Protein AF-0000000084809237 (afdb_homodimer)

Organism: NCBI:txid717959

Foldseek 3Di:
DDPPPPPPPPPPVPPPPDDDPVVLVQLADAFQFFDLPDFDDPVLLVQLQVCLVPFDADVNPSFKDKDKAGQVCQVLQVVWFADPPVPVVDRTPDPSGGFRIKIFMFGNDDDDPRNVVSVVRSVVSSQSSLVVVQKYKHKTQGGDFVSVCVSVVDPTGGGIMIGMHHGDAAEEEDEDAPPDDQGWDDDPRYIYGYDYDPVRVDDD/DDPPPPPPPPPPVPPPPDDDPVNLVQLADAFQFFDLPDFDDPVLLVQLQVCLVPFDADVNPSFKDKDKAGQVCQVLQVVWFADCPVPVVDRTPDPSGGFRIKIFMFGNDDDDPRNVVSVVRSVVSSQSSLVVVQKYKHKTQGGDFVSVCVSVVDPTGGGIMIGMHHGDAAEEEDEDAPPDDQGWDDDPRYIYGYDYDPVRVDDD

Radius of gyration: 23.4 Å; Cα contacts (8 Å, |Δi|>4): 788; chains: 2; bounding box: 49×76×89 Å

Nearest PDB structures (foldseek):
  2r01-assembly1_A-2  TM=9.510E-01  e=5.692E-21  Chlorobaculum tepidum TLS
  2b67-assembly2_C  TM=7.710E-01  e=4.991E-11  Streptococcus pneumoniae TIGR4
  3g14-assembly1_B  TM=8.096E-01  e=2.480E-10  Clostridium novyi NT
  4eo3-assembly1_B  TM=7.801E-01  e=1.232E-09  Thermotoga maritima
  4ttb-assembly1_B  TM=6.899E-01  e=2.369E-07  Homo sapiens

Solvent-accessible surface area (backbone atoms only — not comparable to full-atom values): 22695 Å² total; per-residue (Å²): 137,81,81,75,75,74,72,74,76,73,72,69,72,76,71,73,74,68,53,44,71,68,55,34,39,66,61,42,46,77,44,61,34,21,44,65,85,63,79,75,48,69,69,57,53,49,55,26,58,41,48,63,49,43,54,81,39,67,90,42,62,68,50,62,35,33,31,77,32,43,59,91,51,22,64,71,53,60,76,40,48,58,55,46,81,90,37,69,89,48,68,40,39,47,90,76,12,49,63,43,24,36,37,40,34,22,28,76,56,82,84,45,67,57,53,27,22,35,46,14,33,44,52,44,50,24,41,38,45,29,29,71,74,69,30,33,31,30,85,40,73,52,54,48,57,68,60,51,31,62,76,60,67,49,90,44,51,71,70,40,34,34,39,36,33,42,53,68,70,48,72,46,78,39,82,37,54,74,86,49,81,45,66,68,47,74,58,95,82,30,40,38,42,45,26,47,37,56,76,64,34,50,48,129,138,81,79,76,75,74,73,74,75,72,73,70,71,76,70,72,76,66,53,44,70,67,57,33,39,68,62,42,45,76,45,60,32,22,44,66,84,62,78,75,49,69,69,56,52,49,55,25,57,40,50,66,49,44,55,82,37,69,91,42,62,67,51,60,34,32,32,77,33,43,58,91,52,23,64,72,52,59,74,41,50,59,53,44,83,90,36,69,87,49,67,38,38,48,90,76,13,50,63,43,24,35,37,40,33,23,28,77,57,83,86,44,66,59,52,27,23,34,48,13,33,44,53,45,50,25,42,40,44,29,30,71,75,68,30,32,30,30,84,40,73,52,52,48,59,68,61,52,32,60,76,59,66,50,90,42,50,71,69,39,32,34,39,38,35,42,53,68,71,47,72,44,81,38,80,36,55,75,86,49,82,44,67,67,48,73,56,96,83,29,42,36,42,44,25,49,37,57,76,63,34,50,46,130

Structure (mmCIF, N/CA/C/O backbone):
data_AF-0000000084809237-model_v1
#
loop_
_entity.id
_entity.type
_entity.pdbx_description
1 polymer Nitroreductase
#
loop_
_atom_site.group_PDB
_atom_site.id
_atom_site.type_symbol
_atom_site.label_atom_id
_atom_site.label_alt_id
_atom_site.label_comp_id
_atom_site.label_asym_id
_atom_site.label_e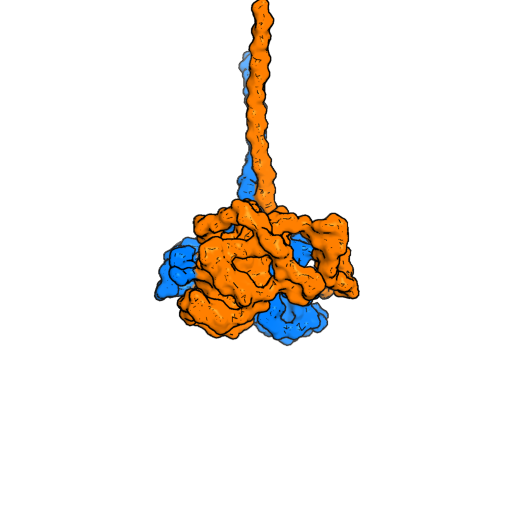ntity_id
_atom_site.label_seq_id
_atom_site.pdbx_PDB_ins_code
_atom_site.Cartn_x
_atom_site.Cartn_y
_atom_site.Cartn_z
_atom_site.occupancy
_atom_site.B_iso_or_equiv
_atom_site.auth_seq_id
_atom_site.auth_comp_id
_atom_site.auth_asym_id
_atom_site.auth_atom_id
_atom_site.pdbx_PDB_model_num
ATOM 1 N N . MET A 1 1 ? -10.711 48.562 -44.969 1 30.33 1 MET A N 1
ATOM 2 C CA . MET A 1 1 ? -11.586 47.906 -43.969 1 30.33 1 MET A CA 1
ATOM 3 C C . MET A 1 1 ? -11.219 46.438 -43.812 1 30.33 1 MET A C 1
ATOM 5 O O . MET A 1 1 ? -11.578 45.594 -44.656 1 30.33 1 MET A O 1
ATOM 9 N N . GLU A 1 2 ? -9.922 46.062 -43.406 1 31.2 2 GLU A N 1
ATOM 10 C CA . GLU A 1 2 ? -9.172 44.812 -43.25 1 31.2 2 GLU A CA 1
ATOM 11 C C . GLU A 1 2 ? -9.82 43.875 -42.219 1 31.2 2 GLU A C 1
ATOM 13 O O . GLU A 1 2 ? -10.031 44.281 -41.094 1 31.2 2 GLU A O 1
ATOM 18 N N . GLU A 1 3 ? -10.719 42.969 -42.688 1 29.38 3 GLU A N 1
ATOM 19 C CA . GLU A 1 3 ? -11.391 41.938 -41.906 1 29.38 3 GLU A CA 1
ATOM 20 C C . GLU A 1 3 ? -10.391 41.125 -41.094 1 29.38 3 GLU A C 1
ATOM 22 O O . GLU A 1 3 ? -9.484 40.5 -41.656 1 29.38 3 GLU A O 1
ATOM 27 N N . TYR A 1 4 ? -10.031 41.594 -39.906 1 32.72 4 TYR A N 1
ATOM 28 C CA . TYR A 1 4 ? -9.312 40.844 -38.875 1 32.72 4 TYR A CA 1
ATOM 29 C C . TYR A 1 4 ? -9.977 39.5 -38.656 1 32.72 4 TYR A C 1
ATOM 31 O O . TYR A 1 4 ? -11.086 39.406 -38.125 1 32.72 4 TYR A O 1
ATOM 39 N N . LEU A 1 5 ? -9.883 38.562 -39.594 1 31.36 5 LEU A N 1
ATOM 40 C CA . LEU A 1 5 ? -10.336 37.219 -39.281 1 31.36 5 LEU A CA 1
ATOM 41 C C . LEU A 1 5 ? -9.758 36.75 -37.938 1 31.36 5 LEU A C 1
ATOM 43 O O . LEU A 1 5 ? -8.539 36.688 -37.781 1 31.36 5 LEU A O 1
ATOM 47 N N . ALA A 1 6 ? -10.398 37 -36.812 1 28.19 6 ALA A N 1
ATOM 48 C CA . ALA A 1 6 ? -10.203 36.375 -35.531 1 28.19 6 ALA A CA 1
ATOM 49 C C . ALA A 1 6 ? -9.984 34.875 -35.688 1 28.19 6 ALA A C 1
ATOM 51 O O . ALA A 1 6 ? -10.883 34.156 -36.156 1 28.19 6 ALA A O 1
ATOM 52 N N . ARG A 1 7 ? -8.805 34.406 -36.031 1 33.22 7 ARG A N 1
ATOM 53 C CA . ARG A 1 7 ? -8.5 32.969 -35.906 1 33.22 7 ARG A CA 1
ATOM 54 C C . ARG A 1 7 ? -9.086 32.406 -34.625 1 33.22 7 ARG A C 1
ATOM 56 O O . ARG A 1 7 ? -8.922 32.969 -33.531 1 33.22 7 ARG A O 1
ATOM 63 N N . SER A 1 8 ? -10.219 31.844 -34.656 1 33.25 8 SER A N 1
ATOM 64 C CA . SER A 1 8 ? -10.797 31.047 -33.594 1 33.25 8 SER A CA 1
ATOM 65 C C . SER A 1 8 ? -9.727 30.219 -32.875 1 33.25 8 SER A C 1
ATOM 67 O O . SER A 1 8 ? -9.016 29.438 -33.531 1 33.25 8 SER A O 1
ATOM 69 N N . ALA A 1 9 ? -9.023 30.781 -31.875 1 35.31 9 ALA A N 1
ATOM 70 C CA . ALA A 1 9 ? -8.203 30 -30.953 1 35.31 9 ALA A CA 1
ATOM 71 C C . ALA A 1 9 ? -8.844 28.641 -30.672 1 35.31 9 ALA A C 1
ATOM 73 O O . ALA A 1 9 ? -9.891 28.562 -30.016 1 35.31 9 ALA A O 1
ATOM 74 N N . SER A 1 10 ? -8.93 27.75 -31.625 1 34.94 10 SER A N 1
ATOM 75 C CA . SER A 1 10 ? -9.273 26.359 -31.328 1 34.94 10 SER A CA 1
ATOM 76 C C . SER A 1 10 ? -8.648 25.906 -30.016 1 34.94 10 SER A C 1
ATOM 78 O O . SER A 1 10 ? -7.43 26 -29.828 1 34.94 10 SER A O 1
ATOM 80 N N . GLY A 1 11 ? -9.266 26.266 -28.859 1 34.59 11 GLY A N 1
ATOM 81 C CA . GLY A 1 11 ? -8.938 25.75 -27.547 1 34.59 11 GLY A CA 1
ATOM 82 C C . GLY A 1 11 ? -8.398 24.328 -27.562 1 34.59 11 GLY A C 1
ATOM 83 O O . GLY A 1 11 ? -9.125 23.391 -27.891 1 34.59 11 GLY A O 1
ATOM 84 N N . GLN A 1 12 ? -7.23 24.172 -28.094 1 35.22 12 GLN A N 1
ATOM 85 C CA . GLN A 1 12 ? -6.605 22.875 -27.797 1 35.22 12 GLN A CA 1
ATOM 86 C C . GLN A 1 12 ? -6.957 22.406 -26.391 1 35.22 12 GLN A C 1
ATOM 88 O O . GLN A 1 12 ? -6.668 23.094 -25.406 1 35.22 12 GLN A O 1
ATOM 93 N N . ALA A 1 13 ? -8.078 21.859 -26.219 1 36.31 13 ALA A N 1
ATOM 94 C CA . ALA A 1 13 ? -8.352 21.141 -24.969 1 36.31 13 ALA A CA 1
ATOM 95 C C . ALA A 1 13 ? -7.074 20.562 -24.375 1 36.31 13 ALA A C 1
ATOM 97 O O . ALA A 1 13 ? -6.359 19.797 -25.031 1 36.31 13 ALA A O 1
ATOM 98 N N . SER A 1 14 ? -6.23 21.25 -23.703 1 38.31 14 SER A N 1
ATOM 99 C CA . SER A 1 14 ? -5.078 20.797 -22.938 1 38.31 14 SER A CA 1
ATOM 100 C C . SER A 1 14 ? -5.312 19.391 -22.375 1 38.31 14 SER A C 1
ATOM 102 O O . SER A 1 14 ? -6.211 19.203 -21.547 1 38.31 14 SER A O 1
ATOM 104 N N . ARG A 1 15 ? -5.391 18.344 -23.047 1 39.03 15 ARG A N 1
ATOM 105 C CA . ARG A 1 15 ? -5.5 16.953 -22.656 1 39.03 15 ARG A CA 1
ATOM 106 C C . ARG A 1 15 ? -4.734 16.688 -21.359 1 39.03 15 ARG A C 1
ATOM 108 O O . ARG A 1 15 ? -3.529 16.938 -21.297 1 39.03 15 ARG A O 1
ATOM 115 N N . ARG A 1 16 ? -5.289 16.922 -20.188 1 44.25 16 ARG A N 1
ATOM 116 C CA . ARG A 1 16 ? -4.668 16.516 -18.922 1 44.25 16 ARG A CA 1
ATOM 117 C C . ARG A 1 16 ? -3.855 15.242 -19.094 1 44.25 16 ARG A C 1
ATOM 119 O O . ARG A 1 16 ? -4.344 14.258 -19.656 1 44.25 16 ARG A O 1
ATOM 126 N N . PRO A 1 17 ? -2.543 15.359 -19.031 1 50.41 17 PRO A N 1
ATOM 127 C CA . PRO A 1 17 ? -1.72 14.164 -19.234 1 50.41 17 PRO A CA 1
ATOM 128 C C . PRO A 1 17 ? -2.277 12.945 -18.516 1 50.41 17 PRO A C 1
ATOM 130 O O . PRO A 1 17 ? -2.932 13.078 -17.484 1 50.41 17 PRO A O 1
ATOM 133 N N . LEU A 1 18 ? -2.424 11.781 -19.125 1 58.38 18 LEU A N 1
ATOM 134 C CA . LEU A 1 18 ? -2.844 10.477 -18.641 1 58.38 18 LEU A CA 1
ATOM 135 C C . LEU A 1 18 ? -2.152 10.141 -17.312 1 58.38 18 LEU A C 1
ATOM 137 O O . LEU A 1 18 ? -0.933 10.281 -17.203 1 58.38 18 LEU A O 1
ATOM 141 N N . VAL A 1 19 ? -2.881 10.188 -16.125 1 73.31 19 VAL A N 1
ATOM 142 C CA . VAL A 1 19 ? -2.283 9.797 -14.852 1 73.31 19 VAL A CA 1
ATOM 143 C C . VAL A 1 19 ? -1.89 8.328 -14.891 1 73.31 19 VAL A C 1
ATOM 145 O O . VAL A 1 19 ? -2.701 7.469 -15.25 1 73.31 19 VAL A O 1
ATOM 148 N N . THR A 1 20 ? -0.489 8.07 -14.812 1 89.38 20 THR A N 1
ATOM 149 C CA . THR A 1 20 ? 0.042 6.719 -14.688 1 89.38 20 THR A CA 1
ATOM 150 C C . THR A 1 20 ? 0.407 6.418 -13.234 1 89.38 20 THR A C 1
ATOM 152 O O . THR A 1 20 ? 0.555 7.332 -12.422 1 89.38 20 THR A O 1
ATOM 155 N N . LEU A 1 21 ? 0.332 5.168 -12.914 1 95.88 21 LEU A N 1
ATOM 156 C CA . LEU A 1 21 ? 0.786 4.789 -11.586 1 95.88 21 LEU A CA 1
ATOM 157 C C . LEU A 1 21 ? 2.182 5.336 -11.305 1 95.88 21 LEU A C 1
ATOM 159 O O . LEU A 1 21 ? 2.455 5.824 -10.211 1 95.88 21 LEU A O 1
ATOM 163 N N . SER A 1 22 ? 3.016 5.309 -12.344 1 94.62 22 SER A N 1
ATOM 164 C CA . SER A 1 22 ? 4.387 5.789 -12.195 1 94.62 22 SER A CA 1
ATOM 165 C C . SER A 1 22 ? 4.418 7.25 -11.766 1 94.62 22 SER A C 1
ATOM 167 O O . SER A 1 22 ? 5.191 7.629 -10.883 1 94.62 22 SER A O 1
ATOM 169 N N . ARG A 1 23 ? 3.627 8.023 -12.32 1 94.62 23 ARG A N 1
ATOM 170 C CA . ARG A 1 23 ? 3.566 9.445 -11.969 1 94.62 23 ARG A CA 1
ATOM 171 C C . ARG A 1 23 ? 3.072 9.633 -10.539 1 94.62 23 ARG A C 1
ATOM 173 O O . ARG A 1 23 ? 3.592 10.477 -9.805 1 94.62 23 ARG A O 1
ATOM 180 N N . LEU A 1 24 ? 2.037 8.867 -10.172 1 96.69 24 LEU A N 1
ATOM 181 C CA . LEU A 1 24 ? 1.517 8.969 -8.812 1 96.69 24 LEU A CA 1
ATOM 182 C C . LEU A 1 24 ? 2.57 8.539 -7.797 1 96.69 24 LEU A C 1
ATOM 184 O O . LEU A 1 24 ? 2.73 9.188 -6.758 1 96.69 24 LEU A O 1
ATOM 188 N N . LEU A 1 25 ? 3.277 7.465 -8.125 1 97.38 25 LEU A N 1
ATOM 189 C CA . LEU A 1 25 ? 4.32 6.984 -7.223 1 97.38 25 LEU A CA 1
ATOM 190 C C . LEU A 1 25 ? 5.422 8.023 -7.062 1 97.38 25 LEU A C 1
ATOM 192 O O . LEU A 1 25 ? 5.957 8.203 -5.965 1 97.38 25 LEU A O 1
ATOM 196 N N . LEU A 1 26 ? 5.762 8.742 -8.086 1 95.88 26 LEU A N 1
ATOM 197 C CA . LEU A 1 26 ? 6.809 9.758 -8.039 1 95.88 26 LEU A CA 1
ATOM 198 C C . LEU A 1 26 ? 6.34 10.977 -7.25 1 95.88 26 LEU A C 1
ATOM 200 O O . LEU A 1 26 ? 7.125 11.594 -6.527 1 95.88 26 LEU A O 1
ATOM 204 N N . LYS A 1 27 ? 5.129 11.266 -7.395 1 95.56 27 LYS A N 1
ATOM 205 C CA . LYS A 1 27 ? 4.566 12.438 -6.727 1 95.56 27 LYS A CA 1
ATOM 206 C C . LYS A 1 27 ? 4.355 12.164 -5.238 1 95.56 27 LYS A C 1
ATOM 208 O O . LYS A 1 27 ? 4.359 13.094 -4.426 1 95.56 27 LYS A O 1
ATOM 213 N N . ASN A 1 28 ? 4.094 10.953 -4.906 1 97.25 28 ASN A N 1
ATOM 214 C CA . ASN A 1 28 ? 3.836 10.57 -3.521 1 97.25 28 ASN A CA 1
ATOM 215 C C . ASN A 1 28 ? 5.117 10.562 -2.695 1 97.25 28 ASN A C 1
ATOM 217 O O . ASN A 1 28 ? 5.773 9.523 -2.574 1 97.25 28 ASN A O 1
ATOM 221 N N . ARG A 1 29 ? 5.418 11.695 -2.184 1 96.69 29 ARG A N 1
ATOM 222 C CA . ARG A 1 29 ? 6.586 11.891 -1.327 1 96.69 29 ARG A CA 1
ATOM 223 C C . ARG A 1 29 ? 6.172 12.344 0.07 1 96.69 29 ARG A C 1
ATOM 225 O O . ARG A 1 29 ? 5.109 12.945 0.245 1 96.69 29 ARG A O 1
ATOM 232 N N . SER A 1 30 ? 7.043 12.047 0.99 1 94.5 30 SER A N 1
ATOM 233 C CA . SER A 1 30 ? 6.785 12.469 2.363 1 94.5 30 SER A CA 1
ATOM 234 C C . SER A 1 30 ? 7.098 13.953 2.553 1 94.5 30 SER A C 1
ATOM 236 O O . SER A 1 30 ? 8.266 14.336 2.676 1 94.5 30 SER A O 1
ATOM 238 N N . HIS A 1 31 ? 6.098 14.711 2.611 1 93 31 HIS A N 1
ATOM 239 C CA . HIS A 1 31 ? 6.242 16.141 2.852 1 93 31 HIS A CA 1
ATOM 240 C C . HIS A 1 31 ? 6.164 16.453 4.34 1 93 31 HIS A C 1
ATOM 242 O O . HIS A 1 31 ? 5.328 15.898 5.055 1 93 31 HIS A O 1
ATOM 248 N N . ARG A 1 32 ? 6.992 17.391 4.746 1 89.25 32 ARG A N 1
ATOM 249 C CA . ARG A 1 32 ? 7.008 17.781 6.152 1 89.25 32 ARG A CA 1
ATOM 250 C C . ARG A 1 32 ? 6.715 19.266 6.312 1 89.25 32 ARG A C 1
ATOM 252 O O . ARG A 1 32 ? 6.734 19.797 7.43 1 89.25 32 ARG A O 1
ATOM 259 N N . GLY A 1 33 ? 6.543 19.938 5.234 1 91.44 33 GLY A N 1
ATOM 260 C CA . GLY A 1 33 ? 6.059 21.312 5.152 1 91.44 33 GLY A CA 1
ATOM 261 C C . GLY A 1 33 ? 4.898 21.484 4.191 1 91.44 33 GLY A C 1
ATOM 262 O O . GLY A 1 33 ? 4.879 20.875 3.119 1 91.44 33 GLY A O 1
ATOM 263 N N . TYR A 1 34 ? 3.945 22.344 4.621 1 95 34 TYR A N 1
ATOM 264 C CA . TYR A 1 34 ? 2.723 22.5 3.84 1 95 34 TYR A CA 1
ATOM 265 C C . TYR A 1 34 ? 2.371 23.969 3.648 1 95 34 TYR A C 1
ATOM 267 O O . TYR A 1 34 ? 2.791 24.812 4.434 1 95 34 TYR A O 1
ATOM 275 N N . ASP A 1 35 ? 1.616 24.25 2.623 1 95.69 35 ASP A N 1
ATOM 276 C CA . ASP A 1 35 ? 1.082 25.578 2.383 1 95.69 35 ASP A CA 1
ATOM 277 C C . ASP A 1 35 ? 0.02 25.938 3.418 1 95.69 35 ASP A C 1
ATOM 279 O O . ASP A 1 35 ? -1.079 25.375 3.408 1 95.69 35 ASP A O 1
ATOM 283 N N . PRO A 1 36 ? 0.334 26.891 4.227 1 92.19 36 PRO A N 1
ATOM 284 C CA . PRO A 1 36 ? -0.611 27.219 5.293 1 92.19 36 PRO A CA 1
ATOM 285 C C . PRO A 1 36 ? -1.89 27.875 4.766 1 92.19 36 PRO A C 1
ATOM 287 O O . PRO A 1 36 ? -2.887 27.953 5.484 1 92.19 36 PRO A O 1
ATOM 290 N N . ARG A 1 37 ? -1.903 28.359 3.551 1 94.75 37 ARG A N 1
ATOM 291 C CA . ARG A 1 37 ? -3.061 29.031 2.977 1 94.75 37 ARG A CA 1
ATOM 292 C C . ARG A 1 37 ? -4.039 28.031 2.373 1 94.75 37 ARG A C 1
ATOM 294 O O . ARG A 1 37 ? -5.191 28.375 2.098 1 94.75 37 ARG A O 1
ATOM 301 N N . PHE A 1 38 ? -3.578 26.922 2.172 1 96.5 38 PHE A N 1
ATOM 302 C CA . PHE A 1 38 ? -4.441 25.891 1.588 1 96.5 38 PHE A CA 1
ATOM 303 C C . PHE A 1 38 ? -5.207 25.156 2.672 1 96.5 38 PHE A C 1
ATOM 305 O O . PHE A 1 38 ? -4.605 24.594 3.59 1 96.5 38 PHE A O 1
ATOM 312 N N . ILE A 1 39 ? -6.492 25.094 2.533 1 96.38 39 ILE A N 1
ATOM 313 C CA . ILE A 1 39 ? -7.332 24.406 3.508 1 96.38 39 ILE A CA 1
ATOM 314 C C . ILE A 1 39 ? -7.852 23.094 2.908 1 96.38 39 ILE A C 1
ATOM 316 O O . ILE A 1 39 ? -8.539 23.109 1.882 1 96.38 39 ILE A O 1
ATOM 320 N N . VAL A 1 40 ? -7.512 21.984 3.559 1 98.19 40 VAL A N 1
ATOM 321 C CA . VAL A 1 40 ? -8.008 20.672 3.127 1 98.19 40 VAL A CA 1
ATOM 322 C C . VAL A 1 40 ? -9.484 20.547 3.504 1 98.19 40 VAL A C 1
ATOM 324 O O . VAL A 1 40 ? -9.859 20.781 4.652 1 98.19 40 VAL A O 1
ATOM 327 N N . ARG A 1 41 ? -10.266 20.109 2.566 1 98.31 41 ARG A N 1
ATOM 328 C CA . ARG A 1 41 ? -11.703 20 2.783 1 98.31 41 ARG A CA 1
ATOM 329 C C . ARG A 1 41 ? -12.078 18.609 3.275 1 98.31 41 ARG A C 1
ATOM 331 O O . ARG A 1 41 ? -11.359 17.641 3.023 1 98.31 41 ARG A O 1
ATOM 338 N N . GLU A 1 42 ? -13.227 18.656 3.881 1 97.88 42 GLU A N 1
ATOM 339 C CA . GLU A 1 42 ? -13.734 17.391 4.398 1 97.88 42 GLU A CA 1
ATOM 340 C C . GLU A 1 42 ? -13.945 16.375 3.271 1 97.88 42 GLU A C 1
ATOM 342 O O . GLU A 1 42 ? -13.664 15.188 3.434 1 97.88 42 GLU A O 1
ATOM 347 N N . ASP A 1 43 ? -14.516 16.812 2.154 1 98.44 43 ASP A N 1
ATOM 348 C CA . ASP A 1 43 ? -14.797 15.898 1.044 1 98.44 43 ASP A CA 1
ATOM 349 C C . ASP A 1 43 ? -13.508 15.312 0.48 1 98.44 43 ASP A C 1
ATOM 351 O O . ASP A 1 43 ? -13.5 14.188 -0.03 1 98.44 43 ASP A O 1
ATOM 355 N N . GLN A 1 44 ? -12.398 16.031 0.511 1 98.56 44 GLN A N 1
ATOM 356 C CA . GLN A 1 44 ? -11.102 15.531 0.071 1 98.56 44 GLN A CA 1
ATOM 357 C C . GLN A 1 44 ? -10.609 14.406 0.984 1 98.56 44 GLN A C 1
ATOM 359 O O . GLN A 1 44 ? -10.156 13.367 0.507 1 98.56 44 GLN A O 1
ATOM 364 N N . LEU A 1 45 ? -10.758 14.625 2.309 1 98.75 45 LEU A N 1
ATOM 365 C CA . LEU A 1 45 ? -10.359 13.562 3.234 1 98.75 45 LEU A CA 1
ATOM 366 C C . LEU A 1 45 ? -11.234 12.328 3.057 1 98.75 45 LEU A C 1
ATOM 368 O O . LEU A 1 45 ? -10.742 11.203 3.109 1 98.75 45 LEU A O 1
ATOM 372 N N . ARG A 1 46 ? -12.492 12.562 2.857 1 98.62 46 ARG A N 1
ATOM 373 C CA . ARG A 1 46 ? -13.406 11.445 2.645 1 98.62 46 ARG A CA 1
ATOM 374 C C . ARG A 1 46 ? -13.039 10.664 1.392 1 98.62 46 ARG A C 1
ATOM 376 O O . ARG A 1 46 ? -13.07 9.43 1.39 1 98.62 46 ARG A O 1
ATOM 383 N N . ARG A 1 47 ? -12.719 11.383 0.376 1 98.44 47 ARG A N 1
ATOM 384 C CA . ARG A 1 47 ? -12.289 10.742 -0.864 1 98.44 47 ARG A CA 1
ATOM 385 C C . ARG A 1 47 ? -11.016 9.93 -0.645 1 98.44 47 ARG A C 1
ATOM 387 O O . ARG A 1 47 ? -10.898 8.812 -1.143 1 98.44 47 ARG A O 1
ATOM 394 N N . ILE A 1 48 ? -10.102 10.461 0.068 1 98.81 48 ILE A N 1
ATOM 395 C CA . ILE A 1 48 ? -8.852 9.781 0.387 1 98.81 48 ILE A CA 1
ATOM 396 C C . ILE A 1 48 ? -9.148 8.516 1.188 1 98.81 48 ILE A C 1
ATOM 398 O O . ILE A 1 48 ? -8.641 7.438 0.865 1 98.81 48 ILE A O 1
ATOM 402 N N . ILE A 1 49 ? -10 8.594 2.176 1 98.94 49 ILE A N 1
ATOM 403 C CA . ILE A 1 49 ? -10.367 7.449 3.008 1 98.94 49 ILE A CA 1
ATOM 404 C C . ILE A 1 49 ? -11.141 6.43 2.178 1 98.94 49 ILE A C 1
ATOM 406 O O . ILE A 1 49 ? -11.008 5.223 2.381 1 98.94 49 ILE A O 1
ATOM 410 N N . GLY A 1 50 ? -11.867 6.906 1.2 1 98.75 50 GLY A N 1
ATOM 411 C CA . GLY A 1 50 ? -12.766 6.094 0.399 1 98.75 50 GLY A CA 1
ATOM 412 C C . GLY A 1 50 ? -12.062 4.98 -0.351 1 98.75 50 GLY A C 1
ATOM 413 O O . GLY A 1 50 ? -12.68 3.977 -0.71 1 98.75 50 GLY A O 1
ATOM 414 N N . VAL A 1 51 ? -10.766 5.062 -0.583 1 98.75 51 VAL A N 1
ATOM 415 C CA . VAL A 1 51 ? -10.031 4.027 -1.303 1 98.75 51 VAL A CA 1
ATOM 416 C C . VAL A 1 51 ? -10.109 2.709 -0.535 1 98.75 51 VAL A C 1
ATOM 418 O O . VAL A 1 51 ? -9.977 1.632 -1.121 1 98.75 51 VAL A O 1
ATOM 421 N N . ASN A 1 52 ? -10.344 2.777 0.759 1 98.75 52 ASN A N 1
ATOM 422 C CA . ASN A 1 52 ? -10.344 1.597 1.617 1 98.75 52 ASN A CA 1
ATOM 423 C C . ASN A 1 52 ? -11.555 0.708 1.347 1 98.75 52 ASN A C 1
ATOM 425 O O . ASN A 1 52 ? -11.602 -0.438 1.799 1 98.75 52 ASN A O 1
ATOM 429 N N . THR A 1 53 ? -12.492 1.174 0.557 1 98.5 53 THR A N 1
ATOM 430 C CA . THR A 1 53 ? -13.633 0.36 0.149 1 98.5 53 THR A CA 1
ATOM 431 C C . THR A 1 53 ? -13.258 -0.54 -1.026 1 98.5 53 THR A C 1
ATOM 433 O O . THR A 1 53 ? -14.047 -1.404 -1.425 1 98.5 53 THR A O 1
ATOM 436 N N . ARG A 1 54 ? -12.016 -0.42 -1.487 1 98.12 54 ARG A N 1
ATOM 437 C CA . ARG A 1 54 ? -11.672 -1.107 -2.727 1 98.12 54 ARG A CA 1
ATOM 438 C C . ARG A 1 54 ? -10.367 -1.884 -2.578 1 98.12 54 ARG A C 1
ATOM 440 O O . ARG A 1 54 ? -9.93 -2.562 -3.512 1 98.12 54 ARG A O 1
ATOM 447 N N . ILE A 1 55 ? -9.742 -1.8 -1.472 1 98.5 55 ILE A N 1
ATOM 448 C CA . ILE A 1 55 ? -8.422 -2.404 -1.332 1 98.5 55 ILE A CA 1
ATOM 449 C C . ILE A 1 55 ? -8.539 -3.736 -0.598 1 98.5 55 ILE A C 1
ATOM 451 O O . ILE A 1 55 ? -9.547 -4.004 0.063 1 98.5 55 ILE A O 1
ATOM 455 N N . PRO A 1 56 ? -7.516 -4.578 -0.744 1 97.38 56 PRO A N 1
ATOM 456 C CA . PRO A 1 56 ? -7.543 -5.859 -0.034 1 97.38 56 PRO A CA 1
ATOM 457 C C . PRO A 1 56 ? -7.297 -5.707 1.466 1 97.38 56 PRO A C 1
ATOM 459 O O . PRO A 1 56 ? -6.762 -4.688 1.907 1 97.38 56 PRO A O 1
ATOM 462 N N . SER A 1 57 ? -7.781 -6.648 2.193 1 97.19 57 SER A N 1
ATOM 463 C CA . SER A 1 57 ? -7.5 -6.832 3.613 1 97.19 57 SER A CA 1
ATOM 464 C C . SER A 1 57 ? -7.367 -8.312 3.961 1 97.19 57 SER A C 1
ATOM 466 O O . SER A 1 57 ? -7.988 -9.164 3.32 1 97.19 57 SER A O 1
ATOM 468 N N . ALA A 1 58 ? -6.508 -8.594 4.902 1 96.12 58 ALA A N 1
ATOM 469 C CA . ALA A 1 58 ? -6.328 -9.969 5.34 1 96.12 58 ALA A CA 1
ATOM 470 C C . ALA A 1 58 ? -7.664 -10.602 5.719 1 96.12 58 ALA A C 1
ATOM 472 O O . ALA A 1 58 ? -8.391 -10.078 6.562 1 96.12 58 ALA A O 1
ATOM 473 N N . ARG A 1 59 ? -7.945 -11.703 5.016 1 91.94 59 ARG A N 1
ATOM 474 C CA . ARG A 1 59 ? -9.172 -12.469 5.25 1 91.94 59 ARG A CA 1
ATOM 475 C C . ARG A 1 59 ? -10.398 -11.578 5.109 1 91.94 59 ARG A C 1
ATOM 477 O O . ARG A 1 59 ? -11.445 -11.859 5.695 1 91.94 59 ARG A O 1
ATOM 484 N N . ASN A 1 60 ? -10.227 -10.469 4.512 1 95.62 60 ASN A N 1
ATOM 485 C CA . ASN A 1 60 ? -11.273 -9.484 4.281 1 95.62 60 ASN A CA 1
ATOM 486 C C . ASN A 1 60 ? -11.898 -9.008 5.59 1 95.62 60 ASN A C 1
ATOM 488 O O . ASN A 1 60 ? -13.086 -8.664 5.629 1 95.62 60 ASN A O 1
ATOM 492 N N . GLN A 1 61 ? -11.117 -8.922 6.605 1 96.06 61 GLN A N 1
ATOM 493 C CA . GLN A 1 61 ? -11.641 -8.562 7.918 1 96.06 61 GLN A CA 1
ATOM 494 C C . GLN A 1 61 ? -11.938 -7.066 8 1 96.06 61 GLN A C 1
ATOM 496 O O . GLN A 1 61 ? -12.805 -6.641 8.758 1 96.06 61 GLN A O 1
ATOM 501 N N . GLN A 1 62 ? -11.133 -6.273 7.297 1 98.12 62 GLN A N 1
ATOM 502 C CA . GLN A 1 62 ? -11.375 -4.84 7.199 1 98.12 62 GLN A CA 1
ATOM 503 C C . GLN A 1 62 ? -11.453 -4.195 8.578 1 98.12 62 GLN A C 1
ATOM 505 O O . GLN A 1 62 ? -12.414 -3.498 8.898 1 98.12 62 GLN A O 1
ATOM 510 N N . VAL A 1 63 ? -10.359 -4.238 9.297 1 98.12 63 VAL A N 1
ATOM 511 C CA . VAL A 1 63 ? -10.367 -3.943 10.727 1 98.12 63 VAL A CA 1
ATOM 512 C C . VAL A 1 63 ? -9.984 -2.484 10.953 1 98.12 63 VAL A C 1
ATOM 514 O O . VAL A 1 63 ? -10 -1.999 12.086 1 98.12 63 VAL A O 1
ATOM 517 N N . LEU A 1 64 ? -9.617 -1.749 9.938 1 98.81 64 LEU A N 1
ATOM 518 C CA . LEU A 1 64 ? -9.156 -0.373 10.094 1 98.81 64 LEU A CA 1
ATOM 519 C C . LEU A 1 64 ? -10.336 0.592 10.125 1 98.81 64 LEU A C 1
ATOM 521 O O . LEU A 1 64 ? -11.359 0.347 9.484 1 98.81 64 LEU A O 1
ATOM 525 N N . ARG A 1 65 ? -10.18 1.639 10.883 1 98.88 65 ARG A N 1
ATOM 526 C CA . ARG A 1 65 ? -11.094 2.77 10.977 1 98.88 65 ARG A CA 1
ATOM 527 C C . ARG A 1 65 ? -10.344 4.094 10.914 1 98.88 65 ARG A C 1
ATOM 529 O O . ARG A 1 65 ? -9.156 4.152 11.242 1 98.88 65 ARG A O 1
ATOM 536 N N . PHE A 1 66 ? -11.078 5.105 10.523 1 98.88 66 PHE A N 1
ATOM 537 C CA . PHE A 1 66 ? -10.383 6.344 10.188 1 98.88 66 PHE A CA 1
ATOM 538 C C . PHE A 1 66 ? -11.078 7.543 10.828 1 98.88 66 PHE A C 1
ATOM 540 O O . PHE A 1 66 ? -12.281 7.734 10.648 1 98.88 66 PHE A O 1
ATOM 547 N N . ARG A 1 67 ? -10.312 8.367 11.477 1 98.88 67 ARG A N 1
ATOM 548 C CA . ARG A 1 67 ? -10.805 9.617 12.055 1 98.88 67 ARG A CA 1
ATOM 549 C C . ARG A 1 67 ? -10.203 10.828 11.336 1 98.88 67 ARG A C 1
ATOM 551 O O . ARG A 1 67 ? -9.047 11.188 11.578 1 98.88 67 ARG A O 1
ATOM 558 N N . PRO A 1 68 ? -11.023 11.453 10.477 1 98.81 68 PRO A N 1
ATOM 559 C CA . PRO A 1 68 ? -10.531 12.672 9.844 1 98.81 68 PRO A CA 1
ATOM 560 C C . PRO A 1 68 ? -10.391 13.828 10.828 1 98.81 68 PRO A C 1
ATOM 562 O O . PRO A 1 68 ? -11.211 13.977 11.742 1 98.81 68 PRO A O 1
ATOM 565 N N . VAL A 1 69 ? -9.352 14.578 10.664 1 98.69 69 VAL A N 1
ATOM 566 C CA . VAL A 1 69 ? -9.07 15.758 11.469 1 98.69 69 VAL A CA 1
ATOM 567 C C . VAL A 1 69 ? -8.891 16.969 10.555 1 98.69 69 VAL A C 1
ATOM 569 O O . VAL A 1 69 ? -7.973 17.016 9.734 1 98.69 69 VAL A O 1
ATOM 572 N N . LEU A 1 70 ? -9.75 17.922 10.75 1 97.81 70 LEU A N 1
ATOM 573 C CA . LEU A 1 70 ? -9.688 19.141 9.938 1 97.81 70 LEU A CA 1
ATOM 574 C C . LEU A 1 70 ? -8.945 20.25 10.672 1 97.81 70 LEU A C 1
ATOM 576 O O . LEU A 1 70 ? -8.43 20.031 11.773 1 97.81 70 LEU A O 1
ATOM 580 N N . ALA A 1 71 ? -8.906 21.391 10.031 1 96.31 71 ALA A N 1
ATOM 581 C CA . ALA A 1 71 ? -8.039 22.484 10.461 1 96.31 71 ALA A CA 1
ATOM 582 C C . ALA A 1 71 ? -8.359 22.922 11.883 1 96.31 71 ALA A C 1
ATOM 584 O O . ALA A 1 71 ? -7.457 23.234 12.664 1 96.31 71 ALA A O 1
ATOM 585 N N . ASP A 1 72 ? -9.562 22.922 12.258 1 95.81 72 ASP A N 1
ATOM 586 C CA . ASP A 1 72 ? -9.969 23.406 13.57 1 95.81 72 ASP A CA 1
ATOM 587 C C . ASP A 1 72 ? -9.508 22.469 14.68 1 95.81 72 ASP A C 1
ATOM 589 O O . ASP A 1 72 ? -9.297 22.891 15.812 1 95.81 72 ASP A O 1
ATOM 593 N N . GLU A 1 73 ? -9.281 21.203 14.398 1 97.06 73 GLU A N 1
ATOM 594 C CA . GLU A 1 73 ? -8.859 20.203 15.383 1 97.06 73 GLU A CA 1
ATOM 595 C C . GLU A 1 73 ? -7.379 19.875 15.234 1 97.06 73 GLU A C 1
ATOM 597 O O . GLU A 1 73 ? -6.801 19.188 16.078 1 97.06 73 GLU A O 1
ATOM 602 N N . ALA A 1 74 ? -6.719 20.375 14.227 1 95.56 74 ALA A N 1
ATOM 603 C CA . ALA A 1 74 ? -5.363 19.984 13.844 1 95.56 74 ALA A CA 1
ATOM 604 C C . ALA A 1 74 ? -4.371 20.266 14.969 1 95.56 74 ALA A C 1
ATOM 606 O O . ALA A 1 74 ? -3.445 19.484 15.203 1 95.56 74 ALA A O 1
ATOM 607 N N . PRO A 1 75 ? -4.57 21.391 15.727 1 93.44 75 PRO A N 1
ATOM 608 C CA . PRO A 1 75 ? -3.625 21.656 16.812 1 93.44 75 PRO A CA 1
ATOM 609 C C . PRO A 1 75 ? -3.561 20.531 17.844 1 93.44 75 PRO A C 1
ATOM 611 O O . PRO A 1 75 ? -2.508 20.281 18.438 1 93.44 75 PRO A O 1
ATOM 614 N N . GLY A 1 76 ? -4.645 19.844 18 1 94.69 76 GLY A N 1
ATOM 615 C CA . GLY A 1 76 ? -4.688 18.719 18.922 1 94.69 76 GLY A CA 1
ATOM 616 C C . GLY A 1 76 ? -3.777 17.578 18.516 1 94.69 76 GLY A C 1
ATOM 617 O O . GLY A 1 76 ? -3.24 16.859 19.359 1 94.69 76 GLY A O 1
ATOM 618 N N . VAL A 1 77 ? -3.582 17.344 17.203 1 95.94 77 VAL A N 1
ATOM 619 C CA . VAL A 1 77 ? -2.678 16.312 16.688 1 95.94 77 VAL A CA 1
ATOM 620 C C . VAL A 1 77 ? -1.242 16.828 16.719 1 95.94 77 VAL A C 1
ATOM 622 O O . VAL A 1 77 ? -0.328 16.125 17.141 1 95.94 77 VAL A O 1
ATOM 625 N N . LEU A 1 78 ? -1.094 18.062 16.344 1 92.06 78 LEU A N 1
ATOM 626 C CA . LEU A 1 78 ? 0.23 18.656 16.203 1 92.06 78 LEU A CA 1
ATOM 627 C C . LEU A 1 78 ? 0.982 18.625 17.531 1 92.06 78 LEU A C 1
ATOM 629 O O . LEU A 1 78 ? 2.199 18.422 17.547 1 92.06 78 LEU A O 1
ATOM 633 N N . ALA A 1 79 ? 0.272 18.75 18.578 1 90.69 79 ALA A N 1
ATOM 634 C CA . ALA A 1 79 ? 0.875 18.812 19.906 1 90.69 79 ALA A CA 1
ATOM 635 C C . ALA A 1 79 ? 1.425 17.438 20.312 1 90.69 79 ALA A C 1
ATOM 637 O O . ALA A 1 79 ? 2.219 17.344 21.25 1 90.69 79 ALA A O 1
ATOM 638 N N . GLU A 1 80 ? 1.043 16.422 19.594 1 93.56 80 GLU A N 1
ATOM 639 C CA . GLU A 1 80 ? 1.316 15.078 20.109 1 93.56 80 GLU A CA 1
ATOM 640 C C . GLU A 1 80 ? 2.189 14.289 19.125 1 93.56 80 GLU A C 1
ATOM 642 O O . GLU A 1 80 ? 2.467 13.109 19.359 1 93.56 80 GLU A O 1
ATOM 647 N N . ILE A 1 81 ? 2.588 14.945 18.016 1 90.31 81 ILE A N 1
ATOM 648 C CA . ILE A 1 81 ? 3.35 14.211 17.016 1 90.31 81 ILE A CA 1
ATOM 649 C C . ILE A 1 81 ? 4.777 14.75 16.953 1 90.31 81 ILE A C 1
ATOM 651 O O . ILE A 1 81 ? 5.047 15.859 17.406 1 90.31 81 ILE A O 1
ATOM 655 N N . ARG A 1 82 ? 5.68 13.945 16.406 1 82.06 82 ARG A N 1
ATOM 656 C CA . ARG A 1 82 ? 7.039 14.336 16.047 1 82.06 82 ARG A CA 1
ATOM 657 C C . ARG A 1 82 ? 7.316 14.07 14.578 1 82.06 82 ARG A C 1
ATOM 659 O O . ARG A 1 82 ? 7.129 12.945 14.102 1 82.06 82 ARG A O 1
ATOM 666 N N . LEU A 1 83 ? 7.539 15.266 13.961 1 74.44 83 LEU A N 1
ATOM 667 C CA . LEU A 1 83 ? 7.871 15.164 12.547 1 74.44 83 LEU A CA 1
ATOM 668 C C . LEU A 1 83 ? 9.375 15.258 12.328 1 74.44 83 LEU A C 1
ATOM 670 O O . LEU A 1 83 ? 10.039 16.109 12.93 1 74.44 83 LEU A O 1
ATOM 674 N N . GLY A 1 84 ? 10.086 14.266 11.742 1 63.84 84 GLY A N 1
ATOM 675 C CA . GLY A 1 84 ? 11.469 14.398 11.312 1 63.84 84 GLY A CA 1
ATOM 676 C C . GLY A 1 84 ? 12.461 13.82 12.305 1 63.84 84 GLY A C 1
ATOM 677 O O . GLY A 1 84 ? 13.453 14.469 12.641 1 63.84 84 GLY A O 1
ATOM 678 N N . GLY A 1 85 ? 12.047 12.734 12.906 1 59.44 85 GLY A N 1
ATOM 679 C CA . GLY A 1 85 ? 12.977 12.133 13.844 1 59.44 85 GLY A CA 1
ATOM 680 C C . GLY A 1 85 ? 14.359 11.922 13.258 1 59.44 85 GLY A C 1
ATOM 681 O O . GLY A 1 85 ? 15.367 12.047 13.961 1 59.44 85 GLY A O 1
ATOM 682 N N . ALA A 1 86 ? 14.438 11.75 11.953 1 56.84 86 ALA A N 1
ATOM 683 C CA . ALA A 1 86 ? 15.719 11.477 11.312 1 56.84 86 ALA A CA 1
ATOM 684 C C . ALA A 1 86 ? 16.453 12.773 10.992 1 56.84 86 ALA A C 1
ATOM 686 O O . ALA A 1 86 ? 17.625 12.75 10.57 1 56.84 86 ALA A O 1
ATOM 687 N N . LEU A 1 87 ? 15.781 13.914 11.047 1 59.03 87 LEU A N 1
ATOM 688 C CA . LEU A 1 87 ? 16.422 15.203 10.812 1 59.03 87 LEU A CA 1
ATOM 689 C C . LEU A 1 87 ? 16.344 16.078 12.055 1 59.03 87 LEU A C 1
ATOM 691 O O . LEU A 1 87 ? 15.734 17.156 12.016 1 59.03 87 LEU A O 1
ATOM 695 N N . PRO A 1 88 ? 16.969 15.648 13.008 1 56.09 88 PRO A N 1
ATOM 696 C CA . PRO A 1 88 ? 16.812 16.391 14.258 1 56.09 88 PRO A CA 1
ATOM 697 C C . PRO A 1 88 ? 17.234 17.859 14.133 1 56.09 88 PRO A C 1
ATOM 699 O O . PRO A 1 88 ? 16.75 18.703 14.875 1 56.09 88 PRO A O 1
ATOM 702 N N . GLU A 1 89 ? 18.141 18 13.203 1 57.22 89 GLU A N 1
ATOM 703 C CA . GLU A 1 89 ? 18.656 19.359 13.055 1 57.22 89 GLU A CA 1
ATOM 704 C C . GLU A 1 89 ? 17.609 20.266 12.438 1 57.22 89 GLU A C 1
ATOM 706 O O . GLU A 1 89 ? 17.672 21.5 12.594 1 57.22 89 GLU A O 1
ATOM 711 N N . LEU A 1 90 ? 16.719 19.609 11.719 1 56.5 90 LEU A N 1
ATOM 712 C CA . LEU A 1 90 ? 15.688 20.406 11.078 1 56.5 90 LEU A CA 1
ATOM 713 C C . LEU A 1 90 ? 14.359 20.266 11.82 1 56.5 90 LEU A C 1
ATOM 715 O O . LEU A 1 90 ? 13.859 19.156 12.016 1 56.5 90 LEU A O 1
ATOM 719 N N . HIS A 1 91 ? 14.266 21.078 12.781 1 61.66 91 HIS A N 1
ATOM 720 C CA . HIS A 1 91 ? 12.961 21.062 13.43 1 61.66 91 HIS A CA 1
ATOM 721 C C . HIS A 1 91 ? 11.828 21.156 12.414 1 61.66 91 HIS A C 1
ATOM 723 O O . HIS A 1 91 ? 11.648 22.188 11.773 1 61.66 91 HIS A O 1
ATOM 729 N N . LEU A 1 92 ? 11.336 20.047 11.961 1 66.44 92 LEU A N 1
ATOM 730 C CA . LEU A 1 92 ? 10.203 20.047 11.047 1 66.44 92 LEU A CA 1
ATOM 731 C C . LEU A 1 92 ? 8.906 19.75 11.805 1 66.44 92 LEU A C 1
ATOM 733 O O . LEU A 1 92 ? 8.914 19.094 12.836 1 66.44 92 LEU A O 1
ATOM 737 N N . PRO A 1 93 ? 7.906 20.422 11.273 1 67.75 93 PRO A N 1
ATOM 738 C CA . PRO A 1 93 ? 7.793 21.359 10.156 1 67.75 93 PRO A CA 1
ATOM 739 C C . PRO A 1 93 ? 8.344 22.75 10.484 1 67.75 93 PRO A C 1
ATOM 741 O O . PRO A 1 93 ? 8.391 23.125 11.656 1 67.75 93 PRO A O 1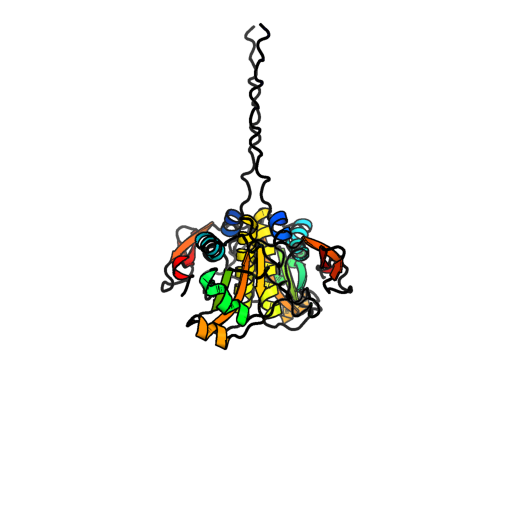
ATOM 744 N N . LEU A 1 94 ? 8.812 23.422 9.438 1 75.44 94 LEU A N 1
ATOM 745 C CA . LEU A 1 94 ? 9.148 24.828 9.625 1 75.44 94 LEU A CA 1
ATOM 746 C C . LEU A 1 94 ? 7.961 25.609 10.18 1 75.44 94 LEU A C 1
ATOM 748 O O . LEU A 1 94 ? 6.809 25.281 9.891 1 75.44 94 LEU A O 1
ATOM 752 N N . PRO A 1 95 ? 8.336 26.594 11.086 1 78.44 95 PRO A N 1
ATOM 753 C CA . PRO A 1 95 ? 7.25 27.391 11.664 1 78.44 95 PRO A CA 1
ATOM 754 C C . PRO A 1 95 ? 6.262 27.891 10.609 1 78.44 95 PRO A C 1
ATOM 756 O O . PRO A 1 95 ? 6.676 28.422 9.57 1 78.44 95 PRO A O 1
ATOM 759 N N . GLY A 1 96 ? 5.023 27.625 10.859 1 84.75 96 GLY A N 1
ATOM 760 C CA . GLY A 1 96 ? 3.973 28.125 9.992 1 84.75 96 GLY A CA 1
ATOM 761 C C . GLY A 1 96 ? 3.68 27.203 8.82 1 84.75 96 GLY A C 1
ATOM 762 O O . GLY A 1 96 ? 2.803 27.484 8 1 84.75 96 GLY A O 1
ATOM 763 N N . THR A 1 97 ? 4.367 26.094 8.75 1 88 97 THR A N 1
ATOM 764 C CA . THR A 1 97 ? 4.172 25.219 7.598 1 88 97 THR A CA 1
ATOM 765 C C . THR A 1 97 ? 3.646 23.844 8.039 1 88 97 THR A C 1
ATOM 767 O O . THR A 1 97 ? 3.752 22.875 7.305 1 88 97 THR A O 1
ATOM 770 N N . GLY A 1 98 ? 3.121 23.812 9.211 1 89.44 98 GLY A N 1
ATOM 771 C CA . GLY A 1 98 ? 2.588 22.562 9.719 1 89.44 98 GLY A CA 1
ATOM 772 C C . GLY A 1 98 ? 1.342 22.109 8.992 1 89.44 98 GLY A C 1
ATOM 773 O O . GLY A 1 98 ? 0.61 22.922 8.422 1 89.44 98 GLY A O 1
ATOM 774 N N . PRO A 1 99 ? 1.198 20.781 8.969 1 91.81 99 PRO A N 1
ATOM 775 C CA . PRO A 1 99 ? -0.041 20.281 8.367 1 91.81 99 PRO A CA 1
ATOM 776 C C . PRO A 1 99 ? -1.289 20.75 9.109 1 91.81 99 PRO A C 1
ATOM 778 O O . PRO A 1 99 ? -1.25 20.953 10.328 1 91.81 99 PRO A O 1
ATOM 781 N N . ASN A 1 100 ? -2.35 20.906 8.367 1 93.5 100 ASN A N 1
ATOM 782 C CA . ASN A 1 100 ? -3.574 21.359 9.023 1 93.5 100 ASN A CA 1
ATOM 783 C C . ASN A 1 100 ? -4.695 20.328 8.875 1 93.5 100 ASN A C 1
ATOM 785 O O . ASN A 1 100 ? -5.859 20.625 9.133 1 93.5 100 ASN A O 1
ATOM 789 N N . ALA A 1 101 ? -4.422 19.203 8.352 1 98.19 101 ALA A N 1
ATOM 790 C CA . ALA A 1 101 ? -5.375 18.094 8.273 1 98.19 101 ALA A CA 1
ATOM 791 C C . ALA A 1 101 ? -4.68 16.75 8.5 1 98.19 101 ALA A C 1
ATOM 793 O O . ALA A 1 101 ? -3.508 16.594 8.148 1 98.19 101 ALA A O 1
ATOM 794 N N . PHE A 1 102 ? -5.445 15.891 9.109 1 98.5 102 PHE A N 1
ATOM 795 C CA . PHE A 1 102 ? -4.91 14.57 9.43 1 98.5 102 PHE A CA 1
ATOM 796 C C . PHE A 1 102 ? -5.977 13.5 9.25 1 98.5 102 PHE A C 1
ATOM 798 O O . PHE A 1 102 ? -7.168 13.797 9.18 1 98.5 102 PHE A O 1
ATOM 805 N N . ILE A 1 103 ? -5.516 12.297 9.086 1 98.88 103 ILE A N 1
ATOM 806 C CA . ILE A 1 103 ? -6.316 11.086 9.25 1 98.88 103 ILE A CA 1
ATOM 807 C C . ILE A 1 103 ? -5.684 10.188 10.305 1 98.88 103 ILE A C 1
ATOM 809 O O . ILE A 1 103 ? -4.555 9.719 10.141 1 98.88 103 ILE A O 1
ATOM 813 N N . ILE A 1 104 ? -6.379 9.992 11.383 1 98.88 104 ILE A N 1
ATOM 814 C CA . ILE A 1 104 ? -5.934 9.023 12.383 1 98.88 104 ILE A CA 1
ATOM 815 C C . ILE A 1 104 ? -6.426 7.629 12 1 98.88 104 ILE A C 1
ATOM 817 O O . ILE A 1 104 ? -7.633 7.398 11.891 1 98.88 104 ILE A O 1
ATOM 821 N N . VAL A 1 105 ? -5.516 6.746 11.781 1 98.94 105 VAL A N 1
ATOM 822 C CA . VAL A 1 105 ? -5.863 5.383 11.398 1 98.94 105 VAL A CA 1
ATOM 823 C C . VAL A 1 105 ? -5.887 4.484 12.633 1 98.94 105 VAL A C 1
ATOM 825 O O . VAL A 1 105 ? -4.891 4.379 13.352 1 98.94 105 VAL A O 1
ATOM 828 N N . CYS A 1 106 ? -6.973 3.84 12.82 1 98.88 106 CYS A N 1
ATOM 829 C CA . CYS A 1 106 ? -7.18 3.01 14 1 98.88 106 CYS A CA 1
ATOM 830 C C . CYS A 1 106 ? -7.488 1.57 13.609 1 98.88 106 CYS A C 1
ATOM 832 O O . CYS A 1 106 ? -7.719 1.278 12.43 1 98.88 106 CYS A O 1
ATOM 834 N N . SER A 1 107 ? -7.406 0.693 14.57 1 98.69 107 SER A N 1
ATOM 835 C CA . SER A 1 107 ? -7.777 -0.708 14.398 1 98.69 107 SER A CA 1
ATOM 836 C C . SER A 1 107 ? -8.82 -1.133 15.422 1 98.69 107 SER A C 1
ATOM 838 O O . SER A 1 107 ? -8.711 -0.796 16.609 1 98.69 107 SER A O 1
ATOM 840 N N . THR A 1 108 ? -9.789 -1.913 14.992 1 97.94 108 THR A N 1
ATOM 841 C CA . THR A 1 108 ? -10.828 -2.422 15.883 1 97.94 108 THR A CA 1
ATOM 842 C C . THR A 1 108 ? -10.344 -3.67 16.609 1 97.94 108 THR A C 1
ATOM 844 O O . THR A 1 108 ? -11.016 -4.16 17.531 1 97.94 108 THR A O 1
ATOM 847 N N . VAL A 1 109 ? -9.164 -4.242 16.219 1 98.19 109 VAL A N 1
ATOM 848 C CA . VAL A 1 109 ? -8.57 -5.41 16.875 1 98.19 109 VAL A CA 1
ATOM 849 C C . VAL A 1 109 ? -7.129 -5.102 17.266 1 98.19 109 VAL A C 1
ATOM 851 O O . VAL A 1 109 ? -6.547 -4.117 16.812 1 98.19 109 VAL A O 1
ATOM 854 N N . PRO A 1 110 ? -6.574 -5.895 18.156 1 98.12 110 PRO A N 1
ATOM 855 C CA . PRO A 1 110 ? -5.172 -5.672 18.516 1 98.12 110 PRO A CA 1
ATOM 856 C C . PRO A 1 110 ? -4.23 -5.762 17.312 1 98.12 110 PRO A C 1
ATOM 858 O O . PRO A 1 110 ? -4.445 -6.582 16.422 1 98.12 110 PRO A O 1
ATOM 861 N N . GLU A 1 111 ? -3.236 -4.945 17.406 1 97.88 111 GLU A N 1
ATOM 862 C CA . GLU A 1 111 ? -2.238 -4.895 16.344 1 97.88 111 GLU A CA 1
ATOM 863 C C . GLU A 1 111 ? -1.489 -6.219 16.219 1 97.88 111 GLU A C 1
ATOM 865 O O . GLU A 1 111 ? -1.061 -6.785 17.234 1 97.88 111 GLU A O 1
ATOM 870 N N . ASP A 1 112 ? -1.394 -6.742 15.039 1 98.06 112 ASP A N 1
ATOM 871 C CA . ASP A 1 112 ? -0.544 -7.871 14.68 1 98.06 112 ASP A CA 1
ATOM 872 C C . ASP A 1 112 ? 0.02 -7.711 13.273 1 98.06 112 ASP A C 1
ATOM 874 O O . ASP A 1 112 ? -0.133 -6.656 12.656 1 98.06 112 ASP A O 1
ATOM 878 N N . ARG A 1 113 ? 0.706 -8.703 12.789 1 98 113 ARG A N 1
ATOM 879 C CA . ARG A 1 113 ? 1.389 -8.594 11.508 1 98 113 ARG A CA 1
ATOM 880 C C . ARG A 1 113 ? 0.397 -8.312 10.383 1 98 113 ARG A C 1
ATOM 882 O O . ARG A 1 113 ? 0.675 -7.516 9.484 1 98 113 ARG A O 1
ATOM 889 N N . TYR A 1 114 ? -0.762 -8.906 10.414 1 98.06 114 TYR A N 1
ATOM 890 C CA . TYR A 1 114 ? -1.735 -8.742 9.344 1 98.06 114 TYR A CA 1
ATOM 891 C C . TYR A 1 114 ? -2.363 -7.355 9.383 1 98.06 114 TYR A C 1
ATOM 893 O O . TYR A 1 114 ? -2.613 -6.746 8.344 1 98.06 114 TYR A O 1
ATOM 901 N N . VAL A 1 115 ? -2.596 -6.871 10.609 1 98.75 115 VAL A N 1
ATOM 902 C CA . VAL A 1 115 ? -3.092 -5.508 10.781 1 98.75 115 VAL A CA 1
ATOM 903 C C . VAL A 1 115 ? -2.074 -4.516 10.219 1 98.75 115 VAL A C 1
ATOM 905 O O . VAL A 1 115 ? -2.441 -3.564 9.523 1 98.75 115 VAL A O 1
ATOM 908 N N . ASP A 1 116 ? -0.817 -4.789 10.5 1 98.81 116 ASP A N 1
ATOM 909 C CA . ASP A 1 116 ? 0.236 -3.889 10.039 1 98.81 116 ASP A CA 1
ATOM 910 C C . ASP A 1 116 ? 0.363 -3.922 8.516 1 98.81 116 ASP A C 1
ATOM 912 O O . ASP A 1 116 ? 0.566 -2.883 7.883 1 98.81 116 ASP A O 1
ATOM 916 N N . ILE A 1 117 ? 0.265 -5.086 7.887 1 98.88 117 ILE A N 1
ATOM 917 C CA . ILE A 1 117 ? 0.3 -5.203 6.434 1 98.88 117 ILE A CA 1
ATOM 918 C C . ILE A 1 117 ? -0.895 -4.473 5.828 1 98.88 117 ILE A C 1
ATOM 920 O O . ILE A 1 117 ? -0.739 -3.695 4.879 1 98.88 117 ILE A O 1
ATOM 924 N N . ASP A 1 118 ? -2.1 -4.648 6.41 1 98.88 118 ASP A N 1
ATOM 925 C CA . ASP A 1 118 ? -3.297 -3.947 5.953 1 98.88 118 ASP A CA 1
ATOM 926 C C . ASP A 1 118 ? -3.135 -2.436 6.094 1 98.88 118 ASP A C 1
ATOM 928 O O . ASP A 1 118 ? -3.604 -1.674 5.246 1 98.88 118 ASP A O 1
ATOM 932 N N . LEU A 1 119 ? -2.523 -2.045 7.207 1 98.94 119 LEU A N 1
ATOM 933 C CA . LEU A 1 119 ? -2.236 -0.632 7.426 1 98.94 119 LEU A CA 1
ATOM 934 C C . LEU A 1 119 ? -1.362 -0.076 6.305 1 98.94 119 LEU A C 1
ATOM 936 O O . LEU A 1 119 ? -1.645 0.997 5.766 1 98.94 119 LEU A O 1
ATOM 940 N N . GLY A 1 120 ? -0.334 -0.788 5.891 1 98.88 120 GLY A N 1
ATOM 941 C CA . GLY A 1 120 ? 0.517 -0.381 4.785 1 98.88 120 GLY A CA 1
ATOM 942 C C . GLY A 1 120 ? -0.23 -0.263 3.471 1 98.88 120 GLY A C 1
ATOM 943 O O . GLY A 1 120 ? -0.067 0.719 2.742 1 98.88 120 GLY A O 1
ATOM 944 N N . ILE A 1 121 ? -1.031 -1.249 3.168 1 98.94 121 ILE A N 1
ATOM 945 C CA . ILE A 1 121 ? -1.851 -1.243 1.961 1 98.94 121 ILE A CA 1
ATOM 946 C C . ILE A 1 121 ? -2.76 -0.016 1.96 1 98.94 121 ILE A C 1
ATOM 948 O O . ILE A 1 121 ? -2.848 0.698 0.958 1 98.94 121 ILE A O 1
ATOM 952 N N . SER A 1 122 ? -3.332 0.249 3.074 1 98.94 122 SER A N 1
ATOM 953 C CA . SER A 1 122 ? -4.285 1.339 3.248 1 98.94 122 SER A CA 1
ATOM 954 C C . SER A 1 122 ? -3.615 2.695 3.068 1 98.94 122 SER A C 1
ATOM 956 O O . SER A 1 122 ? -4.039 3.498 2.234 1 98.94 122 SER A O 1
ATOM 958 N N . VAL A 1 123 ? -2.566 2.926 3.775 1 98.88 123 VAL A N 1
ATOM 959 C CA . VAL A 1 123 ? -1.965 4.254 3.777 1 98.88 123 VAL A CA 1
ATOM 960 C C . VAL A 1 123 ? -1.318 4.531 2.422 1 98.88 123 VAL A C 1
ATOM 962 O O . VAL A 1 123 ? -1.321 5.668 1.946 1 98.88 123 VAL A O 1
ATOM 965 N N . GLN A 1 124 ? -0.76 3.5 1.797 1 98.88 124 GLN A N 1
ATOM 966 C CA . GLN A 1 124 ? -0.235 3.689 0.448 1 98.88 124 GLN A CA 1
ATOM 967 C C . GLN A 1 124 ? -1.343 4.09 -0.522 1 98.88 124 GLN A C 1
ATOM 969 O O . GLN A 1 124 ? -1.171 5.012 -1.323 1 98.88 124 GLN A O 1
ATOM 974 N N . SER A 1 125 ? -2.473 3.438 -0.484 1 98.88 125 SER A N 1
ATOM 975 C CA . SER A 1 125 ? -3.604 3.746 -1.354 1 98.88 125 SER A CA 1
ATOM 976 C C . SER A 1 125 ? -4.145 5.145 -1.08 1 98.88 125 SER A C 1
ATOM 978 O O . SER A 1 125 ? -4.445 5.891 -2.014 1 98.88 125 SER A O 1
ATOM 980 N N . MET A 1 126 ? -4.227 5.477 0.17 1 98.94 126 MET A N 1
ATOM 981 C CA . MET A 1 126 ? -4.727 6.797 0.539 1 98.94 126 MET A CA 1
ATOM 982 C C . MET A 1 126 ? -3.781 7.891 0.052 1 98.94 126 MET A C 1
ATOM 984 O O . MET A 1 126 ? -4.227 8.906 -0.49 1 98.94 126 MET A O 1
ATOM 988 N N . LEU A 1 127 ? -2.51 7.668 0.221 1 98.81 127 LEU A N 1
ATOM 989 C CA . LEU A 1 127 ? -1.549 8.695 -0.166 1 98.81 127 LEU A CA 1
ATOM 990 C C . LEU A 1 127 ? -1.471 8.82 -1.684 1 98.81 127 LEU A C 1
ATOM 992 O O . LEU A 1 127 ? -1.257 9.922 -2.209 1 98.81 127 LEU A O 1
ATOM 996 N N . LEU A 1 128 ? -1.647 7.73 -2.414 1 98.5 128 LEU A N 1
ATOM 997 C CA . LEU A 1 128 ? -1.742 7.816 -3.867 1 98.5 128 LEU A CA 1
ATOM 998 C C . LEU A 1 128 ? -2.988 8.594 -4.285 1 98.5 128 LEU A C 1
ATOM 1000 O O . LEU A 1 128 ? -2.949 9.367 -5.238 1 98.5 128 LEU A O 1
ATOM 1004 N N . GLN A 1 129 ? -4.078 8.391 -3.609 1 98.38 129 GLN A N 1
ATOM 1005 C CA . GLN A 1 129 ? -5.289 9.164 -3.873 1 98.38 129 GLN A CA 1
ATOM 1006 C C . GLN A 1 129 ? -5.066 10.641 -3.588 1 98.38 129 GLN A C 1
ATOM 1008 O O . GLN A 1 129 ? -5.504 11.5 -4.355 1 98.38 129 GLN A O 1
ATOM 1013 N N . ALA A 1 130 ? -4.441 10.938 -2.467 1 98.44 130 ALA A N 1
ATOM 1014 C CA . ALA A 1 130 ? -4.102 12.328 -2.162 1 98.44 130 ALA A CA 1
ATOM 1015 C C . ALA A 1 130 ? -3.293 12.953 -3.293 1 98.44 130 ALA A C 1
ATOM 1017 O O . ALA A 1 130 ? -3.613 14.047 -3.764 1 98.44 130 ALA A O 1
ATOM 1018 N N . ALA A 1 131 ? -2.283 12.242 -3.77 1 97.38 131 ALA A N 1
ATOM 1019 C CA . ALA A 1 131 ? -1.441 12.734 -4.859 1 97.38 131 ALA A CA 1
ATOM 1020 C C . ALA A 1 131 ? -2.264 12.977 -6.121 1 97.38 131 ALA A C 1
ATOM 1022 O O . ALA A 1 131 ? -2.051 13.969 -6.828 1 97.38 131 ALA A O 1
ATOM 1023 N N . GLU A 1 132 ? -3.143 12.086 -6.395 1 96.88 132 GLU A N 1
ATOM 1024 C CA . GLU A 1 132 ? -3.959 12.195 -7.598 1 96.88 132 GLU A CA 1
ATOM 1025 C C . GLU A 1 132 ? -4.801 13.469 -7.574 1 96.88 132 GLU A C 1
ATOM 1027 O O . GLU A 1 132 ? -5.039 14.078 -8.617 1 96.88 132 GLU A O 1
ATOM 1032 N N . ILE A 1 133 ? -5.246 13.891 -6.391 1 96.94 133 ILE A N 1
ATOM 1033 C CA . ILE A 1 133 ? -6.121 15.062 -6.332 1 96.94 133 ILE A CA 1
ATOM 1034 C C . ILE A 1 133 ? -5.309 16.297 -5.969 1 96.94 133 ILE A C 1
ATOM 1036 O O . ILE A 1 133 ? -5.863 17.297 -5.516 1 96.94 133 ILE A O 1
ATOM 1040 N N . GLY A 1 134 ? -4.004 16.156 -6.027 1 96.19 134 GLY A N 1
ATOM 1041 C CA . GLY A 1 134 ? -3.137 17.312 -5.926 1 96.19 134 GLY A CA 1
ATOM 1042 C C . GLY A 1 134 ? -2.688 17.609 -4.504 1 96.19 134 GLY A C 1
ATOM 1043 O O . GLY A 1 134 ? -2.244 18.719 -4.203 1 96.19 134 GLY A O 1
ATOM 1044 N N . LEU A 1 135 ? -2.881 16.688 -3.588 1 98.06 135 LEU A N 1
ATOM 1045 C CA . LEU A 1 135 ? -2.438 16.828 -2.203 1 98.06 135 LEU A CA 1
ATOM 1046 C C . LEU A 1 135 ? -1.251 15.906 -1.921 1 98.06 135 LEU A C 1
ATOM 1048 O O . LEU A 1 135 ? -0.911 15.055 -2.74 1 98.06 135 LEU A O 1
ATOM 1052 N N . ASN A 1 136 ? -0.571 16.156 -0.836 1 97.25 136 ASN A N 1
ATOM 1053 C CA . ASN A 1 136 ? 0.562 15.367 -0.355 1 97.25 136 ASN A CA 1
ATOM 1054 C C . ASN A 1 136 ? 0.353 14.906 1.084 1 97.25 136 ASN A C 1
ATOM 1056 O O . ASN A 1 136 ? -0.556 15.375 1.768 1 97.25 136 ASN A O 1
ATOM 1060 N N . GLY A 1 137 ? 1.233 14.039 1.503 1 96.94 137 GLY A N 1
ATOM 1061 C CA . GLY A 1 137 ? 1.103 13.578 2.877 1 96.94 137 GLY A CA 1
ATOM 1062 C C . GLY A 1 137 ? 2.328 12.836 3.379 1 96.94 137 GLY A C 1
ATOM 1063 O O . GLY A 1 137 ? 3.318 12.703 2.658 1 96.94 137 GLY A O 1
ATOM 1064 N N . ILE A 1 138 ? 2.217 12.469 4.652 1 96.69 138 ILE A N 1
ATOM 1065 C CA . ILE A 1 138 ? 3.268 11.688 5.297 1 96.69 138 ILE A CA 1
ATOM 1066 C C . ILE A 1 138 ? 2.658 10.789 6.371 1 96.69 138 ILE A C 1
ATOM 1068 O O . ILE A 1 138 ? 1.67 11.156 7.012 1 96.69 138 ILE A O 1
ATOM 1072 N N . CYS A 1 139 ? 3.275 9.617 6.508 1 97.62 139 CYS A N 1
ATOM 1073 C CA . CYS A 1 139 ? 2.953 8.703 7.605 1 97.62 139 CYS A CA 1
ATOM 1074 C C . CYS A 1 139 ? 3.713 9.086 8.867 1 97.62 139 CYS A C 1
ATOM 1076 O O . CYS A 1 139 ? 4.93 9.281 8.836 1 97.62 139 CYS A O 1
ATOM 1078 N N . ILE A 1 140 ? 2.973 9.133 9.938 1 95.88 140 ILE A N 1
ATOM 1079 C CA . ILE A 1 140 ? 3.578 9.492 11.219 1 95.88 140 ILE A CA 1
ATOM 1080 C C . ILE A 1 140 ? 3.34 8.367 12.227 1 95.88 140 ILE A C 1
ATOM 1082 O O . ILE A 1 140 ? 2.205 8.133 12.648 1 95.88 140 ILE A O 1
ATOM 1086 N N . GLY A 1 141 ? 4.391 7.688 12.578 1 95.12 141 GLY A N 1
ATOM 1087 C CA . GLY A 1 141 ? 4.328 6.652 13.594 1 95.12 141 GLY A CA 1
ATOM 1088 C C . GLY A 1 141 ? 4.711 7.152 14.977 1 95.12 141 GLY A C 1
ATOM 1089 O O . GLY A 1 141 ? 4.348 6.547 15.984 1 95.12 141 GLY A O 1
ATOM 1090 N N . ALA A 1 142 ? 5.41 8.258 15.016 1 92.62 142 ALA A N 1
ATOM 1091 C CA . ALA A 1 142 ? 5.91 8.805 16.281 1 92.62 142 ALA A CA 1
ATOM 1092 C C . ALA A 1 142 ? 4.91 9.789 16.875 1 92.62 142 ALA A C 1
ATOM 1094 O O . ALA A 1 142 ? 4.953 10.984 16.594 1 92.62 142 ALA A O 1
ATOM 1095 N N . PHE A 1 143 ? 4.043 9.312 17.719 1 95.06 143 PHE A N 1
ATOM 1096 C CA . PHE A 1 143 ? 3.062 10.141 18.422 1 95.06 143 PHE A CA 1
ATOM 1097 C C . PHE A 1 143 ? 2.67 9.508 19.75 1 95.06 143 PHE A C 1
ATOM 1099 O O . PHE A 1 143 ? 2.926 8.328 19.984 1 95.06 143 PHE A O 1
ATOM 1106 N N . ASP A 1 144 ? 2.131 10.32 20.641 1 96.5 144 ASP A N 1
ATOM 1107 C CA . ASP A 1 144 ? 1.626 9.852 21.922 1 96.5 144 ASP A CA 1
ATOM 1108 C C . ASP A 1 144 ? 0.252 9.203 21.766 1 96.5 144 ASP A C 1
ATOM 1110 O O . ASP A 1 144 ? -0.765 9.898 21.703 1 96.5 144 ASP A O 1
ATOM 1114 N N . LYS A 1 145 ? 0.202 7.879 21.781 1 97.25 145 LYS A N 1
ATOM 1115 C CA . LYS A 1 145 ? -1.015 7.121 21.5 1 97.25 145 LYS A CA 1
ATOM 1116 C C . LYS A 1 145 ? -2.102 7.438 22.531 1 97.25 145 LYS A C 1
ATOM 1118 O O . LYS A 1 145 ? -3.264 7.641 22.172 1 97.25 145 LYS A O 1
ATOM 1123 N N . GLU A 1 146 ? -1.706 7.449 23.734 1 97.31 146 GLU A N 1
ATOM 1124 C CA . GLU A 1 146 ? -2.676 7.668 24.812 1 97.31 146 GLU A CA 1
ATOM 1125 C C . GLU A 1 146 ? -3.293 9.062 24.719 1 97.31 146 GLU A C 1
ATOM 1127 O O . GLU A 1 146 ? -4.508 9.219 24.859 1 97.31 146 GLU A O 1
ATOM 1132 N N . ARG A 1 147 ? -2.514 10.07 24.484 1 97.69 147 ARG A N 1
ATOM 1133 C CA . ARG A 1 147 ? -3.02 11.438 24.391 1 97.69 147 ARG A CA 1
ATOM 1134 C C . ARG A 1 147 ? -3.932 11.609 23.188 1 97.69 147 ARG A C 1
ATOM 1136 O O . ARG A 1 147 ? -4.957 12.281 23.266 1 97.69 147 ARG A O 1
ATOM 1143 N N . ILE A 1 148 ? -3.543 10.984 22.109 1 98.25 148 ILE A N 1
ATOM 1144 C CA . ILE A 1 148 ? -4.367 11.047 20.906 1 98.25 148 ILE A CA 1
ATOM 1145 C C . ILE A 1 148 ? -5.711 10.367 21.156 1 98.25 148 ILE A C 1
ATOM 1147 O O . ILE A 1 148 ? -6.762 10.906 20.797 1 98.25 148 ILE A O 1
ATOM 1151 N N . ARG A 1 149 ? -5.688 9.219 21.75 1 97.75 149 ARG A N 1
ATOM 1152 C CA . ARG A 1 149 ? -6.91 8.484 22.062 1 97.75 149 ARG A CA 1
ATOM 1153 C C . ARG A 1 149 ? -7.848 9.32 22.922 1 97.75 149 ARG A C 1
ATOM 1155 O O . ARG A 1 149 ? -9.047 9.406 22.641 1 97.75 149 ARG A O 1
ATOM 1162 N N . GLN A 1 150 ? -7.293 9.938 23.906 1 97.38 150 GLN A N 1
ATOM 1163 C CA . GLN A 1 150 ? -8.086 10.734 24.828 1 97.38 150 GLN A CA 1
ATOM 1164 C C . GLN A 1 150 ? -8.633 11.992 24.156 1 97.38 150 GLN A C 1
ATOM 1166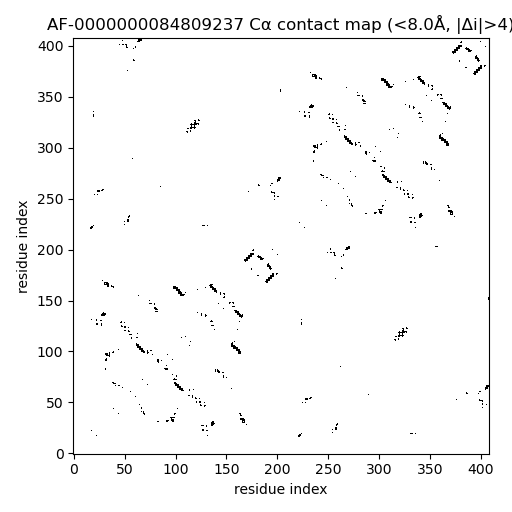 O O . GLN A 1 150 ? -9.828 12.289 24.266 1 97.38 150 GLN A O 1
ATOM 1171 N N . LYS A 1 151 ? -7.801 12.656 23.453 1 97.06 151 LYS A N 1
ATOM 1172 C CA . LYS A 1 151 ? -8.164 13.93 22.828 1 97.06 151 LYS A CA 1
ATOM 1173 C C . LYS A 1 151 ? -9.273 13.75 21.812 1 97.06 151 LYS A C 1
ATOM 1175 O O . LYS A 1 151 ? -10.164 14.594 21.688 1 97.06 151 LYS A O 1
ATOM 1180 N N . PHE A 1 152 ? -9.211 12.656 21.125 1 98.12 152 PHE A N 1
ATOM 1181 C CA . PHE A 1 152 ? -10.148 12.461 20.031 1 98.12 152 PHE A CA 1
ATOM 1182 C C . PHE A 1 152 ? -11.203 11.422 20.391 1 98.12 152 PHE A C 1
ATOM 1184 O O . PHE A 1 152 ? -11.961 10.969 19.531 1 98.12 152 PHE A O 1
ATOM 1191 N N . HIS A 1 153 ? -11.211 10.984 21.641 1 97.31 153 HIS A N 1
ATOM 1192 C CA . HIS A 1 153 ? -12.211 10.062 22.188 1 97.31 153 HIS A CA 1
ATOM 1193 C C . HIS A 1 153 ? -12.328 8.812 21.312 1 97.31 153 HIS A C 1
ATOM 1195 O O . HIS A 1 153 ? -13.43 8.43 20.922 1 97.31 153 HIS A O 1
ATOM 1201 N N . LEU A 1 154 ? -11.227 8.227 21.047 1 98.06 154 LEU A N 1
ATOM 1202 C CA . LEU A 1 154 ? -11.188 7.062 20.172 1 98.06 154 LEU A CA 1
ATOM 1203 C C . LEU A 1 154 ? -11.5 5.789 20.938 1 98.06 154 LEU A C 1
ATOM 1205 O O . LEU A 1 154 ? -10.922 5.539 22 1 98.06 154 LEU A O 1
ATOM 1209 N N . GLU A 1 155 ? -12.367 4.973 20.391 1 96.25 155 GLU A N 1
ATOM 1210 C CA . GLU A 1 155 ? -12.664 3.66 20.969 1 96.25 155 GLU A CA 1
ATOM 1211 C C . GLU A 1 155 ? -11.688 2.604 20.453 1 96.25 155 GLU A C 1
ATOM 1213 O O . GLU A 1 155 ? -11.43 1.606 21.125 1 96.25 155 GLU A O 1
ATOM 1218 N N . SER A 1 156 ? -11.188 2.857 19.234 1 96.69 156 SER A N 1
ATOM 1219 C CA . SER A 1 156 ? -10.227 1.959 18.594 1 96.69 156 SER A CA 1
ATOM 1220 C C . SER A 1 156 ? -8.797 2.457 18.797 1 96.69 156 SER A C 1
ATOM 1222 O O . SER A 1 156 ? -8.57 3.652 19 1 96.69 156 SER A O 1
ATO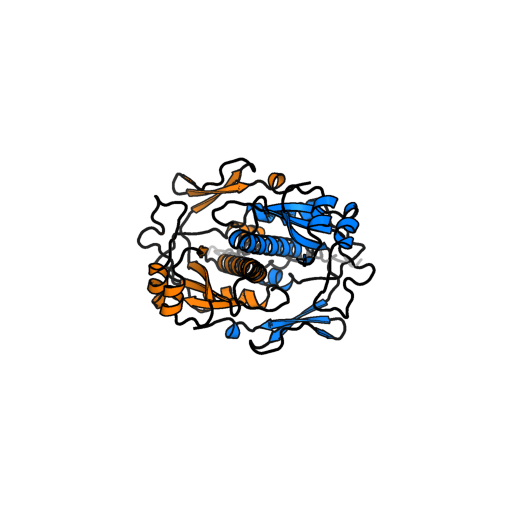M 1224 N N . GLU A 1 157 ? -7.898 1.589 18.703 1 97.06 157 GLU A N 1
ATOM 1225 C CA . GLU A 1 157 ? -6.492 1.912 18.938 1 97.06 157 GLU A CA 1
ATOM 1226 C C . GLU A 1 157 ? -5.895 2.658 17.734 1 97.06 157 GLU A C 1
ATOM 1228 O O . GLU A 1 157 ? -5.934 2.17 16.609 1 97.06 157 GLU A O 1
ATOM 1233 N N . PRO A 1 158 ? -5.332 3.844 18.047 1 98.69 158 PRO A N 1
ATOM 1234 C CA . PRO A 1 158 ? -4.629 4.516 16.953 1 98.69 158 PRO A CA 1
ATOM 1235 C C . PRO A 1 158 ? -3.316 3.828 16.594 1 98.69 158 PRO A C 1
ATOM 1237 O O . PRO A 1 158 ? -2.518 3.502 17.469 1 98.69 158 PRO A O 1
ATOM 1240 N N . LEU A 1 159 ? -3.117 3.654 15.312 1 98.69 159 LEU A N 1
ATOM 1241 C CA . LEU A 1 159 ? -1.95 2.922 14.836 1 98.69 159 LEU A CA 1
ATOM 1242 C C . LEU A 1 159 ? -0.958 3.863 14.156 1 98.69 159 LEU A C 1
ATOM 1244 O O . LEU A 1 159 ? 0.254 3.643 14.219 1 98.69 159 LEU A O 1
ATOM 1248 N N . LEU A 1 160 ? -1.437 4.812 13.422 1 98.62 160 LEU A N 1
ATOM 1249 C CA . LEU A 1 160 ? -0.673 5.699 12.547 1 98.62 160 LEU A CA 1
ATOM 1250 C C . LEU A 1 160 ? -1.449 6.98 12.258 1 98.62 160 LEU A C 1
ATOM 1252 O O . LEU A 1 160 ? -2.682 6.988 12.305 1 98.62 160 LEU A O 1
ATOM 1256 N N . ILE A 1 161 ? -0.796 8.023 12.039 1 98.38 161 ILE A N 1
ATOM 1257 C CA . ILE A 1 161 ? -1.427 9.273 11.641 1 98.38 161 ILE A CA 1
ATOM 1258 C C . ILE A 1 161 ? -0.888 9.711 10.273 1 98.38 161 ILE A C 1
ATOM 1260 O O . ILE A 1 161 ? 0.321 9.664 10.039 1 98.38 161 ILE A O 1
ATOM 1264 N N . LEU A 1 162 ? -1.802 10.031 9.398 1 98.44 162 LEU A N 1
ATOM 1265 C CA . LEU A 1 162 ? -1.435 10.672 8.141 1 98.44 162 LEU A CA 1
ATOM 1266 C C . LEU A 1 162 ? -1.605 12.188 8.234 1 98.44 162 LEU A C 1
ATOM 1268 O O . LEU A 1 162 ? -2.666 12.672 8.625 1 98.44 162 LEU A O 1
ATOM 1272 N N . ALA A 1 163 ? -0.592 12.906 7.902 1 97.5 163 ALA A N 1
ATOM 1273 C CA . ALA A 1 163 ? -0.767 14.328 7.602 1 97.5 163 ALA A CA 1
ATOM 1274 C C . ALA A 1 163 ? -1.102 14.539 6.125 1 97.5 163 ALA A C 1
ATOM 1276 O O . ALA A 1 163 ? -0.524 13.891 5.254 1 97.5 163 ALA A O 1
ATOM 1277 N N . ILE A 1 164 ? -2.021 15.422 5.871 1 98.19 164 ILE A N 1
ATOM 1278 C CA . ILE A 1 164 ? -2.459 15.711 4.508 1 98.19 164 ILE A CA 1
ATOM 1279 C C . ILE A 1 164 ? -2.43 17.219 4.262 1 98.19 164 ILE A C 1
ATOM 1281 O O . ILE A 1 164 ? -2.85 18 5.117 1 98.19 164 ILE A O 1
ATOM 1285 N N . GLY A 1 165 ? -1.971 17.625 3.148 1 97.81 165 GLY A N 1
ATOM 1286 C CA . GLY A 1 165 ? -1.955 19.016 2.758 1 97.81 165 GLY A CA 1
ATOM 1287 C C . GLY A 1 165 ? -1.312 19.25 1.404 1 97.81 165 GLY A C 1
ATOM 1288 O O . GLY A 1 165 ? -1.102 18.312 0.639 1 97.81 165 GLY A O 1
ATOM 1289 N N . LYS A 1 166 ? -1.164 20.516 1.159 1 97.69 166 LYS A N 1
ATOM 1290 C CA . LYS A 1 166 ? -0.407 20.922 -0.026 1 97.69 166 LYS A CA 1
ATOM 1291 C C . LYS A 1 166 ? 1.068 21.125 0.306 1 97.69 166 LYS A C 1
ATOM 1293 O O . LYS A 1 166 ? 1.45 22.156 0.847 1 97.69 166 LYS A O 1
ATOM 1298 N N . GLY A 1 167 ? 1.851 20.125 -0.078 1 96 167 GLY A N 1
ATOM 1299 C CA . GLY A 1 167 ? 3.268 20.156 0.245 1 96 167 GLY A CA 1
ATOM 1300 C C . GLY A 1 167 ? 4.012 21.281 -0.444 1 96 167 GLY A C 1
ATOM 1301 O O . GLY A 1 167 ? 3.686 21.641 -1.576 1 96 167 GLY A O 1
ATOM 1302 N N . ILE A 1 168 ? 5.031 21.797 0.171 1 94.06 168 ILE A N 1
ATOM 1303 C CA . ILE A 1 168 ? 5.758 22.938 -0.381 1 94.06 168 ILE A CA 1
ATOM 1304 C C . ILE A 1 168 ? 7.215 22.547 -0.632 1 94.06 168 ILE A C 1
ATOM 1306 O O . ILE A 1 168 ? 8.008 23.359 -1.11 1 94.06 168 ILE A O 1
ATOM 1310 N N . GLU A 1 169 ? 7.57 21.312 -0.338 1 92.5 169 GLU A N 1
ATOM 1311 C CA . GLU A 1 169 ? 8.953 20.875 -0.471 1 92.5 169 GLU A CA 1
ATOM 1312 C C . GLU A 1 169 ? 9.258 20.422 -1.895 1 92.5 169 GLU A C 1
ATOM 1314 O O . GLU A 1 169 ? 8.375 19.906 -2.584 1 92.5 169 GLU A O 1
ATOM 1319 N N . LYS A 1 170 ? 10.469 20.734 -2.236 1 94.5 170 LYS A N 1
ATOM 1320 C CA . LYS A 1 170 ? 11.008 20.062 -3.426 1 94.5 170 LYS A CA 1
ATOM 1321 C C . LYS A 1 170 ? 11.766 18.797 -3.055 1 94.5 170 LYS A C 1
ATOM 1323 O O . LYS A 1 170 ? 12.766 18.859 -2.338 1 94.5 170 LYS A O 1
ATOM 1328 N N . ILE A 1 171 ? 11.289 17.703 -3.508 1 96.12 171 ILE A N 1
ATOM 1329 C CA . ILE A 1 171 ? 11.859 16.422 -3.135 1 96.12 171 ILE A CA 1
ATOM 1330 C C . ILE A 1 171 ? 12.289 15.664 -4.391 1 96.12 171 ILE A C 1
ATOM 1332 O O . ILE A 1 171 ? 11.523 15.547 -5.348 1 96.12 171 ILE A O 1
ATOM 1336 N N . GLU A 1 172 ? 13.516 15.203 -4.398 1 96.69 172 GLU A N 1
ATOM 1337 C CA . GLU A 1 172 ? 14.062 14.453 -5.523 1 96.69 172 GLU A CA 1
ATOM 1338 C C . GLU A 1 172 ? 14.625 13.109 -5.07 1 96.69 172 GLU A C 1
ATOM 1340 O O . GLU A 1 172 ? 15.211 13.008 -3.99 1 96.69 172 GLU A O 1
ATOM 1345 N N . LEU A 1 173 ? 14.469 12.125 -5.91 1 97.62 173 LEU A N 1
ATOM 1346 C CA . LEU A 1 173 ? 15.047 10.812 -5.66 1 97.62 173 LEU A CA 1
ATOM 1347 C C . LEU A 1 173 ? 16.453 10.719 -6.238 1 97.62 173 LEU A C 1
ATOM 1349 O O . LEU A 1 173 ? 16.719 11.266 -7.312 1 97.62 173 LEU A O 1
ATOM 1353 N N . VAL A 1 174 ? 17.297 10.07 -5.527 1 97.69 174 VAL A N 1
ATOM 1354 C CA . VAL A 1 174 ? 18.625 9.758 -6.02 1 97.69 174 VAL A CA 1
ATOM 1355 C C . VAL A 1 174 ? 18.891 8.258 -5.887 1 97.69 174 VAL A C 1
ATOM 1357 O O . VAL A 1 174 ? 18.594 7.656 -4.855 1 97.69 174 VAL A O 1
ATOM 1360 N N . GLU A 1 175 ? 19.438 7.734 -6.93 1 97.81 175 GLU A N 1
ATOM 1361 C CA . GLU A 1 175 ? 19.688 6.297 -6.934 1 97.81 175 GLU A CA 1
ATOM 1362 C C . GLU A 1 175 ? 20.969 5.953 -6.16 1 97.81 175 GLU A C 1
ATOM 1364 O O . GLU A 1 175 ? 21.984 6.641 -6.285 1 97.81 175 GLU A O 1
ATOM 1369 N N . ILE A 1 176 ? 20.828 4.848 -5.41 1 97.81 176 ILE A N 1
ATOM 1370 C CA . ILE A 1 176 ? 22 4.359 -4.68 1 97.81 176 ILE A CA 1
ATOM 1371 C C . ILE A 1 176 ? 22.109 2.848 -4.848 1 97.81 176 ILE A C 1
ATOM 1373 O O . ILE A 1 176 ? 21.172 2.189 -5.305 1 97.81 176 ILE A O 1
ATOM 1377 N N . SER A 1 177 ? 23.281 2.305 -4.422 1 96.5 177 SER A N 1
ATOM 1378 C CA . SER A 1 177 ? 23.469 0.859 -4.332 1 96.5 177 SER A CA 1
ATOM 1379 C C . SER A 1 177 ? 23.031 0.329 -2.973 1 96.5 177 SER A C 1
ATOM 1381 O O . SER A 1 177 ? 22.859 1.1 -2.023 1 96.5 177 SER A O 1
ATOM 1383 N N . GLU A 1 178 ? 22.797 -0.943 -2.906 1 92.81 178 GLU A N 1
ATOM 1384 C CA . GLU A 1 178 ? 22.266 -1.55 -1.695 1 92.81 178 GLU A CA 1
ATOM 1385 C C . GLU A 1 178 ? 23.172 -1.284 -0.494 1 92.81 178 GLU A C 1
ATOM 1387 O O . GLU A 1 178 ? 22.688 -1.221 0.643 1 92.81 178 GLU A O 1
ATOM 1392 N N . ASN A 1 179 ? 24.422 -1.02 -0.746 1 93.38 179 ASN A N 1
ATOM 1393 C CA . ASN A 1 179 ? 25.359 -0.855 0.361 1 93.38 179 ASN A CA 1
ATOM 1394 C C . ASN A 1 179 ? 25.656 0.617 0.64 1 93.38 179 ASN A C 1
ATOM 1396 O O . ASN A 1 179 ? 26.391 0.946 1.572 1 93.38 179 ASN A O 1
ATOM 1400 N N . ASP A 1 180 ? 25 1.464 -0.062 1 94.69 180 ASP A N 1
ATOM 1401 C CA . ASP A 1 180 ? 25.219 2.898 0.118 1 94.69 180 ASP A CA 1
ATOM 1402 C C . ASP A 1 180 ? 24.375 3.436 1.273 1 94.69 180 ASP A C 1
ATOM 1404 O O . ASP A 1 180 ? 23.484 2.75 1.771 1 94.69 180 ASP A O 1
ATOM 1408 N N . ASP A 1 181 ? 24.719 4.625 1.691 1 93.75 181 ASP A N 1
ATOM 1409 C CA . ASP A 1 181 ? 24.016 5.324 2.764 1 93.75 181 ASP A CA 1
ATOM 1410 C C . ASP A 1 181 ? 22.609 5.719 2.33 1 93.75 181 ASP A C 1
ATOM 1412 O O . ASP A 1 181 ? 22.422 6.305 1.261 1 93.75 181 ASP A O 1
ATOM 1416 N N . HIS A 1 182 ? 21.578 5.367 3.145 1 93.56 182 HIS A N 1
ATOM 1417 C CA . HIS A 1 182 ? 20.172 5.625 2.824 1 93.56 182 HIS A CA 1
ATOM 1418 C C . HIS A 1 182 ? 19.719 6.969 3.381 1 93.56 182 HIS A C 1
ATOM 1420 O O . HIS A 1 182 ? 18.594 7.395 3.141 1 93.56 182 HIS A O 1
ATOM 1426 N N . ARG A 1 183 ? 20.594 7.707 4.039 1 91.31 183 ARG A N 1
ATOM 1427 C CA . ARG A 1 183 ? 20.172 8.898 4.77 1 91.31 183 ARG A CA 1
ATOM 1428 C C . ARG A 1 183 ? 19.766 10.016 3.811 1 91.31 183 ARG A C 1
ATOM 1430 O O . ARG A 1 183 ? 20.453 10.25 2.807 1 91.31 183 ARG A O 1
ATOM 1437 N N . TYR A 1 184 ? 18.734 10.656 4.207 1 89.94 184 TYR A N 1
ATOM 1438 C CA . TYR A 1 184 ? 18.312 11.852 3.486 1 89.94 184 TYR A CA 1
ATOM 1439 C C . TYR A 1 184 ? 19.359 12.953 3.582 1 89.94 184 TYR A C 1
ATOM 1441 O O . TYR A 1 184 ? 20.141 12.992 4.535 1 89.94 184 TYR A O 1
ATOM 1449 N N . PHE A 1 185 ? 19.297 13.828 2.596 1 89.75 185 PHE A N 1
ATOM 1450 C CA . PHE A 1 185 ? 20.094 15.039 2.705 1 89.75 185 PHE A CA 1
ATOM 1451 C C . PHE A 1 185 ? 19.453 16.188 1.941 1 89.75 185 PHE A C 1
ATOM 1453 O O . PHE A 1 185 ? 18.578 15.969 1.092 1 89.75 185 PHE A O 1
ATOM 1460 N N . ARG A 1 186 ? 19.781 17.344 2.412 1 89.31 186 ARG A N 1
ATOM 1461 C CA . ARG A 1 186 ? 19.25 18.547 1.781 1 89.31 186 ARG A CA 1
ATOM 1462 C C . ARG A 1 186 ? 20.375 19.391 1.193 1 89.31 186 ARG A C 1
ATOM 1464 O O . ARG A 1 186 ? 21.438 19.547 1.807 1 89.31 186 ARG A O 1
ATOM 1471 N N . LYS A 1 187 ? 20.141 19.797 0.004 1 91.62 187 LYS A N 1
ATOM 1472 C CA . LYS A 1 187 ? 21.078 20.641 -0.704 1 91.62 187 LYS A CA 1
ATOM 1473 C C . LYS A 1 187 ? 20.359 21.625 -1.63 1 91.62 187 LYS A C 1
ATOM 1475 O O . LYS A 1 187 ? 19.484 21.219 -2.391 1 91.62 187 LYS A O 1
ATOM 1480 N N . ASP A 1 188 ? 20.688 22.922 -1.515 1 92.69 188 ASP A N 1
ATOM 1481 C CA . ASP A 1 188 ? 20.141 23.969 -2.375 1 92.69 188 ASP A CA 1
ATOM 1482 C C . ASP A 1 188 ? 18.609 23.984 -2.338 1 92.69 188 ASP A C 1
ATOM 1484 O O . ASP A 1 188 ? 17.969 24.047 -3.383 1 92.69 188 ASP A O 1
ATOM 1488 N N . GLY A 1 189 ? 18.016 23.75 -1.174 1 89.31 189 GLY A N 1
ATOM 1489 C CA . GLY A 1 189 ? 16.578 23.828 -0.971 1 89.31 189 GLY A CA 1
ATOM 1490 C C . GLY A 1 189 ? 15.836 22.594 -1.435 1 89.31 189 GLY A C 1
ATOM 1491 O O . GLY A 1 189 ? 14.602 22.562 -1.401 1 89.31 189 GLY A O 1
ATOM 1492 N N . ILE A 1 190 ? 16.656 21.609 -1.802 1 93.94 190 ILE A N 1
ATOM 1493 C CA . ILE A 1 190 ? 16.062 20.375 -2.293 1 93.94 190 ILE A CA 1
ATOM 1494 C C . ILE A 1 190 ? 16.281 19.25 -1.272 1 93.94 190 ILE A C 1
ATOM 1496 O O . ILE A 1 190 ? 17.375 19.125 -0.702 1 93.94 190 ILE A O 1
ATOM 1500 N N . HIS A 1 191 ? 15.195 18.547 -0.958 1 93.25 191 HIS A N 1
ATOM 1501 C CA . HIS A 1 191 ? 15.273 17.359 -0.122 1 93.25 191 HIS A CA 1
ATOM 1502 C C . HIS A 1 191 ? 15.516 16.109 -0.963 1 93.25 191 HIS A C 1
ATOM 1504 O O . HIS A 1 191 ? 14.656 15.719 -1.758 1 93.25 191 HIS A O 1
ATOM 1510 N N . TYR A 1 192 ? 16.703 15.492 -0.789 1 95.75 192 TYR A N 1
ATOM 1511 C CA . TYR A 1 192 ? 17.062 14.32 -1.587 1 95.75 192 TYR A CA 1
ATOM 1512 C C . TYR A 1 192 ? 16.781 13.031 -0.828 1 95.75 192 TYR A C 1
ATOM 1514 O O . TYR A 1 192 ? 17.141 12.898 0.34 1 95.75 192 TYR A O 1
ATOM 1522 N N . VAL A 1 193 ? 16.125 12.102 -1.516 1 96.62 193 VAL A N 1
ATOM 1523 C CA . VAL A 1 193 ? 15.758 10.805 -0.954 1 96.62 193 VAL A CA 1
ATOM 1524 C C . VAL A 1 193 ? 16.484 9.695 -1.709 1 96.62 193 VAL A C 1
ATOM 1526 O O . VAL A 1 193 ? 16.141 9.375 -2.848 1 96.62 193 VAL A O 1
ATOM 1529 N N . PRO A 1 194 ? 17.516 9.086 -1.1 1 97.75 194 PRO A N 1
ATOM 1530 C CA . PRO A 1 194 ? 18.203 7.965 -1.739 1 97.75 194 PRO A CA 1
ATOM 1531 C C . PRO A 1 194 ? 17.328 6.727 -1.872 1 97.75 194 PRO A C 1
ATOM 1533 O O . PRO A 1 194 ? 16.672 6.324 -0.906 1 97.75 194 PRO A O 1
ATOM 1536 N N . LYS A 1 195 ? 17.328 6.137 -3.023 1 98.31 195 LYS A N 1
ATOM 1537 C CA . LYS A 1 195 ? 16.562 4.918 -3.289 1 98.31 195 LYS A CA 1
ATOM 1538 C C . LYS A 1 195 ? 17.438 3.857 -3.949 1 98.31 195 LYS A C 1
ATOM 1540 O O . LYS A 1 195 ? 18.141 4.141 -4.918 1 98.31 195 LYS A O 1
ATOM 1545 N N . VAL A 1 196 ? 17.359 2.68 -3.414 1 98.44 196 VAL A N 1
ATOM 1546 C CA . VAL A 1 196 ? 18.125 1.549 -3.924 1 98.44 196 VAL A CA 1
ATOM 1547 C C . VAL A 1 196 ? 17.688 1.226 -5.352 1 98.44 196 VAL A C 1
ATOM 1549 O O . VAL A 1 196 ? 16.484 1.214 -5.652 1 98.44 196 VAL A O 1
ATOM 1552 N N . ARG A 1 197 ? 18.641 0.974 -6.23 1 98.06 197 ARG A N 1
ATOM 1553 C CA . ARG A 1 197 ? 18.312 0.645 -7.617 1 98.06 197 ARG A CA 1
ATOM 1554 C C . ARG A 1 197 ? 17.641 -0.717 -7.715 1 98.06 197 ARG A C 1
ATOM 1556 O O . ARG A 1 197 ? 17.875 -1.596 -6.883 1 98.06 197 ARG A O 1
ATOM 1563 N N . VAL A 1 198 ? 16.891 -0.886 -8.75 1 98.19 198 VAL A N 1
ATOM 1564 C CA . VAL A 1 198 ? 16.047 -2.062 -8.898 1 98.19 198 VAL A CA 1
ATOM 1565 C C . VAL A 1 198 ? 16.906 -3.32 -8.961 1 98.19 198 VAL A C 1
ATOM 1567 O O . VAL A 1 198 ? 16.547 -4.359 -8.406 1 98.19 198 VAL A O 1
ATOM 1570 N N . GLU A 1 199 ? 18.078 -3.273 -9.508 1 97.62 199 GLU A N 1
ATOM 1571 C CA . GLU A 1 199 ? 18.953 -4.43 -9.641 1 97.62 199 GLU A CA 1
ATOM 1572 C C . GLU A 1 199 ? 19.406 -4.945 -8.281 1 97.62 199 GLU A C 1
ATOM 1574 O O . GLU A 1 199 ? 19.656 -6.141 -8.117 1 97.62 199 GLU A O 1
ATOM 1579 N N . ASP A 1 200 ? 19.469 -4.02 -7.383 1 97.94 200 ASP A N 1
ATOM 1580 C CA . ASP A 1 200 ? 19.938 -4.383 -6.051 1 97.94 200 ASP A CA 1
ATOM 1581 C C . ASP A 1 200 ? 18.797 -4.84 -5.156 1 97.94 200 ASP A C 1
ATOM 1583 O O . ASP A 1 200 ? 19.016 -5.41 -4.09 1 97.94 200 ASP A O 1
ATOM 1587 N N . LEU A 1 201 ? 17.562 -4.629 -5.598 1 98.38 201 LEU A N 1
ATOM 1588 C CA . LEU A 1 201 ? 16.391 -5.082 -4.855 1 98.38 201 LEU A CA 1
ATOM 1589 C C . LEU A 1 201 ? 16.078 -6.539 -5.172 1 98.38 201 LEU A C 1
ATOM 1591 O O . LEU A 1 201 ? 15.445 -7.23 -4.375 1 98.38 201 LEU A O 1
ATOM 1595 N N . ILE A 1 202 ? 16.469 -6.957 -6.344 1 98.38 202 ILE A N 1
ATOM 1596 C CA . ILE A 1 202 ? 16.172 -8.297 -6.828 1 98.38 202 ILE A CA 1
ATOM 1597 C C . ILE A 1 202 ? 17.266 -9.273 -6.367 1 98.38 202 ILE A C 1
ATOM 1599 O O . ILE A 1 202 ? 18.453 -9 -6.527 1 98.38 202 ILE A O 1
ATOM 1603 N N . ILE A 1 203 ? 16.781 -10.383 -5.793 1 97.62 203 ILE A N 1
ATOM 1604 C CA . ILE A 1 203 ? 17.734 -11.383 -5.328 1 97.62 203 ILE A CA 1
ATOM 1605 C C . ILE A 1 203 ? 17.5 -12.703 -6.062 1 97.62 203 ILE A C 1
ATOM 1607 O O . ILE A 1 203 ? 16.453 -12.891 -6.691 1 97.62 203 ILE A O 1
ATOM 1611 N N . GLY A 1 204 ? 18.484 -13.797 -5.805 1 85.31 204 GLY A N 1
ATOM 1612 C CA . GLY A 1 204 ? 18.391 -15.125 -6.398 1 85.31 204 GLY A CA 1
ATOM 1613 C C . GLY A 1 204 ? 19.172 -15.25 -7.699 1 85.31 204 GLY A C 1
ATOM 1614 O O . GLY A 1 204 ? 19.609 -14.25 -8.258 1 85.31 204 GLY A O 1
ATOM 1615 N N . MET B 1 1 ? -17.859 5.957 -64.5 1 29.88 1 MET B N 1
ATOM 1616 C CA . MET B 1 1 ? -16.547 6.07 -63.875 1 29.88 1 MET B CA 1
ATOM 1617 C C . MET B 1 1 ? -16.641 6.695 -62.469 1 29.88 1 MET B C 1
ATOM 1619 O O . MET B 1 1 ? -16.719 7.918 -62.344 1 29.88 1 MET B O 1
ATOM 1623 N N . GLU B 1 2 ? -17.516 6.145 -61.531 1 31.05 2 GLU B N 1
ATOM 1624 C CA . GLU B 1 2 ? -17.969 6.504 -60.188 1 31.05 2 GLU B CA 1
ATOM 1625 C C . GLU B 1 2 ? -16.812 6.527 -59.219 1 31.05 2 GLU B C 1
ATOM 1627 O O . GLU B 1 2 ? -16.094 5.535 -59.062 1 31.05 2 GLU B O 1
ATOM 1632 N N . GLU B 1 3 ? -16.188 7.719 -59.031 1 29.7 3 GLU B N 1
ATOM 1633 C CA . GLU B 1 3 ? -15.133 8.031 -58.062 1 29.7 3 GLU B CA 1
ATOM 1634 C C . GLU B 1 3 ? -15.5 7.559 -56.656 1 29.7 3 GLU B C 1
ATOM 1636 O O . GLU B 1 3 ? -16.5 7.996 -56.094 1 29.7 3 GLU B O 1
ATOM 1641 N N . TYR B 1 4 ? -15.25 6.277 -56.375 1 32.44 4 TYR B N 1
ATOM 1642 C CA . TYR B 1 4 ? -15.297 5.734 -55 1 32.44 4 TYR B CA 1
ATOM 1643 C C . TYR B 1 4 ? -14.516 6.609 -54.031 1 32.44 4 TYR B C 1
ATOM 1645 O O . TYR B 1 4 ? -13.289 6.699 -54.125 1 32.44 4 TYR B O 1
ATOM 1653 N N . LEU B 1 5 ? -15.039 7.773 -53.688 1 30.92 5 LEU B N 1
ATOM 1654 C CA . LEU B 1 5 ? -14.43 8.531 -52.594 1 30.92 5 LEU B CA 1
ATOM 1655 C C . LEU B 1 5 ? -14.164 7.637 -51.375 1 30.92 5 LEU B C 1
ATOM 1657 O O . LEU B 1 5 ? -15.102 7.098 -50.781 1 30.92 5 LEU B O 1
ATOM 1661 N N . ALA B 1 6 ? -13.062 6.91 -51.344 1 28.28 6 ALA B N 1
ATOM 1662 C CA . ALA B 1 6 ? -12.5 6.281 -50.156 1 28.28 6 ALA B CA 1
ATOM 1663 C C . ALA B 1 6 ? -12.594 7.211 -48.938 1 28.28 6 ALA B C 1
ATOM 1665 O O . ALA B 1 6 ? -11.969 8.273 -48.938 1 28.28 6 ALA B O 1
ATOM 1666 N N . ARG B 1 7 ? -13.727 7.344 -48.281 1 33.62 7 ARG B N 1
ATOM 1667 C CA . ARG B 1 7 ? -13.773 7.984 -46.969 1 33.62 7 ARG B CA 1
ATOM 1668 C C . ARG B 1 7 ? -12.578 7.566 -46.125 1 33.62 7 ARG B C 1
ATOM 1670 O O . ARG B 1 7 ? -12.281 6.375 -46 1 33.62 7 ARG B O 1
ATOM 1677 N N . SER B 1 8 ? -11.547 8.312 -46.125 1 32.94 8 SER B N 1
ATOM 1678 C CA . SER B 1 8 ? -10.438 8.18 -45.188 1 32.94 8 SER B CA 1
ATOM 1679 C C . SER B 1 8 ? -10.93 7.844 -43.812 1 32.94 8 SER B C 1
ATOM 1681 O O . SER B 1 8 ? -11.742 8.57 -43.219 1 32.94 8 SER B O 1
ATOM 1683 N N . ALA B 1 9 ? -11.188 6.555 -43.5 1 35.31 9 ALA B N 1
ATOM 1684 C CA . ALA B 1 9 ? -11.367 6.105 -42.125 1 35.31 9 ALA B CA 1
ATOM 1685 C C . ALA B 1 9 ? -10.461 6.875 -41.156 1 35.31 9 ALA B C 1
ATOM 1687 O O . ALA B 1 9 ? -9.242 6.719 -41.188 1 35.31 9 ALA B O 1
ATOM 1688 N N . SER B 1 10 ? -10.688 8.141 -40.969 1 34.75 10 SER B N 1
ATOM 1689 C CA . SER B 1 10 ? -10.039 8.852 -39.875 1 34.75 10 SER B CA 1
ATOM 1690 C C . SER B 1 10 ? -9.922 7.973 -38.625 1 34.75 10 SER B C 1
ATOM 1692 O O . SER B 1 10 ? -10.93 7.465 -38.125 1 34.75 10 SER B O 1
ATOM 1694 N N . GLY B 1 11 ? -8.961 7.035 -38.594 1 34.16 11 GLY B N 1
ATOM 1695 C CA . GLY B 1 11 ? -8.57 6.266 -37.438 1 34.16 11 GLY B CA 1
ATOM 1696 C C . GLY B 1 11 ? -8.766 7.023 -36.125 1 34.16 11 GLY B C 1
ATOM 1697 O O . GLY B 1 11 ? -8.07 8.016 -35.875 1 34.16 11 GLY B O 1
ATOM 1698 N N . GLN B 1 12 ? -9.984 7.262 -35.781 1 35.03 12 GLN B N 1
ATOM 1699 C CA . GLN B 1 12 ? -10.156 7.691 -34.375 1 35.03 12 GLN B CA 1
ATOM 1700 C C . GLN B 1 12 ? -9.156 6.996 -33.469 1 35.03 12 GLN B C 1
ATOM 1702 O O . GLN B 1 12 ? -9.133 5.766 -33.375 1 35.03 12 GLN B O 1
ATOM 1707 N N . ALA B 1 13 ? -7.992 7.453 -33.406 1 36.44 13 ALA B N 1
ATOM 1708 C CA . ALA B 1 13 ? -7.074 7.023 -32.375 1 36.44 13 ALA B CA 1
ATOM 1709 C C . ALA B 1 13 ? -7.832 6.652 -31.094 1 36.44 13 ALA B C 1
ATOM 1711 O O . ALA B 1 13 ? -8.586 7.461 -30.547 1 36.44 13 ALA B O 1
ATOM 1712 N N . SER B 1 14 ? -8.43 5.523 -30.938 1 38.41 14 SER B N 1
ATOM 1713 C CA . SER B 1 14 ? -9.031 4.984 -29.719 1 38.41 14 SER B CA 1
ATOM 1714 C C . SER B 1 14 ? -8.305 5.473 -28.484 1 38.41 14 SER B C 1
ATOM 1716 O O . SER B 1 14 ? -7.121 5.168 -28.281 1 38.41 14 SER B O 1
ATOM 1718 N N . ARG B 1 15 ? -8.289 6.656 -28.062 1 38.78 15 ARG B N 1
ATOM 1719 C CA . ARG B 1 15 ? -7.727 7.254 -26.859 1 38.78 15 ARG B CA 1
ATOM 1720 C C . ARG B 1 15 ? -7.828 6.301 -25.672 1 38.78 15 ARG B C 1
ATOM 1722 O O . ARG B 1 15 ? -8.922 5.863 -25.312 1 38.78 15 ARG B O 1
ATOM 1729 N N . ARG B 1 16 ? -6.895 5.383 -25.453 1 43.94 16 ARG B N 1
ATOM 1730 C CA . ARG B 1 16 ? -6.852 4.551 -24.25 1 43.94 16 ARG B CA 1
ATOM 1731 C C . ARG B 1 16 ? -7.359 5.312 -23.047 1 43.94 16 ARG B C 1
ATOM 1733 O O . ARG B 1 16 ? -6.93 6.441 -22.781 1 43.94 16 ARG B O 1
ATOM 1740 N N . PRO B 1 17 ? -8.531 4.934 -22.547 1 50.25 17 PRO B N 1
ATOM 1741 C CA . PRO B 1 17 ? -9.078 5.668 -21.406 1 50.25 17 PRO B CA 1
ATOM 1742 C C . PRO B 1 17 ? -8.023 5.996 -20.359 1 50.25 17 PRO B C 1
ATOM 1744 O O . PRO B 1 17 ? -7.043 5.258 -20.203 1 50.25 17 PRO B O 1
ATOM 1747 N N . LEU B 1 18 ? -7.871 7.223 -19.875 1 57.94 18 LEU B N 1
ATOM 1748 C CA . LEU B 1 18 ? -7.004 7.742 -18.828 1 57.94 18 LEU B CA 1
ATOM 1749 C C . LEU B 1 18 ? -7.012 6.828 -17.609 1 57.94 18 LEU B C 1
ATOM 1751 O O . LEU B 1 18 ? -8.078 6.43 -17.125 1 57.94 18 LEU B O 1
ATOM 1755 N N . VAL B 1 19 ? -5.895 6.027 -17.328 1 72.5 19 VAL B N 1
ATOM 1756 C CA . VAL B 1 19 ? -5.824 5.195 -16.125 1 72.5 19 VAL B CA 1
ATOM 1757 C C . VAL B 1 19 ? -5.879 6.078 -14.883 1 72.5 19 VAL B C 1
ATOM 1759 O O . VAL B 1 19 ? -5.121 7.043 -14.766 1 72.5 19 VAL B O 1
ATOM 1762 N N . THR B 1 20 ? -7.035 5.918 -14.086 1 89.12 20 THR B N 1
ATOM 1763 C CA . THR B 1 20 ? -7.168 6.566 -12.781 1 89.12 20 THR B CA 1
ATOM 1764 C C . THR B 1 20 ? -6.82 5.602 -11.656 1 89.12 20 THR B C 1
ATOM 1766 O O . THR B 1 20 ? -6.805 4.383 -11.859 1 89.12 20 THR B O 1
ATOM 1769 N N . LEU B 1 21 ? -6.355 6.16 -10.594 1 95.88 21 LEU B N 1
ATOM 1770 C CA . LEU B 1 21 ? -6.121 5.316 -9.43 1 95.88 21 LEU B CA 1
ATOM 1771 C C . LEU B 1 21 ? -7.352 4.477 -9.117 1 95.88 21 LEU B C 1
ATOM 1773 O O . LEU B 1 21 ? -7.238 3.289 -8.797 1 95.88 21 LEU B O 1
ATOM 1777 N N . SER B 1 22 ? -8.516 5.086 -9.273 1 94.5 22 SER B N 1
ATOM 1778 C CA . SER B 1 22 ? -9.766 4.391 -8.977 1 94.5 22 SER B CA 1
ATOM 1779 C C . SER B 1 22 ? -9.922 3.139 -9.836 1 94.5 22 SER B C 1
ATOM 1781 O O . SER B 1 22 ? -10.312 2.082 -9.336 1 94.5 22 SER B O 1
ATOM 1783 N N . ARG B 1 23 ? -9.617 3.234 -11.031 1 94.62 23 ARG B N 1
ATOM 1784 C CA . ARG B 1 23 ? -9.703 2.09 -11.93 1 94.62 23 ARG B CA 1
ATOM 1785 C C . ARG B 1 23 ? -8.711 1.003 -11.539 1 94.62 23 ARG B C 1
ATOM 1787 O O . ARG B 1 23 ? -9.039 -0.186 -11.57 1 94.62 23 ARG B O 1
ATOM 1794 N N . LEU B 1 24 ? -7.484 1.424 -11.211 1 96.69 24 LEU B N 1
ATOM 1795 C CA . LEU B 1 24 ? -6.477 0.453 -10.797 1 96.69 24 LEU B CA 1
ATOM 1796 C C . LEU B 1 24 ? -6.895 -0.257 -9.516 1 96.69 24 LEU B C 1
ATOM 1798 O O . LEU B 1 24 ? -6.734 -1.473 -9.391 1 96.69 24 LEU B O 1
ATOM 1802 N N . LEU B 1 25 ? -7.438 0.523 -8.586 1 97.38 25 LEU B N 1
ATOM 1803 C CA . LEU B 1 25 ? -7.883 -0.058 -7.324 1 97.38 25 LEU B CA 1
ATOM 1804 C C . LEU B 1 25 ? -9.008 -1.062 -7.555 1 97.38 25 LEU B C 1
ATOM 1806 O O . LEU B 1 25 ? -9.055 -2.104 -6.898 1 97.38 25 LEU B O 1
ATOM 1810 N N . LEU B 1 26 ? -9.883 -0.821 -8.484 1 95.81 26 LEU B N 1
ATOM 1811 C CA . LEU B 1 26 ? -10.992 -1.718 -8.781 1 95.81 26 LEU B CA 1
ATOM 1812 C C . LEU B 1 26 ? -10.5 -2.98 -9.484 1 95.81 26 LEU B C 1
ATOM 1814 O O . LEU B 1 26 ? -11.023 -4.07 -9.242 1 95.81 26 LEU B O 1
ATOM 1818 N N . LYS B 1 27 ? -9.555 -2.805 -10.281 1 95.5 27 LYS B N 1
ATOM 1819 C CA . LYS B 1 27 ? -9.016 -3.926 -11.039 1 95.5 27 LYS B CA 1
ATOM 1820 C C . LYS B 1 27 ? -8.148 -4.824 -10.156 1 95.5 27 LYS B C 1
ATOM 1822 O O . LYS B 1 27 ? -8.008 -6.016 -10.438 1 95.5 27 LYS B O 1
ATOM 1827 N N . ASN B 1 28 ? -7.535 -4.25 -9.188 1 97.25 28 ASN B N 1
ATOM 1828 C CA . ASN B 1 28 ? -6.648 -4.988 -8.297 1 97.25 28 ASN B CA 1
ATOM 1829 C C . ASN B 1 28 ? -7.434 -5.863 -7.32 1 97.25 28 ASN B C 1
ATOM 1831 O O . ASN B 1 28 ? -7.754 -5.43 -6.211 1 97.25 28 ASN B O 1
ATOM 1835 N N . ARG B 1 29 ? -7.723 -7.023 -7.777 1 96.62 29 ARG B N 1
ATOM 1836 C CA . ARG B 1 29 ? -8.438 -8.023 -6.992 1 96.62 29 ARG B CA 1
ATOM 1837 C C . ARG B 1 29 ? -7.586 -9.273 -6.785 1 96.62 29 ARG B C 1
ATOM 1839 O O . ARG B 1 29 ? -6.703 -9.57 -7.594 1 96.62 29 ARG B O 1
ATOM 1846 N N . SER B 1 30 ? -7.906 -9.953 -5.73 1 94.5 30 SER B N 1
ATOM 1847 C CA . SER B 1 30 ? -7.195 -11.195 -5.441 1 94.5 30 SER B CA 1
ATOM 1848 C C . SER B 1 30 ? -7.699 -12.336 -6.32 1 94.5 30 SER B C 1
ATOM 1850 O O . SER B 1 30 ? -8.758 -12.906 -6.059 1 94.5 30 SER B O 1
ATOM 1852 N N . HIS B 1 31 ? -6.957 -12.648 -7.277 1 93.25 31 HIS B N 1
ATOM 1853 C CA . HIS B 1 31 ? -7.281 -13.758 -8.156 1 93.25 31 HIS B CA 1
ATOM 1854 C C . HIS B 1 31 ? -6.66 -15.062 -7.66 1 93.25 31 HIS B C 1
ATOM 1856 O O . HIS B 1 31 ? -5.508 -15.07 -7.219 1 93.25 31 HIS B O 1
ATOM 1862 N N . ARG B 1 32 ? -7.422 -16.125 -7.793 1 89.5 32 ARG B N 1
ATOM 1863 C CA . ARG B 1 32 ? -6.934 -17.438 -7.352 1 89.5 32 ARG B CA 1
ATOM 1864 C C . ARG B 1 32 ? -6.93 -18.438 -8.5 1 89.5 32 ARG B C 1
ATOM 1866 O O . ARG B 1 32 ? -6.645 -19.625 -8.297 1 89.5 32 ARG B O 1
ATOM 1873 N N . GLY B 1 33 ? -7.328 -18 -9.633 1 91.69 33 GLY B N 1
ATOM 1874 C CA . GLY B 1 33 ? -7.223 -18.703 -10.906 1 91.69 33 GLY B CA 1
ATOM 1875 C C . GLY B 1 33 ? -6.633 -17.859 -12.016 1 91.69 33 GLY B C 1
ATOM 1876 O O . GLY B 1 33 ? -6.941 -16.672 -12.125 1 91.69 33 GLY B O 1
ATOM 1877 N N . TYR B 1 34 ? -5.793 -18.531 -12.836 1 95.12 34 TYR B N 1
ATOM 1878 C CA . TYR B 1 34 ? -5.066 -17.781 -13.859 1 95.12 34 TYR B CA 1
ATOM 1879 C C . TYR B 1 34 ? -5.137 -18.5 -15.203 1 95.12 34 TYR B C 1
ATOM 1881 O O . TYR B 1 34 ? -5.367 -19.703 -15.266 1 95.12 34 TYR B O 1
ATOM 1889 N N . ASP B 1 35 ? -4.949 -17.75 -16.25 1 95.69 35 ASP B N 1
ATOM 1890 C CA . ASP B 1 35 ? -4.852 -18.312 -17.609 1 95.69 35 ASP B CA 1
ATOM 1891 C C . ASP B 1 35 ? -3.555 -19.094 -17.781 1 95.69 35 ASP B C 1
ATOM 1893 O O . ASP B 1 35 ? -2.469 -18.516 -17.828 1 95.69 35 ASP B O 1
ATOM 1897 N N . PRO B 1 36 ? -3.695 -20.359 -17.938 1 92.31 36 PRO B N 1
ATOM 1898 C CA . PRO B 1 36 ? -2.484 -21.188 -18.031 1 92.31 36 PRO B CA 1
ATOM 1899 C C . PRO B 1 36 ? -1.707 -20.938 -19.328 1 92.31 36 PRO B C 1
ATOM 1901 O O . PRO B 1 36 ? -0.542 -21.328 -19.422 1 92.31 36 PRO B O 1
ATOM 1904 N N . ARG B 1 37 ? -2.293 -20.328 -20.328 1 94.69 37 ARG B N 1
ATOM 1905 C CA . ARG B 1 37 ? -1.646 -20.094 -21.609 1 94.69 37 ARG B CA 1
ATOM 1906 C C . ARG B 1 37 ? -0.822 -18.812 -21.578 1 94.69 37 ARG B C 1
ATOM 1908 O O . ARG B 1 37 ? 0.016 -18.594 -22.453 1 94.69 37 ARG B O 1
ATOM 1915 N N . PHE B 1 38 ? -1.086 -18.047 -20.656 1 96.5 38 PHE B N 1
ATOM 1916 C CA . PHE B 1 38 ? -0.354 -16.797 -20.562 1 96.5 38 PHE B CA 1
ATOM 1917 C C . PHE B 1 38 ? 0.932 -16.969 -19.766 1 96.5 38 PHE B C 1
ATOM 1919 O O . PHE B 1 38 ? 0.901 -17.438 -18.625 1 96.5 38 PHE B O 1
ATOM 1926 N N . ILE B 1 39 ? 2.021 -16.562 -20.328 1 96.44 39 ILE B N 1
ATOM 1927 C CA . ILE B 1 39 ? 3.314 -16.688 -19.656 1 96.44 39 ILE B CA 1
ATOM 1928 C C . ILE B 1 39 ? 3.797 -15.305 -19.203 1 96.44 39 ILE B C 1
ATOM 1930 O O . ILE B 1 39 ? 3.965 -14.398 -20.031 1 96.44 39 ILE B O 1
ATOM 1934 N N . VAL B 1 40 ? 3.988 -15.156 -17.891 1 98.25 40 VAL B N 1
ATOM 1935 C CA . VAL B 1 40 ? 4.52 -13.914 -17.344 1 98.25 40 VAL B CA 1
ATOM 1936 C C . VAL B 1 40 ? 6.012 -13.805 -17.672 1 98.25 40 VAL B C 1
ATOM 1938 O O . VAL B 1 40 ? 6.777 -14.734 -17.406 1 98.25 40 VAL B O 1
ATOM 1941 N N . ARG B 1 41 ? 6.398 -12.656 -18.141 1 98.38 41 ARG B N 1
ATOM 1942 C CA . ARG B 1 41 ? 7.785 -12.461 -18.562 1 98.38 41 ARG B CA 1
ATOM 1943 C C . ARG B 1 41 ? 8.609 -11.867 -17.422 1 98.38 41 ARG B C 1
ATOM 1945 O O . ARG B 1 41 ? 8.07 -11.219 -16.531 1 98.38 41 ARG B O 1
ATOM 1952 N N . GLU B 1 42 ? 9.867 -12.117 -17.609 1 97.88 42 GLU B N 1
ATOM 1953 C CA . GLU B 1 42 ? 10.805 -11.602 -16.625 1 97.88 42 GLU B CA 1
ATOM 1954 C C . GLU B 1 42 ? 10.727 -10.078 -16.531 1 97.88 42 GLU B C 1
ATOM 1956 O O . GLU B 1 42 ? 10.797 -9.5 -15.445 1 97.88 42 GLU B O 1
ATOM 1961 N N . ASP B 1 43 ? 10.688 -9.391 -17.6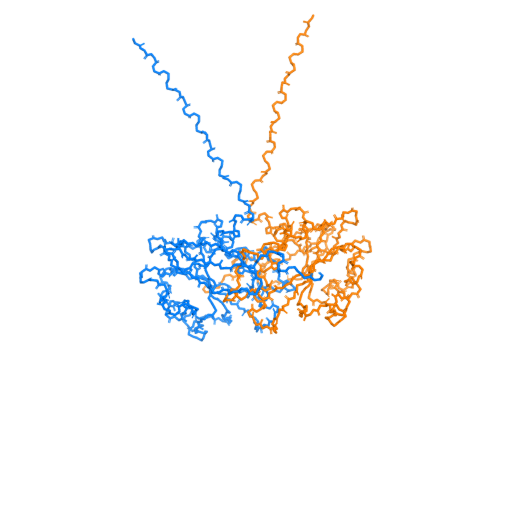72 1 98.44 43 ASP B N 1
ATOM 1962 C CA . ASP B 1 43 ? 10.656 -7.934 -17.703 1 98.44 43 ASP B CA 1
ATOM 1963 C C . ASP B 1 43 ? 9.398 -7.398 -17 1 98.44 43 ASP B C 1
ATOM 1965 O O . ASP B 1 43 ? 9.414 -6.309 -16.438 1 98.44 43 ASP B O 1
ATOM 1969 N N . GLN B 1 44 ? 8.289 -8.117 -17.062 1 98.56 44 GLN B N 1
ATOM 1970 C CA . GLN B 1 44 ? 7.062 -7.73 -16.375 1 98.56 44 GLN B CA 1
ATOM 1971 C C . GLN B 1 44 ? 7.242 -7.805 -14.859 1 98.56 44 GLN B C 1
ATOM 1973 O O . GLN B 1 44 ? 6.855 -6.879 -14.133 1 98.56 44 GLN B O 1
ATOM 1978 N N . LEU B 1 45 ? 7.863 -8.906 -14.391 1 98.75 45 LEU B N 1
ATOM 1979 C CA . LEU B 1 45 ? 8.117 -9.008 -12.953 1 98.75 45 LEU B CA 1
ATOM 1980 C C . LEU B 1 45 ? 9.078 -7.918 -12.492 1 98.75 45 LEU B C 1
ATOM 1982 O O . LEU B 1 45 ? 8.891 -7.344 -11.414 1 98.75 45 LEU B O 1
ATOM 1986 N N . ARG B 1 46 ? 10.062 -7.656 -13.305 1 98.62 46 ARG B N 1
ATOM 1987 C CA . ARG B 1 46 ? 11.016 -6.605 -12.961 1 98.62 46 ARG B CA 1
ATOM 1988 C C . ARG B 1 46 ? 10.32 -5.25 -12.867 1 98.62 46 ARG B C 1
ATOM 1990 O O . ARG B 1 46 ? 10.602 -4.461 -11.961 1 98.62 46 ARG B O 1
ATOM 1997 N N . ARG B 1 47 ? 9.469 -5.008 -13.789 1 98.5 47 ARG B N 1
ATOM 1998 C CA . ARG B 1 47 ? 8.695 -3.768 -13.773 1 98.5 47 ARG B CA 1
ATOM 1999 C C . ARG B 1 47 ? 7.828 -3.678 -12.523 1 98.5 47 ARG B C 1
ATOM 2001 O O . ARG B 1 47 ? 7.746 -2.621 -11.891 1 98.5 47 ARG B O 1
ATOM 2008 N N . ILE B 1 48 ? 7.219 -4.73 -12.172 1 98.81 48 ILE B N 1
ATOM 2009 C CA . ILE B 1 48 ? 6.383 -4.793 -10.977 1 98.81 48 ILE B CA 1
ATOM 2010 C C . ILE B 1 48 ? 7.234 -4.531 -9.734 1 98.81 48 ILE B C 1
ATOM 2012 O O . ILE B 1 48 ? 6.875 -3.711 -8.891 1 98.81 48 ILE B O 1
ATOM 2016 N N . ILE B 1 49 ? 8.391 -5.152 -9.641 1 98.94 49 ILE B N 1
ATOM 2017 C CA . ILE B 1 49 ? 9.289 -4.977 -8.508 1 98.94 49 ILE B CA 1
ATOM 2018 C C . ILE B 1 49 ? 9.844 -3.555 -8.5 1 98.94 49 ILE B C 1
ATOM 2020 O O . ILE B 1 49 ? 10.062 -2.969 -7.438 1 98.94 49 ILE B O 1
ATOM 2024 N N . GLY B 1 50 ? 9.984 -2.967 -9.664 1 98.81 50 GLY B N 1
ATOM 2025 C CA . GLY B 1 50 ? 10.609 -1.67 -9.852 1 98.81 50 GLY B CA 1
ATOM 2026 C C . GLY B 1 50 ? 9.898 -0.55 -9.117 1 98.81 50 GLY B C 1
ATOM 2027 O O . GLY B 1 50 ? 10.508 0.481 -8.812 1 98.81 50 GLY B O 1
ATOM 2028 N N . VAL B 1 51 ? 8.641 -0.697 -8.75 1 98.75 51 VAL B N 1
ATOM 2029 C CA . VAL B 1 51 ? 7.902 0.344 -8.047 1 98.75 51 VAL B CA 1
ATOM 2030 C C . VAL B 1 51 ? 8.562 0.622 -6.695 1 98.75 51 VAL B C 1
ATOM 2032 O O . VAL B 1 51 ? 8.422 1.714 -6.141 1 98.75 51 VAL B O 1
ATOM 2035 N N . ASN B 1 52 ? 9.289 -0.34 -6.18 1 98.75 52 ASN B N 1
ATOM 2036 C CA . ASN B 1 52 ? 9.891 -0.234 -4.855 1 98.75 52 ASN B CA 1
ATOM 2037 C C . ASN B 1 52 ? 11.031 0.773 -4.836 1 98.75 52 ASN B C 1
ATOM 2039 O O . ASN B 1 52 ? 11.5 1.17 -3.768 1 98.75 52 ASN B O 1
ATOM 2043 N N . THR B 1 53 ? 11.445 1.264 -5.98 1 98.5 53 THR B N 1
ATOM 2044 C CA . THR B 1 53 ? 12.453 2.314 -6.059 1 98.5 53 THR B CA 1
ATOM 2045 C C . THR B 1 53 ? 11.828 3.688 -5.84 1 98.5 53 THR B C 1
ATOM 2047 O O . THR B 1 53 ? 12.531 4.691 -5.727 1 98.5 53 THR B O 1
ATOM 2050 N N . ARG B 1 54 ? 10.508 3.695 -5.652 1 98.12 54 ARG B N 1
ATOM 2051 C CA . ARG B 1 54 ? 9.82 4.984 -5.637 1 98.12 54 ARG B CA 1
ATOM 2052 C C . ARG B 1 54 ? 8.891 5.098 -4.438 1 98.12 54 ARG B C 1
ATOM 2054 O O . ARG B 1 54 ? 8.266 6.141 -4.227 1 98.12 54 ARG B O 1
ATOM 2061 N N . ILE B 1 55 ? 8.781 4.09 -3.672 1 98.5 55 ILE B N 1
ATOM 2062 C CA . ILE B 1 55 ? 7.793 4.098 -2.602 1 98.5 55 ILE B CA 1
ATOM 2063 C C . ILE B 1 55 ? 8.469 4.418 -1.271 1 98.5 55 ILE B C 1
ATOM 2065 O O . ILE B 1 55 ? 9.695 4.293 -1.146 1 98.5 55 ILE B O 1
ATOM 2069 N N . PRO B 1 56 ? 7.676 4.855 -0.284 1 97.38 56 PRO B N 1
ATOM 2070 C CA . PRO B 1 56 ? 8.258 5.145 1.029 1 97.38 56 PRO B CA 1
ATOM 2071 C C . PRO B 1 56 ? 8.633 3.881 1.799 1 97.38 56 PRO B C 1
ATOM 2073 O O . PRO B 1 56 ? 8.141 2.795 1.487 1 97.38 56 PRO B O 1
ATOM 2076 N N . SER B 1 57 ? 9.547 4.031 2.68 1 97.25 57 SER B N 1
ATOM 2077 C CA . SER B 1 57 ? 9.93 3.031 3.67 1 97.25 57 SER B CA 1
ATOM 2078 C C . SER B 1 57 ? 10.266 3.68 5.012 1 97.25 57 SER B C 1
ATOM 2080 O O . SER B 1 57 ? 10.711 4.828 5.059 1 97.25 57 SER B O 1
ATOM 2082 N N . ALA B 1 58 ? 9.945 2.982 6.066 1 96.19 58 ALA B N 1
ATOM 2083 C CA . ALA B 1 58 ? 10.25 3.4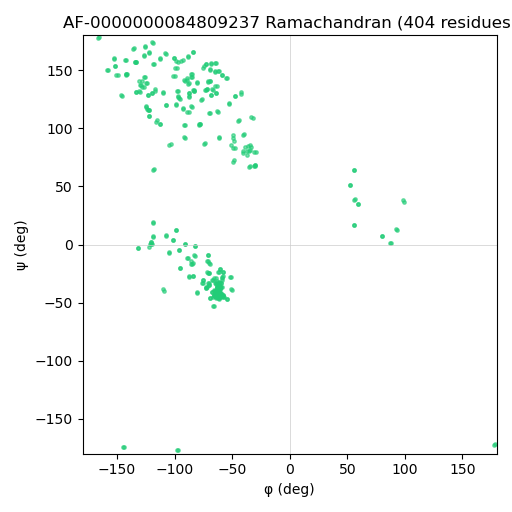92 7.398 1 96.19 58 ALA B CA 1
ATOM 2084 C C . ALA B 1 58 ? 11.719 3.883 7.516 1 96.19 58 ALA B C 1
ATOM 2086 O O . ALA B 1 58 ? 12.609 3.064 7.258 1 96.19 58 ALA B O 1
ATOM 2087 N N . ARG B 1 59 ? 11.906 5.164 7.844 1 92.06 59 ARG B N 1
ATOM 2088 C CA . ARG B 1 59 ? 13.242 5.719 8.023 1 92.06 59 ARG B CA 1
ATOM 2089 C C . ARG B 1 59 ? 14.102 5.512 6.773 1 92.06 59 ARG B C 1
ATOM 2091 O O . ARG B 1 59 ? 15.328 5.469 6.855 1 92.06 59 ARG B O 1
ATOM 2098 N N . ASN B 1 60 ? 13.469 5.215 5.715 1 95.75 60 ASN B N 1
ATOM 2099 C CA . ASN B 1 60 ? 14.094 4.977 4.422 1 95.75 60 ASN B CA 1
ATOM 2100 C C . ASN B 1 60 ? 15.094 3.826 4.492 1 95.75 60 ASN B C 1
ATOM 2102 O O . ASN B 1 60 ? 16.094 3.814 3.758 1 95.75 60 ASN B O 1
ATOM 2106 N N . GLN B 1 61 ? 14.805 2.857 5.281 1 96.12 61 GLN B N 1
ATOM 2107 C CA . GLN B 1 61 ? 15.734 1.751 5.477 1 96.12 61 GLN B CA 1
ATOM 2108 C C . GLN B 1 61 ? 15.727 0.806 4.277 1 96.12 61 GLN B C 1
ATOM 2110 O O . GLN B 1 61 ? 16.734 0.151 3.99 1 96.12 61 GLN B O 1
ATOM 2115 N N . GLN B 1 62 ? 14.57 0.664 3.654 1 98.06 62 GLN B N 1
ATOM 2116 C CA . GLN B 1 62 ? 14.453 -0.12 2.43 1 98.06 62 GLN B CA 1
ATOM 2117 C C . GLN B 1 62 ? 14.961 -1.544 2.635 1 98.06 62 GLN B C 1
ATOM 2119 O O . GLN B 1 62 ? 15.812 -2.018 1.882 1 98.06 62 GLN B O 1
ATOM 2124 N N . VAL B 1 63 ? 14.297 -2.273 3.484 1 98.06 63 VAL B N 1
ATOM 2125 C CA . VAL B 1 63 ? 14.836 -3.527 4 1 98.06 63 VAL B CA 1
ATOM 2126 C C . VAL B 1 63 ? 14.289 -4.699 3.188 1 98.06 63 VAL B C 1
ATOM 2128 O O . VAL B 1 63 ? 14.672 -5.848 3.408 1 98.06 63 VAL B O 1
ATOM 2131 N N . LEU B 1 64 ? 13.398 -4.492 2.268 1 98.81 64 LEU B N 1
ATOM 2132 C CA . LEU B 1 64 ? 12.773 -5.574 1.511 1 98.81 64 LEU B CA 1
ATOM 2133 C C . LEU B 1 64 ? 13.633 -5.961 0.311 1 98.81 64 LEU B C 1
ATOM 2135 O O . LEU B 1 64 ? 14.32 -5.113 -0.267 1 98.81 64 LEU B O 1
ATOM 2139 N N . ARG B 1 65 ? 13.594 -7.215 -0.016 1 98.88 65 ARG B N 1
ATOM 2140 C CA . ARG B 1 65 ? 14.211 -7.809 -1.199 1 98.88 65 ARG B CA 1
ATOM 2141 C C . ARG B 1 65 ? 13.25 -8.758 -1.899 1 98.88 65 ARG B C 1
ATOM 2143 O O . ARG B 1 65 ? 12.32 -9.281 -1.278 1 98.88 65 ARG B O 1
ATOM 2150 N N . PHE B 1 66 ? 13.516 -8.961 -3.16 1 98.88 66 PHE B N 1
ATOM 2151 C CA . PHE B 1 66 ? 12.516 -9.641 -3.967 1 98.88 66 PHE B CA 1
ATOM 2152 C C . PHE B 1 66 ? 13.148 -10.727 -4.82 1 98.88 66 PHE B C 1
ATOM 2154 O O . PHE B 1 66 ? 14.109 -10.477 -5.551 1 98.88 66 PHE B O 1
ATOM 2161 N N . ARG B 1 67 ? 12.57 -11.898 -4.789 1 98.88 67 ARG B N 1
ATOM 2162 C CA . ARG B 1 67 ? 12.984 -13.016 -5.629 1 98.88 67 ARG B CA 1
ATOM 2163 C C . ARG B 1 67 ? 11.906 -13.367 -6.652 1 98.88 67 ARG B C 1
ATOM 2165 O O . ARG B 1 67 ? 10.906 -14.008 -6.32 1 98.88 67 ARG B O 1
ATOM 2172 N N . PRO B 1 68 ? 12.148 -12.953 -7.91 1 98.81 68 PRO B N 1
ATOM 2173 C CA . PRO B 1 68 ? 11.188 -13.352 -8.945 1 98.81 68 PRO B CA 1
ATOM 2174 C C . PRO B 1 68 ? 11.234 -14.844 -9.242 1 98.81 68 PRO B C 1
ATOM 2176 O O . PRO B 1 68 ? 12.312 -15.453 -9.219 1 98.81 68 PRO B O 1
ATOM 2179 N N . VAL B 1 69 ? 10.094 -15.398 -9.453 1 98.69 69 VAL B N 1
ATOM 2180 C CA . VAL B 1 69 ? 9.938 -16.797 -9.805 1 98.69 69 VAL B CA 1
ATOM 2181 C C . VAL B 1 69 ? 9.148 -16.922 -11.109 1 98.69 69 VAL B C 1
ATOM 2183 O O . VAL B 1 69 ? 7.984 -16.516 -11.18 1 98.69 69 VAL B O 1
ATOM 2186 N N . LEU B 1 70 ? 9.789 -17.5 -12.078 1 97.88 70 LEU B N 1
ATOM 2187 C CA . LEU B 1 70 ? 9.141 -17.672 -13.375 1 97.88 70 LEU B CA 1
ATOM 2188 C C . LEU B 1 70 ? 8.57 -19.078 -13.516 1 97.88 70 LEU B C 1
ATOM 2190 O O . LEU B 1 70 ? 8.617 -19.859 -12.57 1 97.88 70 LEU B O 1
ATOM 2194 N N . ALA B 1 71 ? 8.031 -19.344 -14.68 1 96.44 71 ALA B N 1
ATOM 2195 C CA . ALA B 1 71 ? 7.219 -20.531 -14.914 1 96.44 71 ALA B CA 1
ATOM 2196 C C . ALA B 1 71 ? 8.016 -21.812 -14.633 1 96.44 71 ALA B C 1
ATOM 2198 O O . ALA B 1 71 ? 7.477 -22.781 -14.094 1 96.44 71 ALA B O 1
ATOM 2199 N N . ASP B 1 72 ? 9.242 -21.828 -14.945 1 95.94 72 ASP B N 1
ATOM 2200 C CA . ASP B 1 72 ? 10.055 -23.047 -14.797 1 95.94 72 ASP B CA 1
ATOM 2201 C C . ASP B 1 72 ? 10.289 -23.359 -13.328 1 95.94 72 ASP B C 1
ATOM 2203 O O . ASP B 1 72 ? 10.492 -24.531 -12.969 1 95.94 72 ASP B O 1
ATOM 2207 N N . GLU B 1 73 ? 10.227 -22.406 -12.43 1 97.12 73 GLU B N 1
ATOM 2208 C CA . GLU B 1 73 ? 10.469 -22.594 -11 1 97.12 73 GLU B CA 1
ATOM 2209 C C . GLU B 1 73 ? 9.156 -22.578 -10.211 1 97.12 73 GLU B C 1
ATOM 2211 O O . GLU B 1 73 ? 9.141 -22.891 -9.023 1 97.12 73 GLU B O 1
ATOM 2216 N N . ALA B 1 74 ? 8.055 -22.266 -10.836 1 95.69 74 ALA B N 1
ATOM 2217 C CA . ALA B 1 74 ? 6.777 -22.016 -10.188 1 95.69 74 ALA B CA 1
ATOM 2218 C C . ALA B 1 74 ? 6.305 -23.25 -9.406 1 95.69 74 ALA B C 1
ATOM 2220 O O . ALA B 1 74 ? 5.746 -23.109 -8.312 1 95.69 74 ALA B O 1
ATOM 2221 N N . PRO B 1 75 ? 6.559 -24.469 -9.93 1 93.62 75 PRO B N 1
ATOM 2222 C CA . PRO B 1 75 ? 6.117 -25.656 -9.172 1 93.62 75 PRO B CA 1
ATOM 2223 C C . PRO B 1 75 ? 6.719 -25.719 -7.773 1 93.62 75 PRO B C 1
ATOM 2225 O O . PRO B 1 75 ? 6.082 -26.219 -6.848 1 93.62 75 PRO B O 1
ATOM 2228 N N . GLY B 1 76 ? 7.898 -25.188 -7.625 1 94.94 76 GLY B N 1
ATOM 2229 C CA . GLY B 1 76 ? 8.547 -25.156 -6.324 1 94.94 76 GLY B CA 1
ATOM 2230 C C . GLY B 1 76 ? 7.809 -24.312 -5.305 1 94.94 76 GLY B C 1
ATOM 2231 O O . GLY B 1 76 ? 7.836 -24.609 -4.109 1 94.94 76 GLY B O 1
ATOM 2232 N N . VAL B 1 77 ? 7.137 -23.219 -5.734 1 96.06 77 VAL B N 1
ATOM 2233 C CA . VAL B 1 77 ? 6.336 -22.375 -4.855 1 96.06 77 VAL B CA 1
ATOM 2234 C C . VAL B 1 77 ? 4.969 -23.016 -4.633 1 96.06 77 VAL B C 1
ATOM 2236 O O . VAL B 1 77 ? 4.484 -23.078 -3.498 1 96.06 77 VAL B O 1
ATOM 2239 N N . LEU B 1 78 ? 4.434 -23.547 -5.68 1 92.25 78 LEU B N 1
ATOM 2240 C CA . LEU B 1 78 ? 3.08 -24.094 -5.645 1 92.25 78 LEU B CA 1
ATOM 2241 C C . LEU B 1 78 ? 2.975 -25.219 -4.617 1 92.25 78 LEU B C 1
ATOM 2243 O O . LEU B 1 78 ? 1.949 -25.344 -3.945 1 92.25 78 LEU B O 1
ATOM 2247 N N . ALA B 1 79 ? 4.004 -25.922 -4.469 1 90.94 79 ALA B N 1
ATOM 2248 C CA . ALA B 1 79 ? 4.012 -27.078 -3.57 1 90.94 79 ALA B CA 1
ATOM 2249 C C . ALA B 1 79 ? 3.975 -26.641 -2.109 1 90.94 79 ALA B C 1
ATOM 2251 O O . ALA B 1 79 ? 3.684 -27.438 -1.219 1 90.94 79 ALA B O 1
ATOM 2252 N N . GLU B 1 80 ? 4.227 -25.375 -1.87 1 93.75 80 GLU B N 1
ATOM 2253 C CA . GLU B 1 80 ? 4.469 -24.969 -0.491 1 93.75 80 GLU B CA 1
ATOM 2254 C C . GLU B 1 80 ? 3.453 -23.922 -0.04 1 93.75 80 GLU B C 1
ATOM 2256 O O . GLU B 1 80 ? 3.543 -23.406 1.074 1 93.75 80 GLU B O 1
ATOM 2261 N N . ILE B 1 81 ? 2.496 -23.578 -0.938 1 90.62 81 ILE B N 1
ATOM 2262 C CA . ILE B 1 81 ? 1.554 -22.531 -0.594 1 90.62 81 ILE B CA 1
ATOM 2263 C C . ILE B 1 81 ? 0.154 -23.109 -0.431 1 90.62 81 ILE B C 1
ATOM 2265 O O . ILE B 1 81 ? -0.122 -24.219 -0.912 1 90.62 81 ILE B O 1
ATOM 2269 N N . ARG B 1 82 ? -0.697 -22.375 0.263 1 82.31 82 ARG B N 1
ATOM 2270 C CA . ARG B 1 82 ? -2.131 -22.641 0.355 1 82.31 82 ARG B CA 1
ATOM 2271 C C . ARG B 1 82 ? -2.938 -21.422 -0.094 1 82.31 82 ARG B C 1
ATOM 2273 O O . ARG B 1 82 ? -2.742 -20.312 0.415 1 82.31 82 ARG B O 1
ATOM 2280 N N . LEU B 1 83 ? -3.656 -21.766 -1.218 1 75.38 83 LEU B N 1
ATOM 2281 C CA . LEU B 1 83 ? -4.52 -20.703 -1.729 1 75.38 83 LEU B CA 1
ATOM 2282 C C . LEU B 1 83 ? -5.961 -20.906 -1.275 1 75.38 83 LEU B C 1
ATOM 2284 O O . LEU B 1 83 ? -6.484 -22.031 -1.35 1 75.38 83 LEU B O 1
ATOM 2288 N N . GLY B 1 84 ? -6.629 -20 -0.548 1 64.75 84 GLY B N 1
ATOM 2289 C CA . GLY B 1 84 ? -8.055 -20.047 -0.278 1 64.75 84 GLY B CA 1
ATOM 2290 C C . GLY B 1 84 ? -8.391 -20.625 1.086 1 64.75 84 GLY B C 1
ATOM 2291 O O . GLY B 1 84 ? -9.266 -21.484 1.206 1 64.75 84 GLY B O 1
ATOM 2292 N N . GLY B 1 85 ? -7.559 -20.281 2.043 1 59.88 85 GLY B N 1
ATOM 2293 C CA . GLY B 1 85 ? -7.855 -20.797 3.373 1 59.88 85 GLY B CA 1
ATOM 2294 C C . GLY B 1 85 ? -9.281 -20.516 3.811 1 59.88 85 GLY B C 1
ATOM 2295 O O . GLY B 1 85 ? -9.891 -21.328 4.512 1 59.88 85 GLY B O 1
ATOM 2296 N N . ALA B 1 86 ? -9.875 -19.453 3.305 1 56.91 86 ALA B N 1
ATOM 2297 C CA . ALA B 1 86 ? -11.227 -19.078 3.717 1 56.91 86 ALA B CA 1
ATOM 2298 C C . ALA B 1 86 ? -12.273 -19.859 2.92 1 56.91 86 ALA B C 1
ATOM 2300 O O . ALA B 1 86 ? -13.461 -19.797 3.23 1 56.91 86 ALA B O 1
ATOM 2301 N N . LEU B 1 87 ? -11.859 -20.469 1.814 1 58.97 87 LEU B N 1
ATOM 2302 C CA . LEU B 1 87 ? -12.789 -21.266 1.024 1 58.97 87 LEU B CA 1
ATOM 2303 C C . LEU B 1 87 ? -12.336 -22.734 0.961 1 58.97 87 LEU B C 1
ATOM 2305 O O . LEU B 1 87 ? -12.031 -23.234 -0.118 1 58.97 87 LEU B O 1
ATOM 2309 N N . PRO B 1 88 ? -12.336 -23.297 2.045 1 56.47 88 PRO B N 1
ATOM 2310 C CA . PRO B 1 88 ? -11.773 -24.656 2.061 1 56.47 88 PRO B CA 1
ATOM 2311 C C . PRO B 1 88 ? -12.492 -25.594 1.092 1 56.47 88 PRO B C 1
ATOM 2313 O O . PRO B 1 88 ? -11.891 -26.562 0.611 1 56.47 88 PRO B O 1
ATOM 2316 N N . GLU B 1 89 ? -13.711 -25.219 0.91 1 57.62 89 GLU B N 1
ATOM 2317 C CA . GLU B 1 89 ? -14.5 -26.094 0.041 1 57.62 89 GLU B CA 1
ATOM 2318 C C . GLU B 1 89 ? -14.055 -25.953 -1.414 1 57.62 89 GLU B C 1
ATOM 2320 O O . GLU B 1 89 ? -14.305 -26.844 -2.227 1 57.62 89 GLU B O 1
ATOM 2325 N N . LEU B 1 90 ? -13.484 -24.812 -1.644 1 56.53 90 LEU B N 1
ATOM 2326 C CA . LEU B 1 90 ? -13.031 -24.594 -3.012 1 56.53 90 LEU B CA 1
ATOM 2327 C C . LEU B 1 90 ? -11.516 -24.781 -3.115 1 56.53 90 LEU B C 1
ATOM 2329 O O . LEU B 1 90 ? -10.758 -24.094 -2.422 1 56.53 90 LEU B O 1
ATOM 2333 N N . HIS B 1 91 ? -11.164 -26 -3.311 1 62.06 91 HIS B N 1
ATOM 2334 C CA . HIS B 1 91 ? -9.734 -26.188 -3.539 1 62.06 91 HIS B CA 1
ATOM 2335 C C . HIS B 1 91 ? -9.219 -25.219 -4.598 1 62.06 91 HIS B C 1
ATOM 2337 O O . HIS B 1 91 ? -9.586 -25.312 -5.77 1 62.06 91 HIS B O 1
ATOM 2343 N N . LEU B 1 92 ? -8.703 -24.094 -4.203 1 66.69 92 LEU B N 1
ATOM 2344 C CA . LEU B 1 92 ? -8.117 -23.141 -5.133 1 66.69 92 LEU B CA 1
ATOM 2345 C C . LEU B 1 92 ? -6.594 -23.234 -5.113 1 66.69 92 LEU B C 1
ATOM 2347 O O . LEU B 1 92 ? -6 -23.609 -4.102 1 66.69 92 LEU B O 1
ATOM 2351 N N . PRO B 1 93 ? -6.109 -23.016 -6.324 1 67.62 93 PRO B N 1
ATOM 2352 C CA . PRO B 1 93 ? -6.73 -22.75 -7.625 1 67.62 93 PRO B CA 1
ATOM 2353 C C . PRO B 1 93 ? -7.355 -23.984 -8.25 1 67.62 93 PRO B C 1
ATOM 2355 O O . PRO B 1 93 ? -6.969 -25.109 -7.918 1 67.62 93 PRO B O 1
ATOM 2358 N N . LEU B 1 94 ? -8.344 -23.781 -9.07 1 75 94 LEU B N 1
ATOM 2359 C CA . LEU B 1 94 ? -8.867 -24.875 -9.867 1 75 94 LEU B CA 1
ATOM 2360 C C . LEU B 1 94 ? -7.75 -25.547 -10.664 1 75 94 LEU B C 1
ATOM 2362 O O . LEU B 1 94 ? -6.789 -24.891 -11.062 1 75 94 LEU B O 1
ATOM 2366 N N . PRO B 1 95 ? -7.887 -26.906 -10.773 1 78.75 95 PRO B N 1
ATOM 2367 C CA . PRO B 1 95 ? -6.852 -27.625 -11.516 1 78.75 95 PRO B CA 1
ATOM 2368 C C . PRO B 1 95 ? -6.516 -26.969 -12.852 1 78.75 95 PRO B C 1
ATOM 2370 O O . PRO B 1 95 ? -7.422 -26.609 -13.609 1 78.75 95 PRO B O 1
ATOM 2373 N N . GLY B 1 96 ? -5.258 -26.734 -13.039 1 85 96 GLY B N 1
ATOM 2374 C CA . GLY B 1 96 ? -4.789 -26.188 -14.305 1 85 96 GLY B CA 1
ATOM 2375 C C . GLY B 1 96 ? -4.82 -24.672 -14.352 1 85 96 GLY B C 1
ATOM 2376 O O . GLY B 1 96 ? -4.449 -24.078 -15.367 1 85 96 GLY B O 1
ATOM 2377 N N . THR B 1 97 ? -5.223 -24.078 -13.289 1 88.56 97 THR B N 1
ATOM 2378 C CA . THR B 1 97 ? -5.34 -22.609 -13.32 1 88.56 97 THR B CA 1
ATOM 2379 C C . THR B 1 97 ? -4.41 -21.969 -12.297 1 88.56 97 THR B C 1
ATOM 2381 O O . THR B 1 97 ? -4.605 -20.812 -11.914 1 88.56 97 THR B O 1
ATOM 2384 N N . GLY B 1 98 ? -3.443 -22.719 -11.883 1 90 98 GLY B N 1
ATOM 2385 C CA . GLY B 1 98 ? -2.504 -22.188 -10.906 1 90 98 GLY B CA 1
ATOM 2386 C C . GLY B 1 98 ? -1.61 -21.094 -11.461 1 90 98 GLY B C 1
ATOM 2387 O O . GLY B 1 98 ? -1.368 -21.047 -12.664 1 90 98 GLY B O 1
ATOM 2388 N N . PRO B 1 99 ? -1.218 -20.219 -10.547 1 91.94 99 PRO B N 1
ATOM 2389 C CA . PRO B 1 99 ? -0.268 -19.203 -11.008 1 91.94 99 PRO B CA 1
ATOM 2390 C C . PRO B 1 99 ? 1.05 -19.797 -11.492 1 91.94 99 PRO B C 1
ATOM 2392 O O . PRO B 1 99 ? 1.482 -20.828 -10.984 1 91.94 99 PRO B O 1
ATOM 2395 N N . ASN B 1 100 ? 1.639 -19.125 -12.438 1 93.56 100 ASN B N 1
ATOM 2396 C CA . ASN B 1 100 ? 2.904 -19.656 -12.945 1 93.56 100 ASN B CA 1
ATOM 2397 C C . ASN B 1 100 ? 4.047 -18.672 -12.727 1 93.56 100 ASN B C 1
ATOM 2399 O O . ASN B 1 100 ? 5.121 -18.812 -13.312 1 93.56 100 ASN B O 1
ATOM 2403 N N . ALA B 1 101 ? 3.82 -17.625 -12.039 1 98.25 101 ALA B N 1
ATOM 2404 C CA . ALA B 1 101 ? 4.855 -16.656 -11.648 1 98.25 101 ALA B CA 1
ATOM 2405 C C . ALA B 1 101 ? 4.609 -16.125 -10.242 1 98.25 101 ALA B C 1
ATOM 2407 O O . ALA B 1 101 ? 3.461 -16 -9.812 1 98.25 101 ALA B O 1
ATOM 2408 N N . PHE B 1 102 ? 5.719 -15.867 -9.609 1 98.56 102 PHE B N 1
ATOM 2409 C CA . PHE B 1 102 ? 5.652 -15.391 -8.234 1 98.56 102 PHE B CA 1
ATOM 2410 C C . PHE B 1 102 ? 6.742 -14.359 -7.965 1 98.56 102 PHE B C 1
ATOM 2412 O O . PHE B 1 102 ? 7.707 -14.258 -8.727 1 98.56 102 PHE B O 1
ATOM 2419 N N . ILE B 1 103 ? 6.52 -13.578 -6.961 1 98.88 103 ILE B N 1
ATOM 2420 C CA . ILE B 1 103 ? 7.547 -12.766 -6.309 1 98.88 103 ILE B CA 1
ATOM 2421 C C . ILE B 1 103 ? 7.613 -13.117 -4.824 1 98.88 103 ILE B C 1
ATOM 2423 O O . ILE B 1 103 ? 6.637 -12.93 -4.094 1 98.88 103 ILE B O 1
ATOM 2427 N N . ILE B 1 104 ? 8.711 -13.648 -4.41 1 98.88 104 ILE B N 1
ATOM 2428 C CA . ILE B 1 104 ? 8.93 -13.875 -2.984 1 98.88 104 ILE B CA 1
ATOM 2429 C C . ILE B 1 104 ? 9.5 -12.609 -2.344 1 98.88 104 ILE B C 1
ATOM 2431 O O . ILE B 1 104 ? 10.57 -12.141 -2.729 1 98.88 104 ILE B O 1
ATOM 2435 N N . VAL B 1 105 ? 8.789 -12.078 -1.417 1 98.94 105 VAL B N 1
ATOM 2436 C CA . VAL B 1 105 ? 9.219 -10.852 -0.742 1 98.94 105 VAL B CA 1
ATOM 2437 C C . VAL B 1 105 ? 9.938 -11.203 0.558 1 98.94 105 VAL B C 1
ATOM 2439 O O . VAL B 1 105 ? 9.375 -11.883 1.422 1 98.94 105 VAL B O 1
ATOM 2442 N N . CYS B 1 106 ? 11.102 -10.711 0.69 1 98.88 106 CYS B N 1
ATOM 2443 C CA . CYS B 1 106 ? 11.953 -11.031 1.834 1 98.88 106 CYS B CA 1
ATOM 2444 C C . CYS B 1 106 ? 12.359 -9.766 2.58 1 98.88 106 CYS B C 1
ATOM 2446 O O . CYS B 1 106 ? 12.148 -8.656 2.088 1 98.88 106 CYS B O 1
ATOM 2448 N N . SER B 1 107 ? 12.852 -9.945 3.768 1 98.69 107 SER B N 1
ATOM 2449 C CA . SER B 1 107 ? 13.398 -8.859 4.57 1 98.69 107 SER B CA 1
ATOM 2450 C C . SER B 1 107 ? 14.836 -9.141 4.98 1 98.69 107 SER B C 1
ATOM 2452 O O . SER B 1 107 ? 15.164 -10.258 5.383 1 98.69 107 SER B O 1
ATOM 2454 N N . THR B 1 108 ? 15.68 -8.125 4.934 1 97.94 108 THR B N 1
ATOM 2455 C CA . THR B 1 108 ? 17.078 -8.25 5.34 1 97.94 108 THR B CA 1
ATOM 2456 C C . THR B 1 108 ? 17.203 -8.117 6.855 1 97.94 108 THR B C 1
ATOM 2458 O O . THR B 1 108 ? 18.281 -8.352 7.41 1 97.94 108 THR B O 1
ATOM 2461 N N . VAL B 1 109 ? 16.125 -7.707 7.574 1 98.19 109 VAL B N 1
ATOM 2462 C CA . VAL B 1 109 ? 16.109 -7.574 9.031 1 98.19 109 VAL B CA 1
ATOM 2463 C C . VAL B 1 109 ? 14.938 -8.359 9.609 1 98.19 109 VAL B C 1
ATOM 2465 O O . VAL B 1 109 ? 14.023 -8.766 8.875 1 98.19 109 VAL B O 1
ATOM 2468 N N . PRO B 1 110 ? 14.977 -8.633 10.883 1 98.12 110 PRO B N 1
ATOM 2469 C CA . PRO B 1 110 ? 13.836 -9.336 11.492 1 98.12 110 PRO B CA 1
ATOM 2470 C C . PRO B 1 110 ? 12.523 -8.57 11.328 1 98.12 110 PRO B C 1
ATOM 2472 O O . PRO B 1 110 ? 12.516 -7.34 11.391 1 98.12 110 PRO B O 1
ATOM 2475 N N . GLU B 1 111 ? 11.516 -9.367 11.188 1 97.88 111 GLU B N 1
ATOM 2476 C CA . GLU B 1 111 ? 10.18 -8.805 11.016 1 97.88 111 GLU B CA 1
ATOM 2477 C C . GLU B 1 111 ? 9.742 -8.031 12.25 1 97.88 111 GLU B C 1
ATOM 2479 O O . GLU B 1 111 ? 9.891 -8.516 13.375 1 97.88 111 GLU B O 1
ATOM 2484 N N . ASP B 1 112 ? 9.266 -6.832 12.07 1 98.06 112 ASP B N 1
ATOM 2485 C CA . ASP B 1 112 ? 8.602 -6.023 13.086 1 98.06 112 ASP B CA 1
ATOM 2486 C C . ASP B 1 112 ? 7.48 -5.188 12.469 1 98.06 112 ASP B C 1
ATOM 2488 O O . ASP B 1 112 ? 7.145 -5.359 11.289 1 98.06 112 ASP B O 1
ATOM 2492 N N . ARG B 1 113 ? 6.875 -4.336 13.242 1 98 113 ARG B N 1
ATOM 2493 C CA . ARG B 1 113 ? 5.715 -3.586 12.781 1 98 113 ARG B CA 1
ATOM 2494 C C . ARG B 1 113 ? 6.062 -2.719 11.578 1 98 113 ARG B C 1
ATOM 2496 O O . ARG B 1 113 ? 5.277 -2.613 10.633 1 98 113 ARG B O 1
ATOM 2503 N N . TYR B 1 114 ? 7.227 -2.133 11.547 1 98.06 114 TYR B N 1
ATOM 2504 C CA . TYR B 1 114 ? 7.609 -1.238 10.461 1 98.06 114 TYR B CA 1
ATOM 2505 C C . TYR B 1 114 ? 7.895 -2.021 9.188 1 98.06 114 TYR B C 1
ATOM 2507 O O . TYR B 1 114 ? 7.559 -1.573 8.086 1 98.06 114 TYR B O 1
ATOM 2515 N N . VAL B 1 115 ? 8.508 -3.195 9.367 1 98.75 115 VAL B N 1
ATOM 2516 C CA . VAL B 1 115 ? 8.742 -4.078 8.227 1 98.75 115 VAL B CA 1
ATOM 2517 C C . VAL B 1 115 ? 7.398 -4.496 7.621 1 98.75 115 VAL B C 1
ATOM 2519 O O . VAL B 1 115 ? 7.238 -4.496 6.398 1 98.75 115 VAL B O 1
ATOM 2522 N N . ASP B 1 116 ? 6.465 -4.785 8.5 1 98.81 116 ASP B N 1
ATOM 2523 C CA . ASP B 1 116 ? 5.156 -5.227 8.031 1 98.81 116 ASP B CA 1
ATOM 2524 C C . ASP B 1 116 ? 4.418 -4.094 7.32 1 98.81 116 ASP B C 1
ATOM 2526 O O . ASP B 1 116 ? 3.762 -4.32 6.297 1 98.81 116 ASP B O 1
ATOM 2530 N N . ILE B 1 117 ? 4.477 -2.873 7.82 1 98.88 117 ILE B N 1
ATOM 2531 C CA . ILE B 1 117 ? 3.867 -1.718 7.172 1 98.88 117 ILE B CA 1
ATOM 2532 C C . ILE B 1 117 ? 4.52 -1.483 5.812 1 98.88 117 ILE B C 1
ATOM 2534 O O . ILE B 1 117 ? 3.83 -1.298 4.809 1 98.88 117 ILE B O 1
ATOM 2538 N N . ASP B 1 118 ? 5.859 -1.56 5.746 1 98.88 118 ASP B N 1
ATOM 2539 C CA . ASP B 1 118 ? 6.586 -1.416 4.484 1 98.88 118 ASP B CA 1
ATOM 2540 C C . ASP B 1 118 ? 6.191 -2.508 3.496 1 98.88 118 ASP B C 1
ATOM 2542 O O . ASP B 1 118 ? 6.094 -2.258 2.293 1 98.88 118 ASP B O 1
ATOM 2546 N N . LEU B 1 119 ? 6.039 -3.711 4.035 1 98.94 119 LEU B N 1
ATOM 2547 C CA . LEU B 1 119 ? 5.586 -4.824 3.213 1 98.94 119 LEU B CA 1
ATOM 2548 C C . LEU B 1 119 ? 4.23 -4.52 2.582 1 98.94 119 LEU B C 1
ATOM 2550 O O . LEU B 1 119 ? 4.035 -4.73 1.383 1 98.94 119 LEU B O 1
ATOM 2554 N N . GLY B 1 120 ? 3.293 -3.977 3.328 1 98.94 120 GLY B N 1
ATOM 2555 C CA . GLY B 1 120 ? 1.993 -3.582 2.807 1 98.94 120 GLY B CA 1
ATOM 2556 C C . GLY B 1 120 ? 2.082 -2.523 1.725 1 98.94 120 GLY B C 1
ATOM 2557 O O . GLY B 1 120 ? 1.433 -2.637 0.683 1 98.94 120 GLY B O 1
ATOM 2558 N N . ILE B 1 121 ? 2.867 -1.502 1.974 1 98.94 121 ILE B N 1
ATOM 2559 C CA . ILE B 1 121 ? 3.088 -0.436 1.003 1 98.94 121 ILE B CA 1
ATOM 2560 C C . ILE B 1 121 ? 3.639 -1.026 -0.294 1 98.94 121 ILE B C 1
ATOM 2562 O O . ILE B 1 121 ? 3.15 -0.711 -1.383 1 98.94 121 ILE B O 1
ATOM 2566 N N . SER B 1 122 ? 4.551 -1.911 -0.161 1 98.94 122 SER B N 1
ATOM 2567 C CA . SER B 1 122 ? 5.246 -2.531 -1.285 1 98.94 122 SER B CA 1
ATOM 2568 C C . SER B 1 122 ? 4.297 -3.395 -2.111 1 98.94 122 SER B C 1
ATOM 2570 O O . SER B 1 122 ? 4.16 -3.193 -3.32 1 98.94 122 SER B O 1
ATOM 2572 N N . VAL B 1 123 ? 3.623 -4.285 -1.475 1 98.94 123 VAL B N 1
ATOM 2573 C CA . VAL B 1 123 ? 2.82 -5.25 -2.217 1 98.94 123 VAL B CA 1
ATOM 2574 C C . VAL B 1 123 ? 1.625 -4.547 -2.855 1 98.94 123 VAL B C 1
ATOM 2576 O O . VAL B 1 123 ? 1.196 -4.91 -3.953 1 98.94 123 VAL B O 1
ATOM 2579 N N . GLN B 1 124 ? 1.074 -3.545 -2.18 1 98.88 124 GLN B N 1
ATOM 2580 C CA . GLN B 1 124 ? 0.009 -2.768 -2.803 1 98.88 124 GLN B CA 1
ATOM 2581 C C . GLN B 1 124 ? 0.505 -2.068 -4.066 1 98.88 124 GLN B C 1
ATOM 2583 O O . GLN B 1 124 ? -0.169 -2.09 -5.098 1 98.88 124 GLN B O 1
ATOM 2588 N N . SER B 1 125 ? 1.659 -1.442 -4.027 1 98.88 125 SER B N 1
ATOM 2589 C CA . SER B 1 125 ? 2.234 -0.756 -5.18 1 98.88 125 SER B CA 1
ATOM 2590 C C . SER B 1 125 ? 2.543 -1.734 -6.309 1 98.88 125 SER B C 1
ATOM 2592 O O . SER B 1 125 ? 2.268 -1.45 -7.473 1 98.88 125 SER B O 1
ATOM 2594 N N . MET B 1 126 ? 3.064 -2.857 -5.938 1 98.94 126 MET B N 1
ATOM 2595 C CA . MET B 1 126 ? 3.393 -3.865 -6.941 1 98.94 126 MET B CA 1
ATOM 2596 C C . MET B 1 126 ? 2.131 -4.391 -7.617 1 98.94 126 MET B C 1
ATOM 2598 O O . MET B 1 126 ? 2.09 -4.531 -8.844 1 98.94 126 MET B O 1
ATOM 2602 N N . LEU B 1 127 ? 1.123 -4.648 -6.84 1 98.81 127 LEU B N 1
ATOM 2603 C CA . LEU B 1 127 ? -0.098 -5.207 -7.41 1 98.81 127 LEU B CA 1
ATOM 2604 C C . LEU B 1 127 ? -0.828 -4.168 -8.258 1 98.81 127 LEU B C 1
ATOM 2606 O O . LEU B 1 127 ? -1.458 -4.512 -9.258 1 98.81 127 LEU B O 1
ATOM 2610 N N . LEU B 1 128 ? -0.758 -2.891 -7.883 1 98.5 128 LEU B N 1
ATOM 2611 C CA . LEU B 1 128 ? -1.297 -1.842 -8.742 1 98.5 128 LEU B CA 1
ATOM 2612 C C . LEU B 1 128 ? -0.527 -1.765 -10.055 1 98.5 128 LEU B C 1
ATOM 2614 O O . LEU B 1 128 ? -1.119 -1.553 -11.117 1 98.5 128 LEU B O 1
ATOM 2618 N N . GLN B 1 129 ? 0.77 -1.907 -10.008 1 98.38 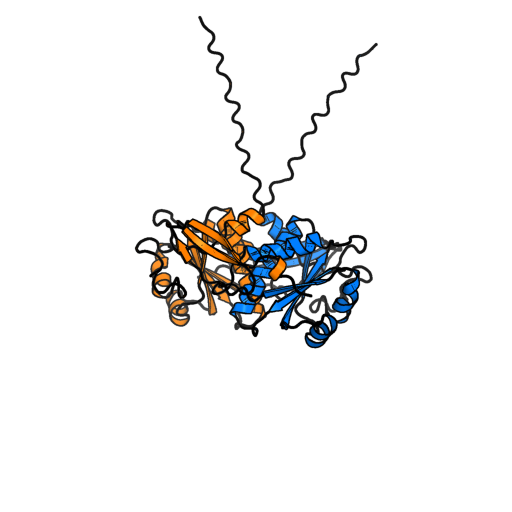129 GLN B N 1
ATOM 2619 C CA . GLN B 1 129 ? 1.571 -1.95 -11.227 1 98.38 129 GLN B CA 1
ATOM 2620 C C . GLN B 1 129 ? 1.188 -3.145 -12.094 1 98.38 129 GLN B C 1
ATOM 2622 O O . GLN B 1 129 ? 1.083 -3.021 -13.32 1 98.38 129 GLN B O 1
ATOM 2627 N N . ALA B 1 130 ? 1.038 -4.301 -11.477 1 98.44 130 ALA B N 1
ATOM 2628 C CA . ALA B 1 130 ? 0.578 -5.473 -12.219 1 98.44 130 ALA B CA 1
ATOM 2629 C C . ALA B 1 130 ? -0.739 -5.188 -12.93 1 98.44 130 ALA B C 1
ATOM 2631 O O . ALA B 1 130 ? -0.876 -5.461 -14.125 1 98.44 130 ALA B O 1
ATOM 2632 N N . ALA B 1 131 ? -1.683 -4.602 -12.227 1 97.44 131 ALA B N 1
ATOM 2633 C CA . ALA B 1 131 ? -2.982 -4.27 -12.805 1 97.44 131 ALA B CA 1
ATOM 2634 C C . ALA B 1 131 ? -2.83 -3.311 -13.984 1 97.44 131 ALA B C 1
ATOM 2636 O O . ALA B 1 131 ? -3.514 -3.453 -15 1 97.44 131 ALA B O 1
ATOM 2637 N N . GLU B 1 132 ? -1.973 -2.359 -13.82 1 96.88 132 GLU B N 1
ATOM 2638 C CA . GLU B 1 132 ? -1.775 -1.363 -14.867 1 96.88 132 GLU B CA 1
ATOM 2639 C C . GLU B 1 132 ? -1.279 -2.01 -16.156 1 96.88 132 GLU B C 1
ATOM 2641 O O . GLU B 1 132 ? -1.628 -1.567 -17.25 1 96.88 132 GLU B O 1
ATOM 2646 N N . ILE B 1 133 ? -0.485 -3.066 -16.047 1 96.94 133 ILE B N 1
ATOM 2647 C CA . ILE B 1 133 ? 0.075 -3.668 -17.266 1 96.94 133 ILE B CA 1
ATOM 2648 C C . ILE B 1 133 ? -0.75 -4.891 -17.656 1 96.94 133 ILE B C 1
ATOM 2650 O O . ILE B 1 133 ? -0.276 -5.75 -18.406 1 96.94 133 ILE B O 1
ATOM 2654 N N . GLY B 1 134 ? -1.902 -5.031 -17.031 1 96.19 134 GLY B N 1
ATOM 2655 C CA . GLY B 1 134 ? -2.869 -6.02 -17.5 1 96.19 134 GLY B CA 1
ATOM 2656 C C . GLY B 1 134 ? -2.732 -7.355 -16.781 1 96.19 134 GLY B C 1
ATOM 2657 O O . GLY B 1 134 ? -3.232 -8.375 -17.266 1 96.19 134 GLY B O 1
ATOM 2658 N N . LEU B 1 135 ? -1.988 -7.418 -15.703 1 98.06 135 LEU B N 1
ATOM 2659 C CA . LEU B 1 135 ? -1.832 -8.625 -14.906 1 98.06 135 LEU B CA 1
ATOM 2660 C C . LEU B 1 135 ? -2.578 -8.508 -13.578 1 98.06 135 LEU B C 1
ATOM 2662 O O . LEU B 1 135 ? -3.041 -7.422 -13.219 1 98.06 135 LEU B O 1
ATOM 2666 N N . ASN B 1 136 ? -2.789 -9.609 -12.922 1 97.31 136 ASN B N 1
ATOM 2667 C CA . ASN B 1 136 ? -3.432 -9.711 -11.617 1 97.31 136 ASN B CA 1
ATOM 2668 C C . ASN B 1 136 ? -2.555 -10.453 -10.617 1 97.31 136 ASN B C 1
ATOM 2670 O O . ASN B 1 136 ? -1.565 -11.086 -11 1 97.31 136 ASN B O 1
ATOM 2674 N N . GLY B 1 137 ? -2.975 -10.391 -9.383 1 97 137 GLY B N 1
ATOM 2675 C CA . GLY B 1 137 ? -2.195 -11.109 -8.383 1 97 137 GLY B CA 1
ATOM 2676 C C . GLY B 1 137 ? -2.92 -11.266 -7.059 1 97 137 GLY B C 1
ATOM 2677 O O . GLY B 1 137 ? -4.074 -10.852 -6.922 1 97 137 GLY B O 1
ATOM 2678 N N . ILE B 1 138 ? -2.209 -11.953 -6.156 1 96.62 138 ILE B N 1
ATOM 2679 C CA . ILE B 1 138 ? -2.715 -12.148 -4.801 1 96.62 138 ILE B CA 1
ATOM 2680 C C . ILE B 1 138 ? -1.546 -12.266 -3.826 1 96.62 138 ILE B C 1
ATOM 2682 O O . ILE B 1 138 ? -0.482 -12.781 -4.18 1 96.62 138 ILE B O 1
ATOM 2686 N N . CYS B 1 139 ? -1.792 -11.75 -2.617 1 97.62 139 CYS B N 1
ATOM 2687 C CA . CYS B 1 139 ? -0.865 -11.93 -1.506 1 97.62 139 CYS B CA 1
ATOM 2688 C C . CYS B 1 139 ? -1.086 -13.273 -0.825 1 97.62 139 CYS B C 1
ATOM 2690 O O . CYS B 1 139 ? -2.217 -13.625 -0.487 1 97.62 139 CYS B O 1
ATOM 2692 N N . ILE B 1 140 ? 0.005 -13.953 -0.613 1 95.81 140 ILE B N 1
ATOM 2693 C CA . ILE B 1 140 ? -0.067 -15.258 0.035 1 95.81 140 ILE B CA 1
ATOM 2694 C C . ILE B 1 140 ? 0.797 -15.258 1.294 1 95.81 140 ILE B C 1
ATOM 2696 O O . ILE B 1 140 ? 2.027 -15.195 1.21 1 95.81 140 ILE B O 1
ATOM 2700 N N . GLY B 1 141 ? 0.156 -15.305 2.416 1 95.06 141 GLY B N 1
ATOM 2701 C CA . GLY B 1 141 ? 0.852 -15.398 3.689 1 95.06 141 GLY B CA 1
ATOM 2702 C C . GLY B 1 141 ? 0.984 -16.828 4.191 1 95.06 141 GLY B C 1
ATOM 2703 O O . GLY B 1 141 ? 1.856 -17.125 5.012 1 95.06 141 GLY B O 1
ATOM 2704 N N . ALA B 1 142 ? 0.147 -17.703 3.678 1 92.44 142 ALA B N 1
ATOM 2705 C CA . ALA B 1 142 ? 0.117 -19.094 4.125 1 92.44 142 ALA B CA 1
ATOM 2706 C C . ALA B 1 142 ? 1.052 -19.953 3.285 1 92.44 142 ALA B C 1
ATOM 2708 O O . ALA B 1 142 ? 0.648 -20.5 2.256 1 92.44 142 ALA B O 1
ATOM 2709 N N . PHE B 1 143 ? 2.27 -20.109 3.707 1 95.06 143 PHE B N 1
ATOM 2710 C CA . PHE B 1 143 ? 3.256 -20.953 3.041 1 95.06 143 PHE B CA 1
ATOM 2711 C C . PHE B 1 143 ? 4.285 -21.469 4.039 1 95.06 143 PHE B C 1
ATOM 2713 O O . PHE B 1 143 ? 4.398 -20.938 5.148 1 95.06 143 PHE B O 1
ATOM 2720 N N . ASP B 1 144 ? 4.969 -22.531 3.666 1 96.5 144 ASP B N 1
ATOM 2721 C CA . ASP B 1 144 ? 6.047 -23.094 4.477 1 96.5 144 ASP B CA 1
ATOM 2722 C C . ASP B 1 144 ? 7.332 -22.281 4.312 1 96.5 144 ASP B C 1
ATOM 2724 O O . ASP B 1 144 ? 8.062 -22.469 3.336 1 96.5 144 ASP B O 1
ATOM 2728 N N . LYS B 1 145 ? 7.656 -21.469 5.285 1 97.25 145 LYS B N 1
ATOM 2729 C CA . LYS B 1 145 ? 8.773 -20.531 5.207 1 97.25 145 LYS B CA 1
ATOM 2730 C C . LYS B 1 145 ? 10.102 -21.266 5.047 1 97.25 145 LYS B C 1
ATOM 2732 O O . LYS B 1 145 ? 10.938 -20.891 4.223 1 97.25 145 LYS B O 1
ATOM 2737 N N . GLU B 1 146 ? 10.25 -22.266 5.824 1 97.31 146 GLU B N 1
ATOM 2738 C CA . GLU B 1 146 ? 11.508 -23 5.812 1 97.31 146 GLU B CA 1
ATOM 2739 C C . GLU B 1 146 ? 11.727 -23.688 4.465 1 97.31 146 GLU B C 1
ATOM 2741 O O . GLU B 1 146 ? 12.828 -23.641 3.912 1 97.31 146 GLU B O 1
ATOM 2746 N N . ARG B 1 147 ? 10.727 -24.312 3.916 1 97.75 147 ARG B N 1
ATOM 2747 C CA . ARG B 1 147 ? 10.852 -25 2.637 1 97.75 147 ARG B CA 1
ATOM 2748 C C . ARG B 1 147 ? 11.125 -24.016 1.505 1 97.75 147 ARG B C 1
ATOM 2750 O O . ARG B 1 147 ? 11.922 -24.281 0.611 1 97.75 147 ARG B O 1
ATOM 2757 N N . ILE B 1 148 ? 10.461 -22.891 1.575 1 98.31 148 ILE B N 1
ATOM 2758 C CA . ILE B 1 148 ? 10.672 -21.859 0.562 1 98.31 148 ILE B CA 1
ATOM 2759 C C . ILE B 1 148 ? 12.109 -21.344 0.643 1 98.31 148 ILE B C 1
ATOM 2761 O O . ILE B 1 148 ? 12.789 -21.203 -0.381 1 98.31 148 ILE B O 1
ATOM 2765 N N . ARG B 1 149 ? 12.578 -21.078 1.82 1 97.81 149 ARG B N 1
ATOM 2766 C CA . ARG B 1 149 ? 13.938 -20.594 2.02 1 97.81 149 ARG B CA 1
ATOM 2767 C C . ARG B 1 149 ? 14.961 -21.578 1.44 1 97.81 149 ARG B C 1
ATOM 2769 O O . ARG B 1 149 ? 15.883 -21.172 0.731 1 97.81 149 ARG B O 1
ATOM 2776 N N . GLN B 1 150 ? 14.75 -22.812 1.713 1 97.38 150 GLN B N 1
ATOM 2777 C CA . GLN B 1 150 ? 15.672 -23.844 1.269 1 97.38 150 GLN B CA 1
ATOM 2778 C C . GLN B 1 150 ? 15.617 -24.016 -0.246 1 97.38 150 GLN B C 1
ATOM 2780 O O . GLN B 1 150 ? 16.656 -24.047 -0.912 1 97.38 150 GLN B O 1
ATOM 2785 N N . LYS B 1 151 ? 14.445 -24.078 -0.761 1 97.12 151 LYS B N 1
ATOM 2786 C CA . LYS B 1 151 ? 14.242 -24.344 -2.182 1 97.12 151 LYS B CA 1
ATOM 2787 C C . LYS B 1 151 ? 14.836 -23.234 -3.041 1 97.12 151 LYS B C 1
ATOM 2789 O O . LYS B 1 151 ? 15.406 -23.5 -4.105 1 97.12 151 LYS B O 1
ATOM 2794 N N . PHE B 1 152 ? 14.719 -22.047 -2.555 1 98.12 152 PHE B N 1
ATOM 2795 C CA . PHE B 1 152 ? 15.133 -20.922 -3.373 1 98.12 152 PHE B CA 1
ATOM 2796 C C . PHE B 1 152 ? 16.422 -20.312 -2.848 1 98.12 152 PHE B C 1
ATOM 2798 O O . PHE B 1 152 ? 16.828 -19.234 -3.275 1 98.12 152 PHE B O 1
ATOM 2805 N N . HIS B 1 153 ? 17.062 -20.969 -1.873 1 97.31 153 HIS B N 1
ATOM 2806 C CA . HIS B 1 153 ? 18.344 -20.594 -1.324 1 97.31 153 HIS B CA 1
ATOM 2807 C C . HIS B 1 153 ? 18.344 -19.125 -0.886 1 97.31 153 HIS B C 1
ATOM 2809 O O . HIS B 1 153 ? 19.25 -18.359 -1.26 1 97.31 153 HIS B O 1
ATOM 2815 N N . LEU B 1 154 ? 17.391 -18.781 -0.132 1 98.12 154 LEU B N 1
ATOM 2816 C CA . LEU B 1 154 ? 17.219 -17.406 0.301 1 98.12 154 LEU B CA 1
ATOM 2817 C C . LEU B 1 154 ? 18.094 -17.109 1.518 1 98.12 154 LEU B C 1
ATOM 2819 O O . LEU B 1 154 ? 18.078 -17.859 2.494 1 98.12 154 LEU B O 1
ATOM 2823 N N . GLU B 1 155 ? 18.812 -16 1.49 1 96.19 155 GLU B N 1
ATOM 2824 C CA . GLU B 1 155 ? 19.578 -15.539 2.637 1 96.19 155 GLU B CA 1
ATOM 2825 C C . GLU B 1 155 ? 18.734 -14.68 3.568 1 96.19 155 GLU B C 1
ATOM 2827 O O . GLU B 1 155 ? 19 -14.602 4.77 1 96.19 155 GLU B O 1
ATOM 2832 N N . SER B 1 156 ? 17.703 -14.039 2.957 1 96.69 156 SER B N 1
ATOM 2833 C CA . SER B 1 156 ? 16.781 -13.203 3.709 1 96.69 156 SER B CA 1
ATOM 2834 C C . SER B 1 156 ? 15.492 -13.953 4.031 1 96.69 156 SER B C 1
ATOM 2836 O O . SER B 1 156 ? 15.141 -14.914 3.342 1 96.69 156 SER B O 1
ATOM 2838 N N . GLU B 1 157 ? 14.828 -13.508 5.012 1 97.12 157 GLU B N 1
ATOM 2839 C CA . GLU B 1 157 ? 13.617 -14.18 5.477 1 97.12 157 GLU B CA 1
ATOM 2840 C C . GLU B 1 157 ? 12.438 -13.883 4.559 1 97.12 157 GLU B C 1
ATOM 2842 O O . GLU B 1 157 ? 12.102 -12.719 4.328 1 97.12 157 GLU B O 1
ATOM 2847 N N . PRO B 1 158 ? 11.836 -14.977 4.066 1 98.69 158 PRO B N 1
ATOM 2848 C CA . PRO B 1 158 ? 10.617 -14.727 3.291 1 98.69 158 PRO B CA 1
ATOM 2849 C C . PRO B 1 158 ? 9.438 -14.289 4.164 1 98.69 158 PRO B C 1
ATOM 2851 O O . PRO B 1 158 ? 9.172 -14.898 5.199 1 98.69 158 PRO B O 1
ATOM 2854 N N . LEU B 1 159 ? 8.766 -13.258 3.721 1 98.69 159 LEU B N 1
ATOM 2855 C CA . LEU B 1 159 ? 7.684 -12.68 4.504 1 98.69 159 LEU B CA 1
ATOM 2856 C C . LEU B 1 159 ? 6.328 -12.977 3.867 1 98.69 159 LEU B C 1
ATOM 2858 O O . LEU B 1 159 ? 5.332 -13.141 4.57 1 98.69 159 LEU B O 1
ATOM 2862 N N . LEU B 1 160 ? 6.246 -12.914 2.57 1 98.62 160 LEU B N 1
ATOM 2863 C CA . LEU B 1 160 ? 5.023 -12.977 1.774 1 98.62 160 LEU B CA 1
ATOM 2864 C C . LEU B 1 160 ? 5.328 -13.414 0.346 1 98.62 160 LEU B C 1
ATOM 2866 O O . LEU B 1 160 ? 6.434 -13.195 -0.153 1 98.62 160 LEU B O 1
ATOM 2870 N N . ILE B 1 161 ? 4.453 -14.047 -0.266 1 98.38 161 ILE B N 1
ATOM 2871 C CA . ILE B 1 161 ? 4.586 -14.406 -1.673 1 98.38 161 ILE B CA 1
ATOM 2872 C C . ILE B 1 161 ? 3.451 -13.781 -2.477 1 98.38 161 ILE B C 1
ATOM 2874 O O . ILE B 1 161 ? 2.291 -13.82 -2.061 1 98.38 161 ILE B O 1
ATOM 2878 N N . LEU B 1 162 ? 3.82 -13.133 -3.561 1 98.44 162 LEU B N 1
ATOM 2879 C CA . LEU B 1 162 ? 2.838 -12.672 -4.535 1 98.44 162 LEU B CA 1
ATOM 2880 C C . LEU B 1 162 ? 2.713 -13.656 -5.691 1 98.44 162 LEU B C 1
ATOM 2882 O O . LEU B 1 162 ? 3.717 -14.039 -6.297 1 98.44 162 LEU B O 1
ATOM 2886 N N . ALA B 1 163 ? 1.537 -14.07 -5.977 1 97.62 163 ALA B N 1
ATOM 2887 C CA . ALA B 1 163 ? 1.274 -14.711 -7.266 1 97.62 163 ALA B CA 1
ATOM 2888 C C . ALA B 1 163 ? 0.918 -13.672 -8.328 1 97.62 163 ALA B C 1
ATOM 2890 O O . ALA B 1 163 ? 0.183 -12.719 -8.055 1 97.62 163 ALA B O 1
ATOM 2891 N N . ILE B 1 164 ? 1.438 -13.867 -9.508 1 98.25 164 ILE B N 1
ATOM 2892 C CA . ILE B 1 164 ? 1.203 -12.938 -10.609 1 98.25 164 ILE B CA 1
ATOM 2893 C C . ILE B 1 164 ? 0.765 -13.711 -11.852 1 98.25 164 ILE B C 1
ATOM 2895 O O . ILE B 1 164 ? 1.328 -14.766 -12.164 1 98.25 164 ILE B O 1
ATOM 2899 N N . GLY B 1 165 ? -0.184 -13.227 -12.539 1 97.88 165 GLY B N 1
ATOM 2900 C CA . GLY B 1 165 ? -0.651 -13.828 -13.781 1 97.88 165 GLY B CA 1
ATOM 2901 C C . GLY B 1 165 ? -1.835 -13.094 -14.391 1 97.88 165 GLY B C 1
ATOM 2902 O O . GLY B 1 165 ? -2.143 -11.969 -13.992 1 97.88 165 GLY B O 1
ATOM 2903 N N . LYS B 1 166 ? -2.324 -13.742 -15.414 1 97.69 166 LYS B N 1
ATOM 2904 C CA . LYS B 1 166 ? -3.57 -13.258 -16 1 97.69 166 LYS B CA 1
ATOM 2905 C C . LYS B 1 166 ? -4.777 -13.938 -15.359 1 97.69 166 LYS B C 1
ATOM 2907 O O . LYS B 1 166 ? -5.102 -15.078 -15.695 1 97.69 166 LYS B O 1
ATOM 2912 N N . GLY B 1 167 ? -5.426 -13.18 -14.484 1 96.06 167 GLY B N 1
ATOM 2913 C CA . GLY B 1 167 ? -6.555 -13.734 -13.75 1 96.06 167 GLY B CA 1
ATOM 2914 C C . GLY B 1 167 ? -7.73 -14.086 -14.641 1 96.06 167 GLY B C 1
ATOM 2915 O O . GLY B 1 167 ? -7.984 -13.398 -15.641 1 96.06 167 GLY B O 1
ATOM 2916 N N . ILE B 1 168 ? -8.484 -15.062 -14.281 1 94.06 168 ILE B N 1
ATOM 2917 C CA . ILE B 1 168 ? -9.594 -15.516 -15.117 1 94.06 168 ILE B CA 1
ATOM 2918 C C . ILE B 1 168 ? -10.906 -15.391 -14.344 1 94.06 168 ILE B C 1
ATOM 2920 O O . ILE B 1 168 ? -11.977 -15.719 -14.859 1 94.06 168 ILE B O 1
ATOM 2924 N N . GLU B 1 169 ? -10.852 -14.922 -13.125 1 92.56 169 GLU B N 1
ATOM 2925 C CA . GLU B 1 169 ? -12.039 -14.828 -12.289 1 92.56 169 GLU B CA 1
ATOM 2926 C C . GLU B 1 169 ? -12.805 -13.531 -12.555 1 92.56 169 GLU B C 1
ATOM 2928 O O . GLU B 1 169 ? -12.203 -12.508 -12.891 1 92.56 169 GLU B O 1
ATOM 2933 N N . LYS B 1 170 ? -14.078 -13.727 -12.469 1 94.44 170 LYS B N 1
ATOM 2934 C CA . LYS B 1 170 ? -14.914 -12.531 -12.375 1 94.44 170 LYS B CA 1
ATOM 2935 C C . LYS B 1 170 ? -15.172 -12.156 -10.914 1 94.44 170 LYS B C 1
ATOM 2937 O O . LYS B 1 170 ? -15.781 -12.93 -10.172 1 94.44 170 LYS B O 1
ATOM 2942 N N . ILE B 1 171 ? -14.719 -11.039 -10.531 1 96 171 ILE B N 1
ATOM 2943 C CA . ILE B 1 171 ? -14.797 -10.617 -9.141 1 96 171 ILE B CA 1
ATOM 2944 C C . ILE B 1 171 ? -15.547 -9.289 -9.039 1 96 171 ILE B C 1
ATOM 2946 O O . ILE B 1 171 ? -15.242 -8.344 -9.773 1 96 171 ILE B O 1
ATOM 2950 N N . GLU B 1 172 ? -16.531 -9.234 -8.18 1 96.56 172 GLU B N 1
ATOM 2951 C CA . GLU B 1 172 ? -17.328 -8.031 -7.977 1 96.56 172 GLU B CA 1
ATOM 2952 C C . GLU B 1 172 ? -17.375 -7.637 -6.5 1 96.56 172 GLU B C 1
ATOM 2954 O O . GLU B 1 172 ? -17.422 -8.5 -5.625 1 96.56 172 GLU B O 1
ATOM 2959 N N . LEU B 1 173 ? -17.375 -6.359 -6.27 1 97.56 173 LEU B N 1
ATOM 2960 C CA . LEU B 1 173 ? -17.516 -5.84 -4.914 1 97.56 173 LEU B CA 1
ATOM 2961 C C . LEU B 1 173 ? -18.984 -5.645 -4.559 1 97.56 173 LEU B C 1
ATOM 2963 O O . LEU B 1 173 ? -19.797 -5.254 -5.41 1 97.56 173 LEU B O 1
ATOM 2967 N N . VAL B 1 174 ? -19.297 -5.922 -3.344 1 97.62 174 VAL B N 1
ATOM 2968 C CA . VAL B 1 174 ? -20.625 -5.637 -2.809 1 97.62 174 VAL B CA 1
ATOM 2969 C C . VAL B 1 174 ? -20.5 -4.844 -1.51 1 97.62 174 VAL B C 1
ATOM 2971 O O . VAL B 1 174 ? -19.672 -5.172 -0.654 1 97.62 174 VAL B O 1
ATOM 2974 N N . GLU B 1 175 ? -21.312 -3.85 -1.434 1 97.81 175 GLU B N 1
ATOM 2975 C CA . GLU B 1 175 ? -21.234 -2.988 -0.258 1 97.81 175 GLU B CA 1
ATOM 2976 C C . GLU B 1 175 ? -21.969 -3.609 0.928 1 97.81 175 GLU B C 1
ATOM 2978 O O . GLU B 1 175 ? -23.062 -4.156 0.771 1 97.81 175 GLU B O 1
ATOM 2983 N N . ILE B 1 176 ? -21.328 -3.443 2.098 1 97.75 176 ILE B N 1
ATOM 2984 C CA . ILE B 1 176 ? -21.953 -3.924 3.324 1 97.75 176 ILE B CA 1
ATOM 2985 C C . ILE B 1 176 ? -21.812 -2.869 4.418 1 97.75 176 ILE B C 1
ATOM 2987 O O . ILE B 1 176 ? -21.047 -1.915 4.281 1 97.75 176 ILE B O 1
ATOM 2991 N N . SER B 1 177 ? -22.562 -3.092 5.527 1 96.5 177 SER B N 1
ATOM 2992 C CA . SER B 1 177 ? -22.391 -2.281 6.73 1 96.5 177 SER B CA 1
ATOM 2993 C C . SER B 1 177 ? -21.328 -2.869 7.648 1 96.5 177 SER B C 1
ATOM 2995 O O . SER B 1 177 ? -20.938 -4.027 7.496 1 96.5 177 SER B O 1
ATOM 2997 N N . GLU B 1 178 ? -20.844 -2.072 8.539 1 92.75 178 GLU B N 1
ATOM 2998 C CA . GLU B 1 178 ? -19.75 -2.482 9.398 1 92.75 178 GLU B CA 1
ATOM 2999 C C . GLU B 1 178 ? -20.094 -3.736 10.195 1 92.75 178 GLU B C 1
ATOM 3001 O O . GLU B 1 178 ? -19.219 -4.531 10.539 1 92.75 178 GLU B O 1
ATOM 3006 N N . ASN B 1 179 ? -21.375 -3.979 10.391 1 93.31 179 ASN B N 1
ATOM 3007 C CA . ASN B 1 179 ? -21.766 -5.105 11.227 1 93.31 179 ASN B CA 1
ATOM 3008 C C . ASN B 1 179 ? -22.203 -6.301 10.383 1 93.31 179 ASN B C 1
ATOM 3010 O O . ASN B 1 179 ? -22.531 -7.355 10.922 1 93.31 179 ASN B O 1
ATOM 3014 N N . ASP B 1 180 ? -22.094 -6.18 9.125 1 94.75 180 ASP B N 1
ATOM 3015 C CA . ASP B 1 180 ? -22.5 -7.262 8.227 1 94.75 180 ASP B CA 1
ATOM 3016 C C . ASP B 1 180 ? -21.375 -8.289 8.078 1 94.75 180 ASP B C 1
ATOM 3018 O O . ASP B 1 180 ? -20.234 -8.047 8.484 1 94.75 180 ASP B O 1
ATOM 3022 N N . ASP B 1 181 ? -21.75 -9.43 7.547 1 93.81 181 ASP B N 1
ATOM 3023 C CA . ASP B 1 181 ? -20.828 -10.523 7.289 1 93.81 181 ASP B CA 1
ATOM 3024 C C . ASP B 1 181 ? -19.844 -10.164 6.184 1 93.81 181 ASP B C 1
ATOM 3026 O O . ASP B 1 181 ? -20.234 -9.695 5.113 1 93.81 181 ASP B O 1
ATOM 3030 N N . HIS B 1 182 ? -18.5 -10.336 6.434 1 93.56 182 HIS B N 1
ATOM 3031 C CA . HIS B 1 182 ? -17.453 -9.969 5.496 1 93.56 182 HIS B CA 1
ATOM 3032 C C . HIS B 1 182 ? -17.094 -11.133 4.586 1 93.56 182 HIS B C 1
ATOM 3034 O O . HIS B 1 182 ? -16.281 -10.984 3.672 1 93.56 182 HIS B O 1
ATOM 3040 N N . ARG B 1 183 ? -17.734 -12.266 4.73 1 91.25 183 ARG B N 1
ATOM 3041 C CA . ARG B 1 183 ? -17.297 -13.484 4.039 1 91.25 183 ARG B CA 1
ATOM 3042 C C . ARG B 1 183 ? -17.578 -13.383 2.541 1 91.25 183 ARG B C 1
ATOM 3044 O O . ARG B 1 183 ? -18.641 -12.914 2.127 1 91.25 183 ARG B O 1
ATOM 3051 N N . TYR B 1 184 ? -16.625 -13.883 1.824 1 89.75 184 TYR B N 1
ATOM 3052 C CA . TYR B 1 184 ? -16.797 -14.008 0.381 1 89.75 184 TYR B CA 1
ATOM 3053 C C . TYR B 1 184 ? -17.906 -14.992 0.046 1 89.75 184 TYR B C 1
ATOM 3055 O O . TYR B 1 184 ? -18.203 -15.898 0.832 1 89.75 184 TYR B O 1
ATOM 3063 N N . PHE B 1 185 ? -18.438 -14.797 -1.145 1 89.5 185 PHE B N 1
ATOM 3064 C CA . PHE B 1 185 ? -19.359 -15.805 -1.657 1 89.5 185 PHE B CA 1
ATOM 3065 C C . PHE B 1 185 ? -19.344 -15.828 -3.182 1 89.5 185 PHE B C 1
ATOM 3067 O O . PHE B 1 185 ? -18.891 -14.875 -3.818 1 89.5 185 PHE B O 1
ATOM 3074 N N . ARG B 1 186 ? -19.672 -16.984 -3.664 1 89.12 186 ARG B N 1
ATOM 3075 C CA . ARG B 1 186 ? -19.703 -17.172 -5.109 1 89.12 186 ARG B CA 1
ATOM 3076 C C . ARG B 1 186 ? -21.125 -17.5 -5.578 1 89.12 186 ARG B C 1
ATOM 3078 O O . ARG B 1 186 ? -21.844 -18.266 -4.93 1 89.12 186 ARG B O 1
ATOM 3085 N N . LYS B 1 187 ? -21.5 -16.797 -6.578 1 91.38 187 LYS B N 1
ATOM 3086 C CA . LYS B 1 187 ? -22.812 -17 -7.188 1 91.38 187 LYS B CA 1
ATOM 3087 C C . LYS B 1 187 ? -22.766 -16.766 -8.695 1 91.38 187 LYS B C 1
ATOM 3089 O O . LYS B 1 187 ? -22.219 -15.766 -9.156 1 91.38 187 LYS B O 1
ATOM 3094 N N . ASP B 1 188 ? -23.266 -17.734 -9.484 1 92.5 188 ASP B N 1
ATOM 3095 C CA . ASP B 1 188 ? -23.375 -17.641 -10.938 1 92.5 188 ASP B CA 1
ATOM 3096 C C . ASP B 1 188 ? -22 -17.359 -11.562 1 92.5 188 ASP B C 1
ATOM 3098 O O . ASP B 1 188 ? -21.875 -16.484 -12.414 1 92.5 188 ASP B O 1
ATOM 3102 N N . GLY B 1 189 ? -20.938 -17.969 -11.039 1 89.06 189 GLY B N 1
ATOM 3103 C CA . GLY B 1 189 ? -19.594 -17.875 -11.602 1 89.06 189 GLY B CA 1
ATOM 3104 C C . GLY B 1 189 ? -18.875 -16.594 -11.227 1 89.06 189 GLY B C 1
ATOM 3105 O O . GLY B 1 189 ? -17.766 -16.344 -11.703 1 89.06 189 GLY B O 1
ATOM 3106 N N . ILE B 1 190 ? -19.562 -15.867 -10.328 1 93.69 190 ILE B N 1
ATOM 3107 C CA . ILE B 1 190 ? -18.984 -14.594 -9.898 1 93.69 190 ILE B CA 1
ATOM 3108 C C . ILE B 1 190 ? -18.516 -14.695 -8.453 1 93.69 190 ILE B C 1
ATOM 3110 O O . ILE B 1 190 ? -19.219 -15.266 -7.605 1 93.69 190 ILE B O 1
ATOM 3114 N N . HIS B 1 191 ? -17.281 -14.281 -8.211 1 93.19 191 HIS B N 1
ATOM 3115 C CA . HIS B 1 191 ? -16.75 -14.164 -6.855 1 93.19 191 HIS B CA 1
ATOM 3116 C C . HIS B 1 191 ? -17.062 -12.797 -6.254 1 93.19 191 HIS B C 1
ATOM 3118 O O . HIS B 1 191 ? -16.547 -11.781 -6.73 1 93.19 191 HIS B O 1
ATOM 3124 N N . TYR B 1 192 ? -17.906 -12.773 -5.203 1 95.38 192 TYR B N 1
ATOM 3125 C CA . TYR B 1 192 ? -18.328 -11.508 -4.594 1 95.38 192 TYR B CA 1
ATOM 3126 C C . TYR B 1 192 ? -17.484 -11.203 -3.354 1 95.38 192 TYR B C 1
ATOM 3128 O O . TYR B 1 192 ? -17.297 -12.07 -2.496 1 95.38 192 TYR B O 1
ATOM 3136 N N . VAL B 1 193 ? -17 -9.969 -3.295 1 96.56 193 VAL B N 1
ATOM 3137 C CA . VAL B 1 193 ? -16.188 -9.5 -2.182 1 96.56 193 VAL B CA 1
ATOM 3138 C C . VAL B 1 193 ? -16.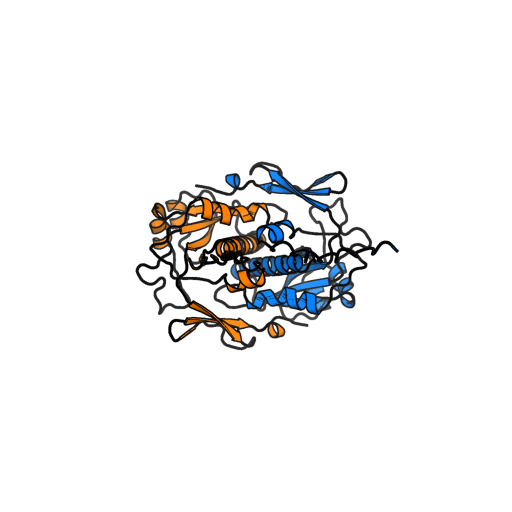922 -8.391 -1.438 1 96.56 193 VAL B C 1
ATOM 3140 O O . VAL B 1 193 ? -17.016 -7.262 -1.933 1 96.56 193 VAL B O 1
ATOM 3143 N N . PRO B 1 194 ? -17.438 -8.664 -0.232 1 97.69 194 PRO B N 1
ATOM 3144 C CA . PRO B 1 194 ? -18.094 -7.617 0.565 1 97.69 194 PRO B CA 1
ATOM 3145 C C . PRO B 1 194 ? -17.109 -6.551 1.051 1 97.69 194 PRO B C 1
ATOM 3147 O O . PRO B 1 194 ? -16.047 -6.883 1.579 1 97.69 194 PRO B O 1
ATOM 3150 N N . LYS B 1 195 ? -17.469 -5.332 0.906 1 98.31 195 LYS B N 1
ATOM 3151 C CA . LYS B 1 195 ? -16.656 -4.203 1.36 1 98.31 195 LYS B CA 1
ATOM 3152 C C . LYS B 1 195 ? -17.5 -3.223 2.178 1 98.31 195 LYS B C 1
ATOM 3154 O O . LYS B 1 195 ? -18.594 -2.828 1.758 1 98.31 195 LYS B O 1
ATOM 3159 N N . VAL B 1 196 ? -16.953 -2.852 3.299 1 98.44 196 VAL B N 1
ATOM 3160 C CA . VAL B 1 196 ? -17.625 -1.917 4.203 1 98.44 196 VAL B CA 1
ATOM 3161 C C . VAL B 1 196 ? -17.766 -0.557 3.523 1 98.44 196 VAL B C 1
ATOM 3163 O O . VAL B 1 196 ? -16.828 -0.078 2.875 1 98.44 196 VAL B O 1
ATOM 3166 N N . ARG B 1 197 ? -18.922 0.062 3.652 1 98.06 197 ARG B N 1
ATOM 3167 C CA . ARG B 1 197 ? -19.141 1.371 3.049 1 98.06 197 ARG B CA 1
ATOM 3168 C C . ARG B 1 197 ? -18.297 2.441 3.73 1 98.06 197 ARG B C 1
ATOM 3170 O O . ARG B 1 197 ? -17.984 2.33 4.918 1 98.06 197 ARG B O 1
ATOM 3177 N N . VAL B 1 198 ? -18.047 3.471 3.01 1 98.12 198 VAL B N 1
ATOM 3178 C CA . VAL B 1 198 ? -17.109 4.496 3.455 1 98.12 198 VAL B CA 1
ATOM 3179 C C . VAL B 1 198 ? -17.641 5.164 4.723 1 98.12 198 VAL B C 1
ATOM 3181 O O . VAL B 1 198 ? -16.875 5.488 5.629 1 98.12 198 VAL B O 1
ATOM 3184 N N . GLU B 1 199 ? -18.906 5.32 4.887 1 97.62 199 GLU B N 1
ATOM 3185 C CA . GLU B 1 199 ? -19.516 5.973 6.043 1 97.62 199 GLU B CA 1
ATOM 3186 C C . GLU B 1 199 ? -19.25 5.188 7.324 1 97.62 199 GLU B C 1
ATOM 3188 O O . GLU B 1 199 ? -19.156 5.77 8.406 1 97.62 199 GLU B O 1
ATOM 3193 N N . ASP B 1 200 ? -19.109 3.916 7.121 1 97.94 200 ASP B N 1
ATOM 3194 C CA . ASP B 1 200 ? -18.906 3.053 8.281 1 97.94 200 ASP B CA 1
ATOM 3195 C C . ASP B 1 200 ? -17.422 2.91 8.609 1 97.94 200 ASP B C 1
ATOM 3197 O O . ASP B 1 200 ? -17.062 2.43 9.688 1 97.94 200 ASP B O 1
ATOM 3201 N N . LEU B 1 201 ? -16.562 3.35 7.715 1 98.38 201 LEU B N 1
ATOM 3202 C CA . LEU B 1 201 ? -15.125 3.322 7.949 1 98.38 201 LEU B CA 1
ATOM 3203 C C . LEU B 1 201 ? -14.68 4.547 8.742 1 98.38 201 LEU B C 1
ATOM 3205 O O . LEU B 1 201 ? -13.648 4.516 9.406 1 98.38 201 LEU B O 1
ATOM 3209 N N . ILE B 1 202 ? -15.438 5.609 8.602 1 98.38 202 ILE B N 1
ATOM 3210 C CA . ILE B 1 202 ? -15.094 6.883 9.227 1 98.38 202 ILE B CA 1
ATOM 3211 C C . ILE B 1 202 ? -15.664 6.934 10.641 1 98.38 202 ILE B C 1
ATOM 3213 O O . ILE B 1 202 ? -16.844 6.641 10.852 1 98.38 202 ILE B O 1
ATOM 3217 N N . ILE B 1 203 ? -14.766 7.297 11.578 1 97.62 203 ILE B N 1
ATOM 3218 C CA . ILE B 1 203 ? -15.211 7.395 12.961 1 97.62 203 ILE B CA 1
ATOM 3219 C C . ILE B 1 203 ? -15.039 8.828 13.461 1 97.62 203 ILE B C 1
ATOM 3221 O O . ILE B 1 203 ? -14.336 9.625 12.844 1 97.62 203 ILE B O 1
ATOM 3225 N N . GLY B 1 204 ? -15.594 9.125 14.82 1 85.5 204 GLY B N 1
ATOM 3226 C CA . GLY B 1 204 ? -15.5 10.43 15.453 1 85.5 204 GLY B CA 1
ATOM 3227 C C . GLY B 1 204 ? -16.703 11.312 15.18 1 85.5 204 GLY B C 1
ATOM 3228 O O . GLY B 1 204 ? -17.562 10.977 14.359 1 85.5 204 GLY B O 1
#

Sequence (408 aa):
MEEYLARSASGQASRRPLVTLSRLLLKNRSHRGYDPRFIVREDQLRRIIGVNTRIPSARNQQVLRFRPVLADEAPGVLAEIRLGGALPELHLPLPGTGPNAFIIVCSTVPEDRYVDIDLGISVQSMLLQAAEIGLNGICIGAFDKERIRQKFHLESEPLLILAIGKGIEKIELVEISENDDHRYFRKDGIHYVPKVRVEDLIIGMEEYLARSASGQASRRPLVTLSRLLLKNRSHRGYDPRFIVREDQLRRIIGVNTRIPSARNQQVLRFRPVLADEAPGVLAEIRLGGALPELHLPLPGTGPNAFIIVCSTVPEDRYVDIDLGISVQSMLLQAAEIGLNGICIGAFDKERIRQKFHLESEPLLILAIGKGIEKIELVEISENDDHRYFRKDGIHYVPKVRVEDLIIG

pLDDT: mean 88.83, std 18.59, range [28.19, 98.94]

InterPro domains:
  IPR000415 Nitroreductase-like [G3DSA:3.40.109.10] (17-168)
  IPR000415 Nitroreductase-like [SSF55469] (20-188)
  IPR023312 Putative nitroreductase, C-terminal, bacterial [G3DSA:2.20.180.10] (171-204)
  IPR029479 Nitroreductase [PF00881] (29-166)

Secondary structure (DSSP, 8-state):
--------------------HHHHHHH--B---B-TT----HHHHHHHHHGGGTS--GGG---EEEEEE-TTTHHHHHTTB-B-TT-TTS-BSPTT----EEEEEEESS---HHHHHHHHHHHHHHHHHHHHTT-EEEEE--B-HHHHHHHTT-SSEEEEEEEEE-B--EEEEEEE-TTS----EEETTEEEEEEE-HHHHB--/--------------------HHHHHHH--B-S-B-TT----HHHHHHHHHGGGTS--GGG---EEEEEE-TTTHHHHHTTB-B-TT-TTS-BSPTT----EEEEEEESS---HHHHHHHHHHHHHHHHHHHHTT-EEEEE--B-HHHHHHHTT-SSEEEEEEEEE-B--EEEEEEE-TTS----EEETTEEEEEEE-HHHHB--